Protein AF-A0AAE3UCT6-F1 (afdb_monomer_lite)

Structure (mmCIF, N/CA/C/O backbone):
data_AF-A0AAE3UCT6-F1
#
_entry.id   AF-A0AAE3UCT6-F1
#
loop_
_atom_site.group_PDB
_atom_site.id
_atom_site.type_symbol
_atom_site.label_atom_id
_atom_site.label_alt_id
_atom_site.label_comp_id
_atom_site.label_asym_id
_atom_site.label_entity_id
_atom_site.label_seq_id
_atom_site.pdbx_PDB_ins_code
_atom_site.Cartn_x
_atom_site.Cartn_y
_atom_site.Cartn_z
_atom_site.occupancy
_atom_site.B_iso_or_equiv
_atom_site.auth_seq_id
_atom_site.auth_comp_id
_atom_site.auth_asym_id
_atom_site.auth_atom_id
_atom_site.pdbx_PDB_model_num
ATOM 1 N N . MET A 1 1 ? 40.084 12.682 31.907 1.00 48.03 1 MET A N 1
ATOM 2 C CA . MET A 1 1 ? 38.888 12.973 31.079 1.00 48.03 1 MET A CA 1
ATOM 3 C C . MET A 1 1 ? 39.318 13.440 29.692 1.00 48.03 1 MET A C 1
ATOM 5 O O . MET A 1 1 ? 40.067 14.405 29.594 1.00 48.03 1 MET A O 1
ATOM 9 N N . ARG A 1 2 ? 38.919 12.737 28.620 1.00 48.16 2 ARG A N 1
ATOM 10 C CA . ARG A 1 2 ? 39.185 13.141 27.224 1.00 48.16 2 ARG A CA 1
ATOM 11 C C . ARG A 1 2 ? 38.190 14.242 26.843 1.00 48.16 2 ARG A C 1
ATOM 13 O O . ARG A 1 2 ? 36.994 14.000 26.879 1.00 48.16 2 ARG A O 1
ATOM 20 N N . ASN A 1 3 ? 38.687 15.431 26.501 1.00 57.75 3 ASN A N 1
ATOM 21 C CA . ASN A 1 3 ? 37.863 16.559 26.062 1.00 57.75 3 ASN A CA 1
ATOM 22 C C . ASN A 1 3 ? 37.097 16.186 24.765 1.00 57.75 3 ASN A C 1
ATOM 24 O O . ASN A 1 3 ? 37.756 15.969 23.742 1.00 57.75 3 ASN A O 1
ATOM 28 N N . PRO A 1 4 ? 35.751 16.119 24.782 1.00 53.59 4 PRO A N 1
ATOM 29 C CA . PRO A 1 4 ? 34.944 15.684 23.638 1.00 53.59 4 PRO A CA 1
ATOM 30 C C . PRO A 1 4 ? 34.944 16.682 22.464 1.00 53.59 4 PRO A C 1
ATOM 32 O O . PRO A 1 4 ? 34.523 16.335 21.367 1.00 53.59 4 PRO A O 1
ATOM 35 N N . ILE A 1 5 ? 35.480 17.894 22.652 1.00 60.06 5 ILE A N 1
ATOM 36 C CA . ILE A 1 5 ? 35.554 18.948 21.623 1.00 60.06 5 ILE A CA 1
ATOM 37 C C . ILE A 1 5 ? 36.820 18.806 20.753 1.00 60.06 5 ILE A C 1
ATOM 39 O O . ILE A 1 5 ? 36.937 19.398 19.677 1.00 60.06 5 ILE A O 1
ATOM 43 N N . ARG A 1 6 ? 37.805 17.996 21.170 1.00 56.00 6 ARG A N 1
ATOM 44 C CA . ARG A 1 6 ? 39.066 17.854 20.428 1.00 56.00 6 ARG A CA 1
ATOM 45 C C . ARG A 1 6 ? 38.886 16.926 19.222 1.00 56.00 6 ARG A C 1
ATOM 47 O O . ARG A 1 6 ? 39.076 15.715 19.315 1.00 56.00 6 ARG A O 1
ATOM 54 N N . ARG A 1 7 ? 38.570 17.515 18.064 1.00 56.50 7 ARG A N 1
ATOM 55 C CA . ARG A 1 7 ? 38.572 16.835 16.758 1.00 56.50 7 ARG A CA 1
ATOM 56 C C . ARG A 1 7 ? 39.921 16.127 16.567 1.00 56.50 7 ARG A C 1
ATOM 58 O O . ARG A 1 7 ? 40.977 16.747 16.704 1.00 56.50 7 ARG A O 1
ATOM 65 N N . ASN A 1 8 ? 39.898 14.821 16.303 1.00 65.81 8 ASN A N 1
ATOM 66 C CA . ASN A 1 8 ? 41.110 14.033 16.086 1.00 65.81 8 ASN A CA 1
ATOM 67 C C . ASN A 1 8 ? 41.921 14.666 14.938 1.00 65.81 8 ASN A C 1
ATOM 69 O O . ASN A 1 8 ? 41.419 14.782 13.822 1.00 65.81 8 ASN A O 1
ATOM 73 N N . LYS A 1 9 ? 43.165 15.089 15.217 1.00 63.88 9 LYS A N 1
ATOM 74 C CA . LYS A 1 9 ? 44.045 15.799 14.263 1.00 63.88 9 LYS A CA 1
ATOM 75 C C . LYS A 1 9 ? 44.365 14.986 13.005 1.00 63.88 9 LYS A C 1
ATOM 77 O O . LYS A 1 9 ? 44.863 15.543 12.035 1.00 63.88 9 LYS A O 1
ATOM 82 N N . ASN A 1 10 ? 44.079 13.686 13.021 1.00 62.22 10 ASN A N 1
ATOM 83 C CA . ASN A 1 10 ? 44.287 12.815 11.875 1.00 62.22 10 ASN A CA 1
ATOM 84 C C . ASN A 1 10 ? 43.079 12.774 10.917 1.00 62.22 10 ASN A C 1
ATOM 86 O O . ASN A 1 10 ? 43.222 12.219 9.828 1.00 62.22 10 ASN A O 1
ATOM 90 N N . ILE A 1 11 ? 41.933 13.383 11.267 1.00 57.41 11 ILE A N 1
ATOM 91 C CA . ILE A 1 11 ? 40.747 13.460 10.397 1.00 57.41 11 ILE A CA 1
ATOM 92 C C . ILE A 1 11 ? 41.070 14.258 9.134 1.00 57.41 11 ILE A C 1
ATOM 94 O O . ILE A 1 11 ? 41.405 15.436 9.208 1.00 57.41 11 ILE A O 1
ATOM 98 N N . GLY A 1 12 ? 40.985 13.598 7.973 1.00 59.34 12 GLY A N 1
ATOM 99 C CA . GLY A 1 12 ? 41.325 14.180 6.666 1.00 59.34 12 GLY A CA 1
ATOM 100 C C . GLY A 1 12 ? 42.805 14.082 6.271 1.00 59.34 12 GLY A C 1
ATOM 101 O O . GLY A 1 12 ? 43.207 14.659 5.264 1.00 59.34 12 GLY A O 1
ATOM 102 N N . THR A 1 13 ? 43.631 13.352 7.028 1.00 66.38 13 THR A N 1
ATOM 103 C CA . THR A 1 13 ? 45.053 13.139 6.697 1.00 66.38 13 THR A CA 1
ATOM 104 C C . THR A 1 13 ? 45.298 11.756 6.091 1.00 66.38 13 THR A C 1
ATOM 106 O O . THR A 1 13 ? 44.521 10.821 6.299 1.00 66.38 13 THR A O 1
ATOM 109 N N . ALA A 1 14 ? 46.420 11.594 5.383 1.00 61.09 14 ALA A N 1
ATOM 110 C CA . ALA A 1 14 ? 46.832 10.309 4.808 1.00 61.09 14 ALA A CA 1
ATOM 111 C C . ALA A 1 14 ? 46.926 9.181 5.856 1.00 61.09 14 ALA A C 1
ATOM 113 O O . ALA A 1 14 ? 46.662 8.025 5.538 1.00 61.09 14 ALA A O 1
ATOM 114 N N . LYS A 1 15 ? 47.208 9.522 7.124 1.00 62.34 15 LYS A N 1
ATOM 115 C CA . LYS A 1 15 ? 47.271 8.575 8.250 1.00 62.34 15 LYS A CA 1
ATOM 116 C C . LYS A 1 15 ? 45.924 7.931 8.603 1.00 62.34 15 LYS A C 1
ATOM 118 O O . LYS A 1 15 ? 45.919 6.925 9.300 1.00 62.34 15 LYS A O 1
ATOM 123 N N . GLN A 1 16 ? 44.803 8.487 8.140 1.00 59.03 16 GLN A N 1
ATOM 124 C CA . GLN A 1 16 ? 43.460 7.929 8.340 1.00 59.03 16 GLN A CA 1
ATOM 125 C C . GLN A 1 16 ? 42.844 7.376 7.040 1.00 59.03 16 GLN A C 1
ATOM 127 O O . GLN A 1 16 ? 41.637 7.166 6.970 1.00 59.03 16 GLN A O 1
ATOM 132 N N . GLY A 1 17 ? 43.656 7.175 5.994 1.00 52.72 17 GLY A N 1
ATOM 133 C CA . GLY A 1 17 ? 43.206 6.665 4.693 1.00 52.72 17 GLY A CA 1
ATOM 134 C C . GLY A 1 17 ? 42.715 7.738 3.714 1.00 52.72 17 GLY A C 1
ATOM 135 O O . GLY A 1 17 ? 42.323 7.410 2.592 1.00 52.72 17 GLY A O 1
ATOM 136 N N . PHE A 1 18 ? 42.778 9.027 4.074 1.00 49.12 18 PHE A N 1
ATOM 137 C CA . PHE A 1 18 ? 42.454 10.110 3.143 1.00 49.12 18 PHE A CA 1
ATOM 138 C C . PHE A 1 18 ? 43.466 10.093 1.985 1.00 49.12 18 PHE A C 1
ATOM 140 O O . PHE A 1 18 ? 44.648 10.348 2.205 1.00 49.12 18 PHE A O 1
ATOM 147 N N . LYS A 1 19 ? 42.980 9.804 0.767 1.00 48.84 19 LYS A N 1
ATOM 148 C CA . LYS A 1 19 ? 43.696 9.632 -0.522 1.00 48.84 19 LYS A CA 1
ATOM 149 C C . LYS A 1 19 ? 43.992 8.203 -0.992 1.00 48.84 19 LYS A C 1
ATOM 151 O O . LYS A 1 19 ? 44.354 8.075 -2.156 1.00 48.84 19 LYS A O 1
ATOM 156 N N . GLN A 1 20 ? 43.799 7.140 -0.205 1.00 52.56 20 GLN A N 1
ATOM 157 C CA . GLN A 1 20 ? 44.146 5.799 -0.716 1.00 52.56 20 GLN A CA 1
ATOM 158 C C . GLN A 1 20 ? 43.117 5.223 -1.705 1.00 52.56 20 GLN A C 1
ATOM 160 O O . GLN A 1 20 ? 43.508 4.453 -2.577 1.00 52.56 20 GLN A O 1
ATOM 165 N N . ASN A 1 21 ? 41.841 5.641 -1.665 1.00 51.91 21 ASN A N 1
ATOM 166 C CA . ASN A 1 21 ? 40.884 5.361 -2.750 1.00 51.91 21 ASN A CA 1
ATOM 167 C C . ASN A 1 21 ? 39.599 6.223 -2.673 1.00 51.91 21 ASN A C 1
ATOM 169 O O . ASN A 1 21 ? 38.486 5.713 -2.615 1.00 51.91 21 ASN A O 1
ATOM 173 N N . ASN A 1 22 ? 39.728 7.555 -2.670 1.00 53.03 22 ASN A N 1
ATOM 174 C CA . ASN A 1 22 ? 38.576 8.479 -2.586 1.00 53.03 22 ASN A CA 1
ATOM 175 C C . ASN A 1 22 ? 37.892 8.743 -3.944 1.00 53.03 22 ASN A C 1
ATOM 177 O O . ASN A 1 22 ? 37.280 9.794 -4.140 1.00 53.03 22 ASN A O 1
ATOM 181 N N . LYS A 1 23 ? 38.015 7.836 -4.919 1.00 61.00 23 LYS A N 1
ATOM 182 C CA . LYS A 1 23 ? 37.310 7.996 -6.194 1.00 61.00 23 LYS A CA 1
ATOM 183 C C . LYS A 1 23 ? 35.819 7.737 -5.951 1.00 61.00 23 LYS A C 1
ATOM 185 O O . LYS A 1 23 ? 35.441 6.650 -5.514 1.00 61.00 23 LYS A O 1
ATOM 190 N N . MET A 1 24 ? 34.975 8.734 -6.223 1.00 67.19 24 MET A N 1
ATOM 191 C CA . MET A 1 24 ? 33.516 8.579 -6.278 1.00 67.19 24 MET A CA 1
ATOM 192 C C . MET A 1 24 ? 33.152 7.787 -7.539 1.00 67.19 24 MET A C 1
ATOM 194 O O . MET A 1 24 ? 32.681 8.342 -8.522 1.00 67.19 24 MET A O 1
ATOM 198 N N . VAL A 1 25 ? 33.452 6.489 -7.518 1.00 71.81 25 VAL A N 1
ATOM 199 C CA . VAL A 1 25 ? 33.119 5.521 -8.565 1.00 71.81 25 VAL A CA 1
ATOM 200 C C . VAL A 1 25 ? 32.241 4.424 -7.973 1.00 71.81 25 VAL A C 1
ATOM 202 O O . VAL A 1 25 ? 32.352 4.094 -6.782 1.00 71.81 25 VAL A O 1
ATOM 205 N N . ILE A 1 26 ? 31.355 3.875 -8.800 1.00 69.00 26 ILE A N 1
ATOM 206 C CA . ILE A 1 26 ? 30.553 2.705 -8.443 1.00 69.00 26 ILE A CA 1
ATOM 207 C C . ILE A 1 26 ? 31.527 1.518 -8.325 1.00 69.00 26 ILE A C 1
ATOM 209 O O . ILE A 1 26 ? 32.311 1.288 -9.247 1.00 69.00 26 ILE A O 1
ATOM 213 N N . PRO A 1 27 ? 31.577 0.822 -7.175 1.00 58.59 27 PRO A N 1
ATOM 214 C CA . PRO A 1 27 ? 32.549 -0.240 -6.959 1.00 58.59 27 PRO A CA 1
ATOM 215 C C . PRO A 1 27 ? 32.268 -1.420 -7.893 1.00 58.59 27 PRO A C 1
ATOM 217 O O . PRO A 1 27 ? 31.177 -1.981 -7.876 1.00 58.59 27 PRO A O 1
ATOM 220 N N . PHE A 1 28 ? 33.276 -1.809 -8.671 1.00 56.84 28 PHE A N 1
ATOM 221 C CA . PHE A 1 28 ? 33.274 -3.056 -9.428 1.00 56.84 28 PHE A CA 1
ATOM 222 C C . PHE A 1 28 ? 33.812 -4.178 -8.530 1.00 56.84 28 PHE A C 1
ATOM 224 O O . PHE A 1 28 ? 34.882 -4.032 -7.926 1.00 56.84 28 PHE A O 1
ATOM 231 N N . LEU A 1 29 ? 33.075 -5.281 -8.399 1.00 58.94 29 LEU A N 1
ATOM 232 C CA . LEU A 1 29 ? 33.529 -6.443 -7.637 1.00 58.94 29 LEU A CA 1
ATOM 233 C C . LEU A 1 29 ? 34.664 -7.117 -8.417 1.00 58.94 29 LEU A C 1
ATOM 235 O O . LEU A 1 29 ? 34.440 -7.663 -9.487 1.00 58.94 29 LEU A O 1
ATOM 239 N N . ARG A 1 30 ? 35.893 -7.092 -7.882 1.00 43.28 30 ARG A N 1
ATOM 240 C CA . ARG A 1 30 ? 37.109 -7.584 -8.570 1.00 43.28 30 ARG A CA 1
ATOM 241 C C . ARG A 1 30 ? 37.071 -9.064 -8.992 1.00 43.28 30 ARG A C 1
ATOM 243 O O . ARG A 1 30 ? 37.936 -9.475 -9.755 1.00 43.28 30 ARG A O 1
ATOM 250 N N . HIS A 1 31 ? 36.105 -9.838 -8.500 1.00 51.00 31 HIS A N 1
ATOM 251 C CA . HIS A 1 31 ? 35.941 -11.270 -8.773 1.00 51.00 31 HIS A CA 1
ATOM 252 C C . HIS A 1 31 ? 34.589 -11.614 -9.409 1.00 51.00 31 HIS A C 1
ATOM 254 O O . HIS A 1 31 ? 34.229 -12.783 -9.462 1.00 51.00 31 HIS A O 1
ATOM 260 N N . SER A 1 32 ? 33.832 -10.610 -9.856 1.00 49.44 32 SER A N 1
ATOM 261 C CA . SER A 1 32 ? 32.539 -10.809 -10.502 1.00 49.44 32 SER A CA 1
ATOM 262 C C . SER A 1 32 ? 32.583 -10.251 -11.918 1.00 49.44 32 SER A C 1
ATOM 264 O O . SER A 1 32 ? 33.029 -9.124 -12.124 1.00 49.44 32 SER A O 1
ATOM 266 N N . THR A 1 33 ? 32.107 -11.029 -12.887 1.00 56.16 33 THR A N 1
ATOM 267 C CA . THR A 1 33 ? 31.784 -10.548 -14.240 1.00 56.16 33 THR A CA 1
ATOM 268 C C . THR A 1 33 ? 30.513 -9.705 -14.253 1.00 56.16 33 THR A C 1
ATOM 270 O O . THR A 1 33 ? 30.250 -9.025 -15.242 1.00 56.16 33 THR A O 1
ATOM 273 N N . LYS A 1 34 ? 29.762 -9.714 -13.144 1.00 58.06 34 LYS A N 1
ATOM 274 C CA . LYS A 1 34 ? 28.462 -9.070 -13.049 1.00 58.06 34 LYS A CA 1
ATOM 275 C C . LYS A 1 34 ? 28.549 -7.556 -13.108 1.00 58.06 34 LYS A C 1
ATOM 277 O O . LYS A 1 34 ? 29.307 -6.918 -12.363 1.00 58.06 34 LYS A O 1
ATOM 282 N N . PHE A 1 35 ? 27.701 -6.971 -13.939 1.00 67.06 35 PHE A N 1
ATOM 283 C CA . PHE A 1 35 ? 27.465 -5.541 -13.954 1.00 67.06 35 PHE A CA 1
ATOM 284 C C . PHE A 1 35 ? 26.828 -5.122 -12.619 1.00 67.06 35 PHE A C 1
ATOM 286 O O . PHE A 1 35 ? 26.065 -5.864 -12.008 1.00 67.06 35 PHE A O 1
ATOM 293 N N . PHE A 1 36 ? 27.144 -3.932 -12.098 1.00 71.81 36 PHE A N 1
ATOM 294 C CA . PHE A 1 36 ? 26.706 -3.545 -10.746 1.00 71.81 36 PHE A CA 1
ATOM 295 C C . PHE A 1 36 ? 25.183 -3.667 -10.474 1.00 71.81 36 PHE A C 1
ATOM 297 O O . PHE A 1 36 ? 24.852 -4.035 -9.339 1.00 71.81 36 PHE A O 1
ATOM 304 N N . PRO A 1 37 ? 24.269 -3.451 -11.453 1.00 67.06 37 PRO A N 1
ATOM 305 C CA . PRO A 1 37 ? 22.830 -3.642 -11.274 1.00 67.06 37 PRO A CA 1
ATOM 306 C C . PRO A 1 37 ? 22.392 -5.094 -11.055 1.00 67.06 37 PRO A C 1
ATOM 308 O O . PRO A 1 37 ? 21.276 -5.321 -10.602 1.00 67.06 37 PRO A O 1
ATOM 311 N N . GLU A 1 38 ? 23.252 -6.070 -11.340 1.00 77.75 38 GLU A N 1
ATOM 312 C CA . GLU A 1 38 ? 22.973 -7.505 -11.173 1.00 77.75 38 GLU A CA 1
ATOM 313 C C . GLU A 1 38 ? 23.168 -7.993 -9.732 1.00 77.75 38 GLU A C 1
ATOM 315 O O . GLU A 1 38 ? 22.830 -9.122 -9.386 1.00 77.75 38 GLU A O 1
ATOM 320 N N . ASN A 1 39 ? 23.712 -7.142 -8.859 1.00 81.88 39 ASN A N 1
ATOM 321 C CA . ASN A 1 39 ? 23.949 -7.480 -7.458 1.00 81.88 39 ASN A CA 1
ATOM 322 C C . ASN A 1 39 ? 22.739 -7.112 -6.592 1.00 81.88 39 ASN A C 1
ATOM 324 O O . ASN A 1 39 ? 22.830 -6.150 -5.814 1.00 81.88 39 ASN A O 1
ATOM 328 N N . LEU A 1 40 ? 21.651 -7.868 -6.765 1.00 88.69 40 LEU A N 1
ATOM 329 C CA . LEU A 1 40 ? 20.451 -7.816 -5.924 1.00 88.69 40 LEU A CA 1
ATOM 330 C C . LEU A 1 40 ? 20.738 -8.392 -4.529 1.00 88.69 40 LEU A C 1
ATOM 332 O O . LEU A 1 40 ? 21.570 -9.295 -4.396 1.00 88.69 40 LEU A O 1
ATOM 336 N N . THR A 1 41 ? 20.069 -7.877 -3.496 1.00 88.12 41 THR A N 1
ATOM 337 C CA . THR A 1 41 ? 20.182 -8.394 -2.121 1.00 88.12 41 THR A CA 1
ATOM 338 C C . THR A 1 41 ? 18.997 -9.275 -1.725 1.00 88.12 41 THR A C 1
ATOM 340 O O . THR A 1 41 ? 18.990 -10.464 -2.028 1.00 88.12 41 THR A O 1
ATOM 343 N N . GLU A 1 42 ? 18.009 -8.717 -1.030 1.00 94.31 42 GLU A N 1
ATOM 344 C CA . GLU A 1 42 ? 16.786 -9.409 -0.619 1.00 94.31 42 GLU A CA 1
ATOM 345 C C . GLU A 1 42 ? 15.747 -9.192 -1.717 1.00 94.31 42 GLU A C 1
ATOM 347 O O . GLU A 1 42 ? 15.416 -8.047 -2.013 1.00 94.31 42 GLU A O 1
ATOM 352 N N . TYR A 1 43 ? 15.261 -10.263 -2.347 1.00 96.75 43 TYR A N 1
ATOM 353 C CA . TYR A 1 43 ? 14.291 -10.158 -3.435 1.00 96.75 43 TYR A CA 1
ATOM 354 C C . TYR A 1 43 ? 13.285 -11.312 -3.448 1.00 96.75 43 TYR A C 1
ATOM 356 O O . TYR A 1 43 ? 13.571 -12.416 -2.980 1.00 96.75 43 TYR A O 1
ATOM 364 N N . THR A 1 44 ? 12.137 -11.059 -4.071 1.00 97.31 44 THR A N 1
ATOM 365 C CA . THR A 1 44 ? 11.083 -12.038 -4.355 1.00 97.31 44 THR A CA 1
ATOM 366 C C . THR A 1 44 ? 10.959 -12.244 -5.866 1.00 97.31 44 THR A C 1
ATOM 368 O O . THR A 1 44 ? 11.101 -11.303 -6.648 1.00 97.31 44 THR A O 1
ATOM 371 N N . LYS A 1 45 ? 10.709 -13.486 -6.297 1.00 97.88 45 LYS A N 1
ATOM 372 C CA . LYS A 1 45 ? 10.494 -13.846 -7.708 1.00 97.88 45 LYS A CA 1
ATOM 373 C C . LYS A 1 45 ? 9.028 -14.170 -7.940 1.00 97.88 45 LYS A C 1
ATOM 375 O O . LYS A 1 45 ? 8.479 -15.023 -7.250 1.00 97.88 45 LYS A O 1
ATOM 380 N N . VAL A 1 46 ? 8.439 -13.574 -8.966 1.00 98.31 46 VAL A N 1
ATOM 381 C CA . VAL A 1 46 ? 7.042 -13.785 -9.343 1.00 98.31 46 VAL A CA 1
ATOM 382 C C . VAL A 1 46 ? 6.974 -14.135 -10.821 1.00 98.31 46 VAL A C 1
ATOM 384 O O . VAL A 1 46 ? 7.618 -13.495 -11.650 1.00 98.31 46 VAL A O 1
ATOM 387 N N . ARG A 1 47 ? 6.205 -15.169 -11.169 1.00 98.00 47 ARG A N 1
ATOM 388 C CA . ARG A 1 47 ? 5.975 -15.552 -12.566 1.00 98.00 47 ARG A CA 1
ATOM 389 C C . ARG A 1 47 ? 4.556 -15.212 -12.985 1.00 98.00 47 ARG A C 1
ATOM 391 O O . ARG A 1 47 ? 3.616 -15.462 -12.231 1.00 98.00 47 ARG A O 1
ATOM 398 N N . ARG A 1 48 ? 4.406 -14.681 -14.197 1.00 97.62 48 ARG A N 1
ATOM 399 C CA . ARG A 1 48 ? 3.108 -14.355 -14.803 1.00 97.62 48 ARG A CA 1
ATOM 400 C C . ARG A 1 48 ? 3.082 -14.764 -16.261 1.00 97.62 48 ARG A C 1
ATOM 402 O O . ARG A 1 48 ? 4.080 -14.617 -16.957 1.00 97.62 48 ARG A O 1
ATOM 409 N N . CYS A 1 49 ? 1.936 -15.247 -16.723 1.00 96.94 49 CYS A N 1
ATOM 410 C CA . CYS A 1 49 ? 1.705 -15.498 -18.138 1.00 96.94 49 CYS A CA 1
ATOM 411 C C . CYS A 1 49 ? 0.972 -14.292 -18.737 1.00 96.94 49 CYS A C 1
ATOM 413 O O . CYS A 1 49 ? -0.174 -14.027 -18.379 1.00 96.94 49 CYS A O 1
ATOM 415 N N . ILE A 1 50 ? 1.632 -13.557 -19.630 1.00 96.75 50 ILE A N 1
ATOM 416 C CA . ILE A 1 50 ? 1.105 -12.350 -20.274 1.00 96.75 50 ILE A CA 1
ATOM 417 C C . ILE A 1 50 ? 1.153 -12.579 -21.781 1.00 96.75 50 ILE A C 1
ATOM 419 O O . ILE A 1 50 ? 2.223 -12.824 -22.330 1.00 96.75 50 ILE A O 1
ATOM 423 N N . ASN A 1 51 ? 0.003 -12.545 -22.460 1.00 93.19 51 ASN A N 1
ATOM 424 C CA . ASN A 1 51 ? -0.102 -12.857 -23.894 1.00 93.19 51 ASN A CA 1
ATOM 425 C C . ASN A 1 51 ? 0.535 -14.212 -24.284 1.00 93.19 51 ASN A C 1
ATOM 427 O O . ASN A 1 51 ? 1.113 -14.350 -25.359 1.00 93.19 51 ASN A O 1
ATOM 431 N N . GLY A 1 52 ? 0.456 -15.212 -23.398 1.00 93.56 52 GLY A N 1
ATOM 432 C CA . GLY A 1 52 ? 1.071 -16.531 -23.600 1.00 93.56 52 GLY A CA 1
ATOM 433 C C . GLY A 1 52 ? 2.578 -16.593 -23.314 1.00 93.56 52 GLY A C 1
ATOM 434 O O . GLY A 1 52 ? 3.166 -17.667 -23.412 1.00 93.56 52 GLY A O 1
ATOM 435 N N . VAL A 1 53 ? 3.205 -15.477 -22.932 1.00 95.81 53 VAL A N 1
ATOM 436 C CA . VAL A 1 53 ? 4.629 -15.384 -22.585 1.00 95.81 53 VAL A CA 1
ATOM 437 C C . VAL A 1 53 ? 4.799 -15.441 -21.070 1.00 95.81 53 VAL A C 1
ATOM 439 O O . VAL A 1 53 ? 4.117 -14.731 -20.334 1.00 95.81 53 VAL A O 1
ATOM 442 N N . ASN A 1 54 ? 5.721 -16.276 -20.588 1.00 97.00 54 ASN A N 1
ATOM 443 C CA . ASN A 1 54 ? 6.009 -16.402 -19.160 1.00 97.00 54 ASN A CA 1
ATOM 444 C C . ASN A 1 54 ? 7.053 -15.373 -18.725 1.00 97.00 54 ASN A C 1
ATOM 446 O O . ASN A 1 54 ? 8.248 -15.576 -18.924 1.00 97.00 54 ASN A O 1
ATOM 450 N N . PHE A 1 55 ? 6.597 -14.300 -18.090 1.00 98.31 55 PHE A N 1
ATOM 451 C CA . PHE A 1 55 ? 7.457 -13.291 -17.495 1.00 98.31 55 PHE A CA 1
ATOM 452 C C . PHE A 1 55 ? 7.968 -13.720 -16.122 1.00 98.31 55 PHE A C 1
ATOM 454 O O . PHE A 1 55 ? 7.232 -14.301 -15.319 1.00 98.31 55 PHE A O 1
ATOM 461 N N . LEU A 1 56 ? 9.229 -13.394 -15.849 1.00 98.38 56 LEU A N 1
ATOM 462 C CA . LEU A 1 56 ? 9.843 -13.405 -14.530 1.00 98.38 56 LEU A CA 1
ATOM 463 C C . LEU A 1 56 ? 9.975 -11.962 -14.035 1.00 98.38 56 LEU A C 1
ATOM 465 O O . LEU A 1 56 ? 10.760 -11.180 -14.569 1.00 98.38 56 LEU A O 1
ATOM 469 N N . PHE A 1 57 ? 9.241 -11.640 -12.979 1.00 98.62 57 PHE A N 1
ATOM 470 C CA . PHE A 1 57 ? 9.422 -10.420 -12.210 1.00 98.62 57 PHE A CA 1
ATOM 471 C C . PHE A 1 57 ? 10.323 -10.711 -11.015 1.00 98.62 57 PHE A C 1
ATOM 473 O O . PHE A 1 57 ? 10.100 -11.675 -10.280 1.00 98.62 57 PHE A O 1
ATOM 480 N N . VAL A 1 58 ? 11.340 -9.880 -10.822 1.00 98.31 58 VAL A N 1
ATOM 481 C CA . VAL A 1 58 ? 12.211 -9.919 -9.646 1.00 98.31 58 VAL A CA 1
ATOM 482 C C . VAL A 1 58 ? 12.041 -8.607 -8.898 1.00 98.31 58 VAL A C 1
ATOM 484 O O . VAL A 1 58 ? 12.351 -7.550 -9.441 1.00 98.31 58 VAL A O 1
ATOM 487 N N . VAL A 1 59 ? 11.529 -8.668 -7.673 1.00 98.25 59 VAL A N 1
ATOM 488 C CA . VAL A 1 59 ? 11.250 -7.491 -6.844 1.00 98.25 59 VAL A CA 1
ATOM 489 C C . VAL A 1 59 ? 12.233 -7.460 -5.692 1.00 98.25 59 VAL A C 1
ATOM 491 O O . VAL A 1 59 ? 12.176 -8.307 -4.806 1.00 98.25 59 VAL A O 1
ATOM 494 N N . GLU A 1 60 ? 13.165 -6.516 -5.726 1.00 97.62 60 GLU A N 1
ATOM 495 C CA . GLU A 1 60 ? 14.119 -6.283 -4.647 1.00 97.62 60 GLU A CA 1
ATOM 496 C C . GLU A 1 60 ? 13.471 -5.444 -3.546 1.00 97.62 60 GLU A C 1
ATOM 498 O O . GLU A 1 60 ? 12.858 -4.417 -3.826 1.00 97.62 60 GLU A O 1
ATOM 503 N N . LYS A 1 61 ? 13.647 -5.854 -2.294 1.00 95.25 61 LYS A N 1
ATOM 504 C CA . LYS A 1 61 ? 13.166 -5.122 -1.124 1.00 95.25 61 LYS A CA 1
ATOM 505 C C . LYS A 1 61 ? 13.738 -3.707 -1.091 1.00 95.25 61 LYS A C 1
ATOM 507 O O . LYS A 1 61 ? 14.945 -3.507 -1.288 1.00 95.25 61 LYS A O 1
ATOM 512 N N . THR A 1 62 ? 12.895 -2.720 -0.811 1.00 94.62 62 THR A N 1
ATOM 513 C CA . THR A 1 62 ? 13.325 -1.325 -0.781 1.00 94.62 62 THR A CA 1
ATOM 514 C C . THR A 1 62 ? 13.940 -0.944 0.564 1.00 94.62 62 THR A C 1
ATOM 516 O O . THR A 1 62 ? 13.846 -1.631 1.586 1.00 94.62 62 THR A O 1
ATOM 519 N N . ARG A 1 63 ? 14.666 0.175 0.561 1.00 91.12 63 ARG A N 1
ATOM 520 C CA . ARG A 1 63 ? 15.096 0.846 1.793 1.00 91.12 63 ARG A CA 1
ATOM 521 C C . ARG A 1 63 ? 13.941 1.693 2.341 1.00 91.12 63 ARG A C 1
ATOM 523 O O . ARG A 1 63 ? 13.077 2.081 1.561 1.00 91.12 63 ARG A O 1
ATOM 530 N N . PRO A 1 64 ? 13.968 2.072 3.634 1.00 86.62 64 PRO A N 1
ATOM 531 C CA . PRO A 1 64 ? 13.035 3.067 4.154 1.00 86.62 64 PRO A CA 1
ATOM 532 C C . PRO A 1 64 ? 12.999 4.315 3.261 1.00 86.62 64 PRO A C 1
ATOM 534 O O . PRO A 1 64 ? 14.052 4.760 2.785 1.00 86.62 64 PRO A O 1
ATOM 537 N N . ASP A 1 65 ? 11.796 4.842 3.033 1.00 87.12 65 ASP A N 1
ATOM 538 C CA . ASP A 1 65 ? 11.499 5.996 2.174 1.00 87.12 65 ASP A CA 1
ATOM 539 C C . ASP A 1 65 ? 11.744 5.783 0.666 1.00 87.12 65 ASP A C 1
ATOM 541 O O . ASP A 1 65 ? 11.820 6.767 -0.082 1.00 87.12 65 ASP A O 1
ATOM 545 N N . TYR A 1 66 ? 11.922 4.535 0.213 1.00 93.25 66 TYR A N 1
ATOM 546 C CA . TYR A 1 66 ? 12.007 4.163 -1.202 1.00 93.25 66 TYR A CA 1
ATOM 547 C C . TYR A 1 66 ? 10.879 3.221 -1.589 1.00 93.25 66 TYR A C 1
ATOM 549 O O . TYR A 1 66 ? 10.546 2.299 -0.850 1.00 93.25 66 TYR A O 1
ATOM 557 N N . TYR A 1 67 ? 10.374 3.410 -2.804 1.00 94.88 67 TYR A N 1
ATOM 558 C CA . TYR A 1 67 ? 9.249 2.652 -3.327 1.00 94.88 67 TYR A CA 1
ATOM 559 C C . TYR A 1 67 ? 9.456 2.341 -4.806 1.00 94.88 67 TYR A C 1
ATOM 561 O O . TYR A 1 67 ? 9.914 3.187 -5.586 1.00 94.88 67 TYR A O 1
ATOM 569 N N . HIS A 1 68 ? 9.088 1.134 -5.213 1.00 97.25 68 HIS A N 1
ATOM 570 C CA . HIS A 1 68 ? 8.833 0.812 -6.608 1.00 97.25 68 HIS A CA 1
ATOM 571 C C . HIS A 1 68 ? 7.564 1.535 -7.027 1.00 97.25 68 HIS A C 1
ATOM 573 O O . HIS A 1 68 ? 6.487 1.295 -6.487 1.00 97.25 68 HIS A O 1
ATOM 579 N N . ALA A 1 69 ? 7.675 2.442 -7.996 1.00 95.62 69 ALA A N 1
ATOM 580 C CA . ALA A 1 69 ? 6.525 3.249 -8.389 1.00 95.62 69 ALA A CA 1
ATOM 581 C C . ALA A 1 69 ? 5.441 2.434 -9.115 1.00 95.62 69 ALA A C 1
ATOM 583 O O . ALA A 1 69 ? 4.297 2.877 -9.181 1.00 95.62 69 ALA A O 1
ATOM 584 N N . CYS A 1 70 ? 5.807 1.268 -9.654 1.00 96.38 70 CYS A N 1
ATOM 585 C CA . CYS A 1 70 ? 4.934 0.373 -10.405 1.00 96.38 70 CYS A CA 1
ATOM 586 C C . CYS A 1 70 ? 4.783 -0.957 -9.661 1.00 96.38 70 CYS A C 1
ATOM 588 O O . CYS A 1 70 ? 5.786 -1.524 -9.220 1.00 96.38 70 CYS A O 1
ATOM 590 N N . THR A 1 71 ? 3.561 -1.481 -9.581 1.00 97.19 71 THR A N 1
ATOM 591 C CA . THR A 1 71 ? 3.307 -2.874 -9.173 1.00 97.19 71 THR A CA 1
ATOM 592 C C . THR A 1 71 ? 3.500 -3.840 -10.347 1.00 97.19 71 THR A C 1
ATOM 594 O O . THR A 1 71 ? 3.683 -3.420 -11.494 1.00 97.19 71 THR A O 1
ATOM 597 N N . ILE A 1 72 ? 3.467 -5.152 -10.089 1.00 98.25 72 ILE A N 1
ATOM 598 C CA . ILE A 1 72 ? 3.473 -6.150 -11.172 1.00 98.25 72 ILE A CA 1
ATOM 599 C C . ILE A 1 72 ? 2.204 -6.004 -12.013 1.00 98.25 72 ILE A C 1
ATOM 601 O O . ILE A 1 72 ? 2.270 -6.031 -13.238 1.00 98.25 72 ILE A O 1
ATOM 605 N N . GLU A 1 73 ? 1.068 -5.769 -11.368 1.00 97.62 73 GLU A N 1
ATOM 606 C CA . GLU A 1 73 ? -0.235 -5.594 -12.000 1.00 97.62 73 GLU A CA 1
ATOM 607 C C . GLU A 1 73 ? -0.244 -4.369 -12.929 1.00 97.62 73 GLU A C 1
ATOM 609 O O . GLU A 1 73 ? -0.755 -4.445 -14.046 1.00 97.62 73 GLU A O 1
ATOM 614 N N . ASP A 1 74 ? 0.403 -3.270 -12.527 1.00 98.06 74 ASP A N 1
ATOM 615 C CA . ASP A 1 74 ? 0.609 -2.107 -13.395 1.00 98.06 74 ASP A CA 1
ATOM 616 C C . ASP A 1 74 ? 1.405 -2.465 -14.663 1.00 98.06 74 ASP A C 1
ATOM 618 O O . ASP A 1 74 ? 1.064 -2.044 -15.773 1.00 98.06 74 ASP A O 1
ATOM 622 N N . LEU A 1 75 ? 2.478 -3.247 -14.507 1.00 98.38 75 LEU A N 1
ATOM 623 C CA . LEU A 1 75 ? 3.325 -3.680 -15.619 1.00 98.38 75 LEU A CA 1
ATOM 624 C C . LEU A 1 75 ? 2.574 -4.633 -16.550 1.00 98.38 75 LEU A C 1
ATOM 626 O O . LEU A 1 75 ? 2.709 -4.519 -17.769 1.00 98.38 75 LEU A O 1
ATOM 630 N N . GLU A 1 76 ? 1.750 -5.531 -16.006 1.00 98.00 76 GLU A N 1
ATOM 631 C CA . GLU A 1 76 ? 0.916 -6.432 -16.799 1.00 98.00 76 GLU A CA 1
ATOM 632 C C . GLU A 1 76 ? 0.001 -5.671 -17.759 1.00 98.00 76 GLU A C 1
ATOM 634 O O . GLU A 1 76 ? -0.101 -6.057 -18.924 1.00 98.00 76 GLU A O 1
ATOM 639 N N . VAL A 1 77 ? -0.628 -4.579 -17.310 1.00 97.75 77 VAL A N 1
ATOM 640 C CA . VAL A 1 77 ? -1.501 -3.755 -18.165 1.00 97.75 77 VAL A CA 1
ATOM 641 C C . VAL A 1 77 ? -0.742 -3.247 -19.389 1.00 97.75 77 VAL A C 1
ATOM 643 O O . VAL A 1 77 ? -1.231 -3.367 -20.514 1.00 97.75 77 VAL A O 1
ATOM 646 N N . ILE A 1 78 ? 0.475 -2.730 -19.204 1.00 98.12 78 ILE A N 1
ATOM 647 C CA . ILE A 1 78 ? 1.281 -2.232 -20.324 1.00 98.12 78 ILE A CA 1
ATOM 648 C C . ILE A 1 78 ? 1.740 -3.384 -21.221 1.00 98.12 78 ILE A C 1
ATOM 650 O O . ILE A 1 78 ? 1.569 -3.320 -22.438 1.00 98.12 78 ILE A O 1
ATOM 654 N N . LEU A 1 79 ? 2.272 -4.461 -20.641 1.00 98.00 79 LEU A N 1
ATOM 655 C CA . LEU A 1 79 ? 2.835 -5.590 -21.389 1.00 98.00 79 LEU A CA 1
ATOM 656 C C . LEU A 1 79 ? 1.784 -6.352 -22.204 1.00 98.00 79 LEU A C 1
ATOM 658 O O . LEU A 1 79 ? 2.095 -6.806 -23.304 1.00 98.00 79 LEU A O 1
ATOM 662 N N . ARG A 1 80 ? 0.530 -6.437 -21.733 1.00 97.50 80 ARG A N 1
ATOM 663 C CA . ARG A 1 80 ? -0.589 -7.024 -22.501 1.00 97.50 80 ARG A CA 1
ATOM 664 C C . ARG A 1 80 ? -0.845 -6.305 -23.823 1.00 97.50 80 ARG A C 1
ATOM 666 O O . ARG A 1 80 ? -1.376 -6.908 -24.751 1.00 97.50 80 ARG A O 1
ATOM 673 N N . ASN A 1 81 ? -0.449 -5.044 -23.924 1.00 97.19 81 ASN A N 1
ATOM 674 C CA . ASN A 1 81 ? -0.627 -4.238 -25.123 1.00 97.19 81 ASN A CA 1
ATOM 675 C C . ASN A 1 81 ? 0.625 -4.197 -26.020 1.00 97.19 81 ASN A C 1
ATOM 677 O O . ASN A 1 81 ? 0.583 -3.613 -27.103 1.00 97.19 81 ASN A O 1
ATOM 681 N N . VAL A 1 82 ? 1.736 -4.814 -25.604 1.00 96.38 82 VAL A N 1
ATOM 682 C CA . VAL A 1 82 ? 2.938 -4.955 -26.434 1.00 96.38 82 VAL A CA 1
ATOM 683 C C . VAL A 1 82 ? 2.813 -6.214 -27.290 1.00 96.38 82 VAL A C 1
ATOM 685 O O . VAL A 1 82 ? 2.386 -7.273 -26.823 1.00 96.38 82 VAL A O 1
ATOM 688 N N . LEU A 1 83 ? 3.186 -6.113 -28.568 1.00 95.69 83 LEU A N 1
ATOM 689 C CA . LEU A 1 83 ? 3.163 -7.263 -29.465 1.00 95.69 83 LEU A CA 1
ATOM 690 C C . LEU A 1 83 ? 4.175 -8.310 -28.990 1.00 95.69 83 LEU A C 1
ATOM 692 O O . LEU A 1 83 ? 5.335 -7.993 -28.748 1.00 95.69 83 LEU A O 1
ATOM 696 N N . VAL A 1 84 ? 3.767 -9.580 -28.943 1.00 94.94 84 VAL A N 1
ATOM 697 C CA . VAL A 1 84 ? 4.634 -10.694 -28.507 1.00 94.94 84 VAL A CA 1
ATOM 698 C C . VAL A 1 84 ? 5.952 -10.744 -29.293 1.00 94.94 84 VAL A C 1
ATOM 700 O O . VAL A 1 84 ? 7.009 -10.989 -28.720 1.00 94.94 84 VAL A O 1
ATOM 703 N N . LYS A 1 85 ? 5.915 -10.431 -30.595 1.00 95.62 85 LYS A N 1
ATOM 704 C CA . LYS A 1 85 ? 7.117 -10.367 -31.445 1.00 95.62 85 LYS A CA 1
ATOM 705 C C . LYS A 1 85 ? 8.125 -9.293 -31.007 1.00 95.62 85 LYS A C 1
ATOM 707 O O . LYS A 1 85 ? 9.314 -9.460 -31.242 1.00 95.62 85 LYS A O 1
ATOM 712 N N . ASP A 1 86 ? 7.644 -8.201 -30.411 1.00 96.62 86 ASP A N 1
ATOM 713 C CA . ASP A 1 86 ? 8.475 -7.083 -29.957 1.00 96.62 86 ASP A CA 1
ATOM 714 C C . ASP A 1 86 ? 9.112 -7.409 -28.592 1.00 96.62 86 ASP A C 1
ATOM 716 O O . ASP A 1 86 ? 10.145 -6.847 -28.238 1.00 96.62 86 ASP A O 1
ATOM 720 N N . LEU A 1 87 ? 8.527 -8.356 -27.848 1.00 95.06 87 LEU A N 1
ATOM 721 C CA . LEU A 1 87 ? 9.065 -8.868 -26.589 1.00 95.06 87 LEU A CA 1
ATOM 722 C C . LEU A 1 87 ? 10.129 -9.947 -26.805 1.00 95.06 87 LEU A C 1
ATOM 724 O O . LEU A 1 87 ? 11.088 -9.971 -26.053 1.00 95.06 87 LEU A O 1
ATOM 728 N N . GLY A 1 88 ? 10.016 -10.813 -27.818 1.00 92.81 88 GLY A N 1
ATOM 729 C CA . GLY A 1 88 ? 11.030 -11.845 -28.095 1.00 92.81 88 GLY A CA 1
ATOM 730 C C . GLY A 1 88 ? 11.436 -12.636 -26.839 1.00 92.81 88 GLY A C 1
ATOM 731 O O . GLY A 1 88 ? 10.572 -13.159 -26.136 1.00 92.81 88 GLY A O 1
ATOM 732 N N . ASP A 1 89 ? 12.737 -12.665 -26.532 1.00 94.81 89 ASP A N 1
ATOM 733 C CA . ASP A 1 89 ? 13.285 -13.305 -25.323 1.00 94.81 89 ASP A CA 1
ATOM 734 C C . ASP A 1 89 ? 13.302 -12.379 -24.089 1.00 94.81 89 ASP A C 1
ATOM 736 O O . ASP A 1 89 ? 13.671 -12.805 -22.989 1.00 94.81 89 ASP A O 1
ATOM 740 N N . LEU A 1 90 ? 12.891 -11.113 -24.235 1.00 96.88 90 LEU A N 1
ATOM 741 C CA . LEU A 1 90 ? 12.763 -10.151 -23.142 1.00 96.88 90 LEU A CA 1
ATOM 742 C C . LEU A 1 90 ? 11.570 -10.506 -22.254 1.00 96.88 90 LEU A C 1
ATOM 744 O O . LEU A 1 90 ? 10.468 -9.972 -22.363 1.00 96.88 90 LEU A O 1
ATOM 748 N N . THR A 1 91 ? 11.835 -11.425 -21.336 1.00 97.12 91 THR A N 1
ATOM 749 C CA . THR A 1 91 ? 10.850 -12.009 -20.421 1.00 97.12 91 THR A CA 1
ATOM 750 C C . THR A 1 91 ? 11.170 -11.720 -18.957 1.00 97.12 91 THR A C 1
ATOM 752 O O . THR A 1 91 ? 10.503 -12.234 -18.064 1.00 97.12 91 THR A O 1
ATOM 755 N N . THR A 1 92 ? 12.182 -10.892 -18.682 1.00 98.44 92 THR A N 1
ATOM 756 C CA . THR A 1 92 ? 12.613 -10.564 -17.316 1.00 98.44 92 THR A CA 1
ATOM 757 C C . THR A 1 92 ? 12.477 -9.080 -17.026 1.00 98.44 92 THR A C 1
ATOM 759 O O . THR A 1 92 ? 13.020 -8.243 -17.750 1.00 98.44 92 THR A O 1
ATOM 762 N N . ILE A 1 93 ? 11.782 -8.758 -15.936 1.00 98.56 93 ILE A N 1
ATOM 763 C CA . ILE A 1 93 ? 11.653 -7.393 -15.424 1.00 98.56 93 ILE A CA 1
ATOM 764 C C . ILE A 1 93 ? 12.084 -7.363 -13.964 1.00 98.56 93 ILE A C 1
ATOM 766 O O . ILE A 1 93 ? 11.711 -8.223 -13.169 1.00 98.56 93 ILE A O 1
ATOM 770 N N . ILE A 1 94 ? 12.878 -6.360 -13.612 1.00 98.31 94 ILE A N 1
ATOM 771 C CA . ILE A 1 94 ? 13.503 -6.241 -12.302 1.00 98.31 94 ILE A CA 1
ATOM 772 C C . ILE A 1 94 ? 13.098 -4.912 -11.688 1.00 98.31 94 ILE A C 1
ATOM 774 O O . ILE A 1 94 ? 13.470 -3.854 -12.188 1.00 98.31 94 ILE A O 1
ATOM 778 N N . LEU A 1 95 ? 12.358 -4.974 -10.590 1.00 98.50 95 LEU A N 1
ATOM 779 C CA . LEU A 1 95 ? 12.080 -3.837 -9.727 1.00 98.50 95 LEU A CA 1
ATOM 780 C C . LEU A 1 95 ? 13.214 -3.756 -8.706 1.00 98.50 95 LEU A C 1
ATOM 782 O O . LEU A 1 95 ? 13.309 -4.583 -7.801 1.00 98.50 95 LEU A O 1
ATOM 786 N N . ARG A 1 96 ? 14.135 -2.811 -8.901 1.00 97.12 96 ARG A N 1
ATOM 787 C CA . ARG A 1 96 ? 15.437 -2.784 -8.222 1.00 97.12 96 ARG A CA 1
ATOM 788 C C . ARG A 1 96 ? 15.555 -1.614 -7.257 1.00 97.12 96 ARG A C 1
ATOM 790 O O . ARG A 1 96 ? 15.237 -0.484 -7.613 1.00 97.12 96 ARG A O 1
ATOM 797 N N . GLN A 1 97 ? 16.135 -1.841 -6.085 1.00 95.88 97 GLN A N 1
ATOM 798 C CA . GLN A 1 97 ? 16.537 -0.780 -5.169 1.00 95.88 97 GLN A CA 1
ATOM 799 C C . GLN A 1 97 ? 17.940 -0.269 -5.557 1.00 95.88 97 GLN A C 1
ATOM 801 O O . GLN A 1 97 ? 18.942 -0.948 -5.310 1.00 95.88 97 GLN A O 1
ATOM 806 N N . PRO A 1 98 ? 18.087 0.948 -6.122 1.00 92.75 98 PRO A N 1
ATOM 807 C CA . PRO A 1 98 ? 19.411 1.463 -6.460 1.00 92.75 98 PRO A CA 1
ATOM 808 C C . PRO A 1 98 ? 20.255 1.663 -5.200 1.00 92.75 98 PRO A C 1
ATOM 810 O O . PRO A 1 98 ? 19.731 1.937 -4.115 1.00 92.75 98 PRO A O 1
ATOM 813 N N . LYS A 1 99 ? 21.582 1.540 -5.324 1.00 90.31 99 LYS A N 1
ATOM 814 C CA . LYS A 1 99 ? 22.511 1.827 -4.217 1.00 90.31 99 LYS A CA 1
ATOM 815 C C . LYS A 1 99 ? 22.821 3.319 -4.178 1.00 90.31 99 LYS A C 1
ATOM 817 O O . LYS A 1 99 ? 22.951 3.965 -5.211 1.00 90.31 99 LYS A O 1
ATOM 822 N N . ARG A 1 100 ? 23.111 3.861 -2.989 1.00 86.00 100 ARG A N 1
ATOM 823 C CA . ARG A 1 100 ? 23.374 5.306 -2.790 1.00 86.00 100 ARG A CA 1
ATOM 824 C C . ARG A 1 100 ? 24.400 5.923 -3.754 1.00 86.00 100 ARG A C 1
ATOM 826 O O . ARG A 1 100 ? 24.270 7.076 -4.143 1.00 86.00 100 ARG A O 1
ATOM 833 N N . LYS A 1 101 ? 25.464 5.195 -4.111 1.00 84.56 101 LYS A N 1
ATOM 834 C CA . LYS A 1 101 ? 26.467 5.697 -5.071 1.00 84.56 101 LYS A CA 1
ATOM 835 C C . LYS A 1 101 ? 25.944 5.720 -6.506 1.00 84.56 101 LYS A C 1
ATOM 837 O O . LYS A 1 101 ? 26.342 6.594 -7.264 1.00 84.56 101 LYS A O 1
ATOM 842 N N . GLU A 1 102 ? 25.098 4.766 -6.866 1.00 87.06 102 GLU A N 1
ATOM 843 C CA . GLU A 1 102 ? 24.493 4.667 -8.194 1.00 87.06 102 GLU A CA 1
ATOM 844 C C . GLU A 1 102 ? 23.472 5.788 -8.385 1.00 87.06 102 GLU A C 1
ATOM 846 O O . GLU A 1 102 ? 23.544 6.477 -9.391 1.00 87.06 102 GLU A O 1
ATOM 851 N N . GLU A 1 103 ? 22.653 6.081 -7.370 1.00 85.94 103 GLU A N 1
ATOM 852 C CA . GLU A 1 103 ? 21.737 7.237 -7.362 1.00 85.94 103 GLU A CA 1
ATOM 853 C C . GLU A 1 103 ? 22.463 8.562 -7.625 1.00 85.94 103 GLU A C 1
ATOM 855 O O . GLU A 1 103 ? 21.973 9.428 -8.339 1.00 85.94 103 GLU A O 1
ATOM 860 N N . ILE A 1 104 ? 23.652 8.735 -7.039 1.00 83.06 104 ILE A N 1
ATOM 861 C CA . ILE A 1 104 ? 24.429 9.972 -7.181 1.00 83.06 104 ILE A CA 1
ATOM 862 C C . ILE A 1 104 ? 25.108 10.055 -8.553 1.00 83.06 104 ILE A C 1
ATOM 864 O O . ILE A 1 104 ? 25.229 11.142 -9.115 1.00 83.06 104 ILE A O 1
ATOM 868 N N . LEU A 1 105 ? 25.633 8.935 -9.054 1.00 81.31 105 LEU A N 1
ATOM 869 C CA . LEU A 1 105 ? 26.533 8.925 -10.212 1.00 81.31 105 LEU A CA 1
ATOM 870 C C . LEU A 1 105 ? 25.839 8.568 -11.529 1.00 81.31 105 LEU A C 1
ATOM 872 O O . LEU A 1 105 ? 26.347 8.925 -12.587 1.00 81.31 105 LEU A O 1
ATOM 876 N N . SER A 1 106 ? 24.724 7.846 -11.473 1.00 80.69 106 SER A N 1
ATOM 877 C CA . SER A 1 106 ? 23.992 7.327 -12.628 1.00 80.69 106 SER A CA 1
ATOM 878 C C . SER A 1 106 ? 22.499 7.121 -12.301 1.00 80.69 106 SER A C 1
ATOM 880 O O . SER A 1 106 ? 22.009 5.995 -12.461 1.00 80.69 106 SER A O 1
ATOM 882 N N . PRO A 1 107 ? 21.774 8.167 -11.853 1.00 85.19 107 PRO A N 1
ATOM 883 C CA . PRO A 1 107 ? 20.338 8.065 -11.611 1.00 85.19 107 PRO A CA 1
ATOM 884 C C . PRO A 1 107 ? 19.602 7.795 -12.924 1.00 85.19 107 PRO A C 1
ATOM 886 O O . PRO A 1 107 ? 19.821 8.503 -13.909 1.00 85.19 107 PRO A O 1
ATOM 889 N N . VAL A 1 108 ? 18.731 6.789 -12.937 1.00 90.50 108 VAL A N 1
ATOM 890 C CA . VAL A 1 108 ? 17.850 6.488 -14.072 1.00 90.50 108 VAL A CA 1
ATOM 891 C C . VAL A 1 108 ? 16.481 6.053 -13.562 1.00 90.50 108 VAL A C 1
ATOM 893 O O . VAL A 1 108 ? 16.350 5.572 -12.441 1.00 90.50 108 VAL A O 1
ATOM 896 N N . TRP A 1 109 ? 15.460 6.180 -14.404 1.00 94.62 109 TRP A N 1
ATOM 897 C CA . TRP A 1 109 ? 14.142 5.606 -14.124 1.00 94.62 109 TRP A CA 1
ATOM 898 C C . TRP A 1 109 ? 14.114 4.097 -14.384 1.00 94.62 109 TRP A C 1
ATOM 900 O O . TRP A 1 109 ? 13.399 3.363 -13.704 1.00 94.62 109 TRP A O 1
ATOM 910 N N . GLY A 1 110 ? 14.908 3.650 -15.356 1.00 95.69 110 GLY A N 1
ATOM 911 C CA . GLY A 1 110 ? 15.067 2.263 -15.756 1.00 95.69 110 GLY A CA 1
ATOM 912 C C . GLY A 1 110 ? 16.175 2.102 -16.796 1.00 95.69 110 GLY A C 1
ATOM 913 O O . GLY A 1 110 ? 16.818 3.087 -17.165 1.00 95.69 110 GLY A O 1
ATOM 914 N N . ARG A 1 111 ? 16.456 0.857 -17.188 1.00 95.44 111 ARG A N 1
ATOM 915 C CA . ARG A 1 111 ? 17.474 0.500 -18.188 1.00 95.44 111 ARG A CA 1
ATOM 916 C C . ARG A 1 111 ? 17.268 -0.917 -18.726 1.00 95.44 111 ARG A C 1
ATOM 918 O O . ARG A 1 111 ? 16.937 -1.819 -17.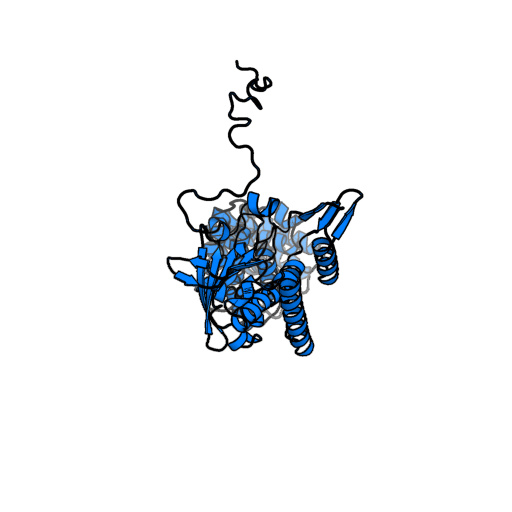957 1.00 95.44 111 ARG A O 1
ATOM 925 N N . LEU A 1 112 ? 17.565 -1.133 -20.001 1.00 96.62 112 LEU A N 1
ATOM 926 C CA . LEU A 1 112 ? 17.728 -2.452 -20.608 1.00 96.62 112 LEU A CA 1
ATOM 927 C C . LEU A 1 112 ? 19.150 -2.988 -20.388 1.00 96.62 112 LEU A C 1
ATOM 929 O O . LEU A 1 112 ? 20.145 -2.296 -20.620 1.00 96.62 112 LEU A O 1
ATOM 933 N N . VAL A 1 113 ? 19.251 -4.258 -20.003 1.00 94.81 113 VAL A N 1
ATOM 934 C CA . VAL A 1 113 ? 20.498 -5.030 -19.984 1.00 94.81 113 VAL A CA 1
ATOM 935 C C . VAL A 1 113 ? 20.320 -6.235 -20.905 1.00 94.81 113 VAL A C 1
ATOM 937 O O . VAL A 1 113 ? 19.522 -7.116 -20.614 1.00 94.81 113 VAL A O 1
ATOM 940 N N . TYR A 1 114 ? 21.050 -6.272 -22.025 1.00 93.19 114 TYR A N 1
ATOM 941 C CA . TYR A 1 114 ? 20.882 -7.299 -23.070 1.00 93.19 114 TYR A CA 1
ATOM 942 C C . TYR A 1 114 ? 21.281 -8.714 -22.624 1.00 93.19 114 TYR A C 1
ATOM 944 O O . TYR A 1 114 ? 20.722 -9.688 -23.113 1.00 93.19 114 TYR A O 1
ATOM 952 N N . GLY A 1 115 ? 22.233 -8.830 -21.697 1.00 92.50 115 GLY A N 1
ATOM 953 C CA . GLY A 1 115 ? 22.671 -10.100 -21.119 1.00 92.50 115 GLY A CA 1
ATOM 954 C C . GLY A 1 115 ? 22.784 -9.968 -19.610 1.00 92.50 115 GLY A C 1
ATOM 955 O O . GLY A 1 115 ? 23.885 -9.813 -19.097 1.00 92.50 115 GLY A O 1
ATOM 956 N N . TYR A 1 116 ? 21.641 -9.963 -18.927 1.00 92.88 116 TYR A N 1
ATOM 957 C CA . TYR A 1 116 ? 21.562 -9.863 -17.476 1.00 92.88 116 TYR A CA 1
ATOM 958 C C . TYR A 1 116 ? 21.812 -11.236 -16.846 1.00 92.88 116 TYR A C 1
ATOM 960 O O . TYR A 1 116 ? 21.065 -12.181 -17.107 1.00 92.88 116 TYR A O 1
ATOM 968 N N . GLU A 1 117 ? 22.855 -11.354 -16.023 1.00 93.56 117 GLU A N 1
ATOM 969 C CA . GLU A 1 117 ? 23.196 -12.609 -15.339 1.00 93.56 117 GLU A CA 1
ATOM 970 C C . GLU A 1 117 ? 22.435 -12.760 -14.005 1.00 93.56 117 GLU A C 1
ATOM 972 O O . GLU A 1 117 ? 22.824 -12.214 -12.965 1.00 93.56 117 GLU A O 1
ATOM 977 N N . PHE A 1 118 ? 21.377 -13.577 -14.002 1.00 92.12 118 PHE A N 1
ATOM 978 C CA . PHE A 1 118 ? 20.546 -13.871 -12.832 1.00 92.12 118 PHE A CA 1
ATOM 979 C C . PHE A 1 118 ? 20.503 -15.368 -12.531 1.00 92.12 118 PHE A C 1
ATOM 981 O O . PHE A 1 118 ? 20.117 -16.159 -13.382 1.00 92.12 118 PHE A O 1
ATOM 988 N N . GLU A 1 119 ? 20.892 -15.773 -11.317 1.00 90.62 119 GLU A N 1
ATOM 989 C CA . GLU A 1 119 ? 20.878 -17.186 -10.884 1.00 90.62 119 GLU A CA 1
ATOM 990 C C . GLU A 1 119 ? 21.524 -18.166 -11.896 1.00 90.62 119 GLU A C 1
ATOM 992 O O . GLU A 1 119 ? 21.044 -19.279 -12.100 1.00 90.62 119 GLU A O 1
ATOM 997 N N . ASN A 1 120 ? 22.647 -17.760 -12.505 1.00 88.88 120 ASN A N 1
ATOM 998 C CA . ASN A 1 120 ? 23.392 -18.493 -13.546 1.00 88.88 120 ASN A CA 1
ATOM 999 C C . ASN A 1 120 ? 22.679 -18.616 -14.906 1.00 88.88 120 ASN A C 1
ATOM 1001 O O . ASN A 1 120 ? 23.096 -19.408 -15.749 1.00 88.88 120 ASN A O 1
ATOM 1005 N N . VAL A 1 121 ? 21.633 -17.825 -15.138 1.00 92.00 121 VAL A N 1
ATOM 1006 C CA . VAL A 1 121 ? 20.974 -17.669 -16.436 1.00 92.00 121 VAL A CA 1
ATOM 1007 C C . VAL A 1 121 ? 21.299 -16.282 -16.978 1.00 92.00 121 VAL A C 1
ATOM 1009 O O . VAL A 1 121 ? 21.170 -15.291 -16.261 1.00 92.00 121 VAL A O 1
ATOM 1012 N N . ILE A 1 122 ? 21.731 -16.208 -18.237 1.00 94.19 122 ILE A N 1
ATOM 1013 C CA . ILE A 1 122 ? 21.974 -14.943 -18.938 1.00 94.19 122 ILE A CA 1
ATOM 1014 C C . ILE A 1 122 ? 20.827 -14.727 -19.915 1.00 94.19 122 ILE A C 1
ATOM 1016 O O . ILE A 1 122 ? 20.631 -15.534 -20.821 1.00 94.19 122 ILE A O 1
ATOM 1020 N N . GLN A 1 123 ? 20.080 -13.644 -19.730 1.00 94.75 123 GLN A N 1
ATOM 1021 C CA . GLN A 1 123 ? 18.955 -13.283 -20.594 1.00 94.75 123 GLN A CA 1
ATOM 1022 C C . GLN A 1 123 ? 18.727 -11.768 -20.579 1.00 94.75 123 GLN A C 1
ATOM 1024 O O . GLN A 1 123 ? 19.160 -11.102 -19.635 1.00 94.75 123 GLN A O 1
ATOM 1029 N N . PRO A 1 124 ? 18.075 -11.184 -21.595 1.00 96.62 124 PRO A N 1
ATOM 1030 C CA . PRO A 1 124 ? 17.758 -9.764 -21.571 1.00 96.62 124 PRO A CA 1
ATOM 1031 C C . PRO A 1 124 ? 16.786 -9.437 -20.428 1.00 96.62 124 PRO A C 1
ATOM 1033 O O . PRO A 1 124 ? 15.834 -10.177 -20.165 1.00 96.62 124 PRO A O 1
ATOM 1036 N N . ALA A 1 125 ? 17.015 -8.308 -19.757 1.00 97.94 125 ALA A N 1
ATOM 1037 C CA . ALA A 1 125 ? 16.157 -7.828 -18.681 1.00 97.94 125 ALA A CA 1
ATOM 1038 C C . ALA A 1 125 ? 15.979 -6.309 -18.718 1.00 97.94 125 ALA A C 1
ATOM 1040 O O . ALA A 1 125 ? 16.932 -5.565 -18.968 1.00 97.94 125 ALA A O 1
ATOM 1041 N N . ILE A 1 126 ? 14.770 -5.846 -18.400 1.00 98.50 126 ILE A N 1
ATOM 1042 C CA . ILE A 1 126 ? 14.516 -4.437 -18.079 1.00 98.50 126 ILE A CA 1
ATOM 1043 C C . ILE A 1 126 ? 14.582 -4.267 -16.569 1.00 98.50 126 ILE A C 1
ATOM 1045 O O . ILE A 1 126 ? 13.950 -5.003 -15.818 1.00 98.50 126 ILE A O 1
ATOM 1049 N N . ILE A 1 127 ? 15.317 -3.257 -16.125 1.00 98.19 127 ILE A N 1
ATOM 1050 C CA . ILE A 1 127 ? 15.395 -2.851 -14.727 1.00 98.19 127 ILE A CA 1
ATOM 1051 C C . ILE A 1 127 ? 14.627 -1.541 -14.576 1.00 98.19 127 ILE A C 1
ATOM 1053 O O . ILE A 1 127 ? 14.893 -0.603 -15.321 1.00 98.19 127 ILE A O 1
ATOM 1057 N N . LEU A 1 128 ? 13.729 -1.454 -13.601 1.00 98.38 128 LEU A N 1
ATOM 1058 C CA . LEU A 1 128 ? 13.081 -0.220 -13.157 1.00 98.38 128 LEU A CA 1
ATOM 1059 C C . LEU A 1 128 ? 13.545 0.079 -11.728 1.00 98.38 128 LEU A C 1
ATOM 1061 O O . LEU A 1 128 ? 13.546 -0.809 -10.877 1.00 98.38 128 LEU A O 1
ATOM 1065 N N . GLU A 1 129 ? 13.99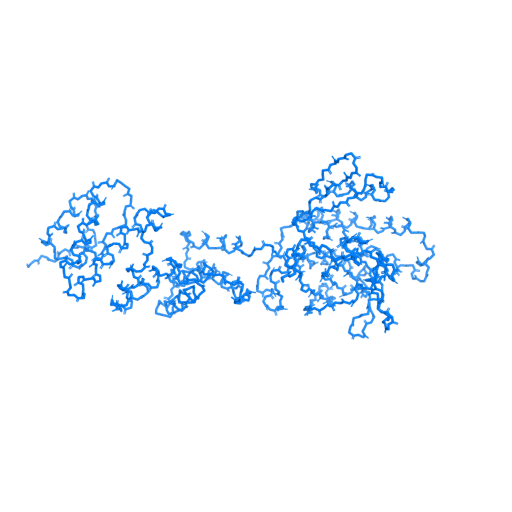4 1.308 -11.470 1.00 96.69 129 GLU A N 1
ATOM 1066 C CA . GLU A 1 129 ? 14.589 1.664 -10.175 1.00 96.69 129 GLU A CA 1
ATOM 1067 C C . GLU A 1 129 ? 13.556 2.239 -9.200 1.00 96.69 129 GLU A C 1
ATOM 1069 O O . GLU A 1 129 ? 12.818 3.166 -9.547 1.00 96.69 129 GLU A O 1
ATOM 1074 N N . ALA A 1 130 ? 13.562 1.746 -7.959 1.00 96.56 130 ALA A N 1
ATOM 1075 C CA . ALA A 1 130 ? 12.838 2.341 -6.843 1.00 96.56 130 ALA A CA 1
ATOM 1076 C C . ALA A 1 130 ? 13.271 3.797 -6.628 1.00 96.56 130 ALA A C 1
ATOM 1078 O O . ALA A 1 130 ? 14.447 4.141 -6.778 1.00 96.56 130 ALA A O 1
ATOM 1079 N N . GLN A 1 131 ? 12.329 4.646 -6.228 1.00 94.81 131 GLN A N 1
ATOM 1080 C CA . GLN A 1 131 ? 12.550 6.077 -6.030 1.00 94.81 131 GLN A CA 1
ATOM 1081 C C . GLN A 1 131 ? 12.191 6.495 -4.612 1.00 94.81 131 GLN A C 1
ATOM 1083 O O . GLN A 1 131 ? 11.319 5.902 -3.983 1.00 94.81 131 GLN A O 1
ATOM 1088 N N . SER A 1 132 ? 12.845 7.551 -4.131 1.00 92.38 132 SER A N 1
ATOM 1089 C CA . SER A 1 132 ? 12.463 8.207 -2.884 1.00 92.38 132 SER A CA 1
ATOM 1090 C C . SER A 1 132 ? 11.657 9.462 -3.174 1.00 92.38 132 SER A C 1
ATOM 1092 O O . SER A 1 132 ? 12.137 10.352 -3.875 1.00 92.38 132 SER A O 1
ATOM 1094 N N . TYR A 1 133 ? 10.458 9.550 -2.601 1.00 89.69 133 TYR A N 1
ATOM 1095 C CA . TYR A 1 133 ? 9.563 10.702 -2.771 1.00 89.69 133 TYR A CA 1
ATOM 1096 C C . TYR A 1 133 ? 9.868 11.842 -1.788 1.00 89.69 133 TYR A C 1
ATOM 1098 O O . TYR A 1 133 ? 9.472 12.983 -1.998 1.00 89.69 13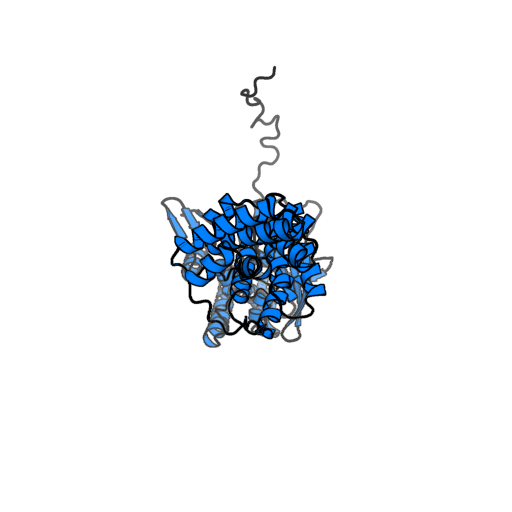3 TYR A O 1
ATOM 1106 N N . GLN A 1 134 ? 10.654 11.567 -0.744 1.00 87.75 134 GLN A N 1
ATOM 1107 C CA . GLN A 1 134 ? 11.088 12.577 0.226 1.00 87.75 134 GLN A CA 1
ATOM 1108 C C . GLN A 1 134 ? 12.289 13.405 -0.261 1.00 87.75 134 GLN A C 1
ATOM 1110 O O . GLN A 1 134 ? 12.655 14.411 0.352 1.00 87.75 134 GLN A O 1
ATOM 1115 N N . ARG A 1 135 ? 12.958 12.984 -1.344 1.00 88.38 135 ARG A N 1
ATOM 1116 C CA . ARG A 1 135 ? 14.184 13.620 -1.845 1.00 88.38 135 ARG A CA 1
ATOM 1117 C C . ARG A 1 135 ? 13.968 14.200 -3.230 1.00 88.38 135 ARG A C 1
ATOM 1119 O O . ARG A 1 135 ? 13.452 13.535 -4.115 1.00 88.38 135 ARG A O 1
ATOM 1126 N N . SER A 1 136 ? 14.458 15.420 -3.441 1.00 90.56 136 SER A N 1
ATOM 1127 C CA . SER A 1 136 ? 14.526 15.997 -4.786 1.00 90.56 136 SER A CA 1
ATOM 1128 C C . SER A 1 136 ? 15.728 15.457 -5.562 1.00 90.56 136 SER A C 1
ATOM 1130 O O . SER A 1 136 ? 16.821 15.290 -5.008 1.00 90.56 136 SER A O 1
ATOM 1132 N N . LEU A 1 137 ? 15.543 15.237 -6.864 1.00 90.38 137 LEU A N 1
ATOM 1133 C CA . LEU A 1 137 ? 16.644 15.026 -7.798 1.00 90.38 137 LEU A CA 1
ATOM 1134 C C . LEU A 1 137 ? 17.235 16.390 -8.159 1.00 90.38 137 LEU A C 1
ATOM 1136 O O . LEU A 1 137 ? 16.508 17.324 -8.501 1.00 90.38 137 LEU A O 1
ATOM 1140 N N . VAL A 1 138 ? 18.559 16.508 -8.073 1.00 90.31 138 VAL A N 1
ATOM 1141 C CA . VAL A 1 138 ? 19.265 17.774 -8.299 1.00 90.31 138 VAL A CA 1
ATOM 1142 C C . VAL A 1 138 ? 20.116 17.677 -9.550 1.00 90.31 138 VAL A C 1
ATOM 1144 O O . VAL A 1 138 ? 21.082 16.915 -9.606 1.00 90.31 138 VAL A O 1
ATOM 1147 N N . TRP A 1 139 ? 19.772 18.476 -10.551 1.00 92.12 139 TRP A N 1
ATOM 1148 C CA . TRP A 1 139 ? 20.467 18.538 -11.832 1.00 92.12 139 TRP A CA 1
ATOM 1149 C C . TRP A 1 139 ? 21.143 19.896 -11.995 1.00 92.12 139 TRP A C 1
ATOM 1151 O O . TRP A 1 139 ? 20.551 20.933 -11.715 1.00 92.12 139 TRP A O 1
ATOM 1161 N N . LYS A 1 140 ? 22.398 19.931 -12.455 1.00 92.00 140 LYS A N 1
ATOM 1162 C CA . LYS A 1 140 ? 23.100 21.206 -12.694 1.00 92.00 140 LYS A CA 1
ATOM 1163 C C . LYS A 1 140 ? 22.420 21.984 -13.819 1.00 92.00 140 LYS A C 1
ATOM 1165 O O . LYS A 1 140 ? 21.941 21.383 -14.768 1.00 92.00 140 LYS A O 1
ATOM 1170 N N . ARG A 1 141 ? 22.471 23.318 -13.773 1.00 91.31 141 ARG A N 1
ATOM 1171 C CA . ARG A 1 141 ? 21.882 24.169 -14.823 1.00 91.31 141 ARG A CA 1
ATOM 1172 C C . ARG A 1 141 ? 22.501 23.948 -16.210 1.00 91.31 141 ARG A C 1
ATOM 1174 O O . ARG A 1 141 ? 21.798 23.979 -17.214 1.00 91.31 141 ARG A O 1
ATOM 1181 N N . ASN A 1 142 ? 23.810 23.700 -16.266 1.00 92.06 142 ASN A N 1
ATOM 1182 C CA . ASN A 1 142 ? 24.527 23.436 -17.516 1.00 92.06 142 ASN A CA 1
ATOM 1183 C C . ASN A 1 142 ? 24.333 21.973 -17.940 1.00 92.06 142 ASN A C 1
ATOM 1185 O O . ASN A 1 142 ? 25.222 21.140 -17.754 1.00 92.06 142 ASN A O 1
ATOM 1189 N N . LEU A 1 143 ? 23.146 21.673 -18.463 1.00 90.75 143 LEU A N 1
ATOM 1190 C CA . LEU A 1 143 ? 22.787 20.367 -19.006 1.00 90.75 143 LEU A CA 1
ATOM 1191 C C . LEU A 1 143 ? 23.282 20.217 -20.446 1.00 90.75 143 LEU A C 1
ATOM 1193 O O . LEU A 1 143 ? 23.205 21.160 -21.234 1.00 90.75 143 LEU A O 1
ATOM 1197 N N . HIS A 1 144 ? 23.747 19.018 -20.797 1.00 90.06 144 HIS A N 1
ATOM 1198 C CA . HIS A 1 144 ? 23.971 18.644 -22.195 1.00 90.06 144 HIS A CA 1
ATOM 1199 C C . HIS A 1 144 ? 22.625 18.481 -22.925 1.00 90.06 144 HIS A C 1
ATOM 1201 O O . HIS A 1 144 ? 21.595 18.305 -22.278 1.00 90.06 144 HIS A O 1
ATOM 1207 N N . VAL A 1 145 ? 22.632 18.499 -24.261 1.00 90.00 145 VAL A N 1
ATOM 1208 C CA . VAL A 1 145 ? 21.420 18.481 -25.108 1.00 90.00 145 VAL A CA 1
ATOM 1209 C C . VAL A 1 145 ? 20.441 17.359 -24.735 1.00 90.00 145 VAL A C 1
ATOM 1211 O O . VAL A 1 145 ? 19.247 17.611 -24.605 1.00 90.00 145 VAL A O 1
ATOM 1214 N N . ASP A 1 146 ? 20.927 16.139 -24.498 1.00 86.06 146 ASP A N 1
ATOM 1215 C CA . ASP A 1 146 ? 20.063 15.005 -24.137 1.00 86.06 146 ASP A CA 1
ATOM 1216 C C . ASP A 1 146 ? 19.407 15.192 -22.764 1.00 86.06 146 ASP A C 1
ATOM 1218 O O . ASP A 1 146 ? 18.219 14.931 -22.600 1.00 86.06 146 ASP A O 1
ATOM 1222 N N . ALA A 1 147 ? 20.149 15.730 -21.793 1.00 88.94 147 ALA A N 1
ATOM 1223 C CA . ALA A 1 147 ? 19.613 16.022 -20.468 1.00 88.94 147 ALA A CA 1
ATOM 1224 C C . ALA A 1 147 ? 18.627 17.203 -20.485 1.00 88.94 147 ALA A C 1
ATOM 1226 O O . ALA A 1 147 ? 17.681 17.215 -19.705 1.00 88.94 147 ALA A O 1
ATOM 1227 N N . GLN A 1 148 ? 18.800 18.174 -21.391 1.00 92.88 148 GLN A N 1
ATOM 1228 C CA . GLN A 1 148 ? 17.804 19.230 -21.611 1.00 92.88 148 GLN A CA 1
ATOM 1229 C C . GLN A 1 148 ? 16.502 18.647 -22.164 1.00 92.88 148 GLN A C 1
ATOM 1231 O O . GLN A 1 148 ? 15.430 18.950 -21.654 1.00 92.88 148 GLN A O 1
ATOM 1236 N N . ARG A 1 149 ? 16.591 17.761 -23.164 1.00 92.06 149 ARG A N 1
ATOM 1237 C CA . ARG A 1 149 ? 15.417 17.070 -23.718 1.00 92.06 149 ARG A CA 1
ATOM 1238 C C . ARG A 1 149 ? 14.705 16.234 -22.664 1.00 92.06 149 ARG A C 1
ATOM 1240 O O . ARG A 1 149 ? 13.482 16.260 -22.603 1.00 92.06 149 ARG A O 1
ATOM 1247 N N . GLU A 1 150 ? 15.458 15.525 -21.829 1.00 92.31 150 GLU A N 1
ATOM 1248 C CA . GLU A 1 150 ? 14.870 14.749 -20.741 1.00 92.31 150 GLU A CA 1
ATOM 1249 C C . GLU A 1 150 ? 14.184 15.640 -19.701 1.00 92.31 150 GLU A C 1
ATOM 1251 O O . GLU A 1 150 ? 13.089 15.315 -19.256 1.00 92.31 150 GLU A O 1
ATOM 1256 N N . LEU A 1 151 ? 14.761 16.800 -19.371 1.00 94.44 151 LEU A N 1
ATOM 1257 C CA . LEU A 1 151 ? 14.116 17.766 -18.484 1.00 94.44 151 LEU A CA 1
ATOM 1258 C C . LEU A 1 151 ? 12.769 18.248 -19.050 1.00 94.44 151 LEU A C 1
ATOM 1260 O O . LEU A 1 151 ? 11.789 18.307 -18.311 1.00 94.44 151 LEU A O 1
ATOM 1264 N N . GLU A 1 152 ? 12.698 18.554 -20.350 1.00 95.19 152 GLU A N 1
ATOM 1265 C CA . GLU A 1 152 ? 11.432 18.945 -20.989 1.00 95.19 152 GLU A CA 1
ATOM 1266 C C . GLU A 1 152 ? 10.405 17.807 -20.998 1.00 95.19 152 GLU A C 1
ATOM 1268 O O . GLU A 1 152 ? 9.217 18.053 -20.790 1.00 95.19 152 GLU A O 1
ATOM 1273 N N . ARG A 1 153 ? 10.840 16.553 -21.172 1.00 93.81 153 ARG A N 1
ATOM 1274 C CA . ARG A 1 153 ? 9.939 15.397 -21.049 1.00 93.81 153 ARG A CA 1
ATOM 1275 C C . ARG A 1 153 ? 9.390 15.261 -19.643 1.00 93.81 153 ARG A C 1
ATOM 1277 O O . ARG A 1 153 ? 8.194 15.076 -19.497 1.00 93.81 153 ARG A O 1
ATOM 1284 N N . LEU A 1 154 ? 10.218 15.435 -18.615 1.00 95.00 154 LEU A N 1
ATOM 1285 C CA . LEU A 1 154 ? 9.745 15.405 -17.230 1.00 95.00 154 LEU A CA 1
ATOM 1286 C C . LEU A 1 154 ? 8.735 16.525 -16.943 1.00 95.00 154 LEU A C 1
ATOM 1288 O O . LEU A 1 154 ? 7.767 16.305 -16.218 1.00 95.00 154 LEU A O 1
ATOM 1292 N N . ARG A 1 155 ? 8.900 17.710 -17.547 1.00 95.25 155 ARG A N 1
ATOM 1293 C CA . ARG A 1 155 ? 7.866 18.759 -17.489 1.00 95.25 155 ARG A CA 1
ATOM 1294 C C . ARG A 1 155 ? 6.575 18.321 -18.170 1.00 95.25 155 ARG A C 1
ATOM 1296 O O . ARG A 1 155 ? 5.503 18.554 -17.624 1.00 95.25 155 ARG A O 1
ATOM 1303 N N . HIS A 1 156 ? 6.673 17.685 -19.335 1.00 92.62 156 HIS A N 1
ATOM 1304 C CA . HIS A 1 156 ? 5.513 17.176 -20.066 1.00 92.62 156 HIS A CA 1
ATOM 1305 C C . HIS A 1 156 ? 4.787 16.050 -19.313 1.00 92.62 156 HIS A C 1
ATOM 1307 O O . HIS A 1 156 ? 3.560 16.044 -19.258 1.00 92.62 156 HIS A O 1
ATOM 1313 N N . ASP A 1 157 ? 5.542 15.172 -18.652 1.00 92.31 157 ASP A N 1
ATOM 1314 C CA . ASP A 1 157 ? 5.041 14.125 -17.755 1.00 92.31 157 ASP A CA 1
ATOM 1315 C C . ASP A 1 157 ? 4.368 14.724 -16.494 1.00 92.31 157 ASP A C 1
ATOM 1317 O O . ASP A 1 157 ? 3.687 14.025 -15.741 1.00 92.31 157 ASP A O 1
ATOM 1321 N N . GLY A 1 158 ? 4.523 16.035 -16.265 1.00 94.62 158 GLY A N 1
ATOM 1322 C CA . GLY A 1 158 ? 3.868 16.782 -15.197 1.00 94.62 158 GLY A CA 1
ATOM 1323 C C . GLY A 1 158 ? 4.605 16.739 -13.862 1.00 94.62 158 GLY A C 1
ATOM 1324 O O . GLY A 1 158 ? 3.966 16.920 -12.827 1.00 94.62 158 GLY A O 1
ATOM 1325 N N . HIS A 1 159 ? 5.918 16.482 -13.857 1.00 96.25 159 HIS A N 1
ATOM 1326 C CA . HIS A 1 159 ? 6.723 16.572 -12.635 1.00 96.25 159 HIS A CA 1
ATOM 1327 C C . HIS A 1 159 ? 6.831 18.016 -12.153 1.00 96.25 159 HIS A C 1
ATOM 1329 O O . HIS A 1 159 ? 7.028 18.945 -12.943 1.00 96.25 159 HIS A O 1
ATOM 1335 N N . ARG A 1 160 ? 6.806 18.202 -10.832 1.00 96.56 160 ARG A N 1
ATOM 1336 C CA . ARG A 1 160 ? 7.146 19.482 -10.219 1.00 96.56 160 ARG A CA 1
ATOM 1337 C C . ARG A 1 160 ? 8.649 19.727 -10.334 1.00 96.56 160 ARG A C 1
ATOM 1339 O O . ARG A 1 160 ? 9.464 19.018 -9.740 1.00 96.56 160 ARG A O 1
ATOM 1346 N N . ILE A 1 161 ? 9.011 20.773 -11.074 1.00 97.12 161 ILE A N 1
ATOM 1347 C CA . ILE A 1 161 ? 10.402 21.185 -11.275 1.00 97.12 161 ILE A CA 1
ATOM 1348 C C . ILE A 1 161 ? 10.567 22.638 -10.851 1.00 97.12 161 ILE A C 1
ATOM 1350 O O . ILE A 1 161 ? 9.928 23.533 -11.398 1.00 97.12 161 ILE A O 1
ATOM 1354 N N . GLU A 1 162 ? 11.474 22.870 -9.911 1.00 96.50 162 GLU A N 1
ATOM 1355 C CA . GLU A 1 162 ? 11.891 24.205 -9.503 1.00 96.50 162 GLU A CA 1
ATOM 1356 C C . GLU A 1 162 ? 13.249 24.536 -10.109 1.00 96.50 162 GLU A C 1
ATOM 1358 O O . GLU A 1 162 ? 14.198 23.750 -10.068 1.00 96.50 162 GLU A O 1
ATOM 1363 N N . GLU A 1 163 ? 13.352 25.733 -10.671 1.00 95.56 163 GLU A N 1
ATOM 1364 C CA . GLU A 1 163 ? 14.578 26.233 -11.268 1.00 95.56 163 GLU A CA 1
ATOM 1365 C C . GLU A 1 163 ? 15.177 27.320 -10.380 1.00 95.56 163 GLU A C 1
ATOM 1367 O O . GLU A 1 163 ? 14.518 28.297 -10.026 1.00 95.56 163 GLU A O 1
ATOM 1372 N N . ASN A 1 164 ? 16.461 27.184 -10.057 1.00 91.69 164 ASN A N 1
ATOM 1373 C CA . ASN A 1 164 ? 17.224 28.260 -9.443 1.00 91.69 164 ASN A CA 1
ATOM 1374 C C . ASN A 1 164 ? 18.445 28.624 -10.309 1.00 91.69 164 ASN A C 1
ATOM 1376 O O . ASN A 1 164 ? 18.702 28.056 -11.374 1.00 91.69 164 ASN A O 1
ATOM 1380 N N . ARG A 1 165 ? 19.238 29.606 -9.858 1.00 91.00 165 ARG A N 1
ATOM 1381 C CA . ARG A 1 165 ? 20.393 30.110 -10.626 1.00 91.00 165 ARG A CA 1
ATOM 1382 C C . ARG A 1 165 ? 21.464 29.049 -10.927 1.00 91.00 165 ARG A C 1
ATOM 1384 O O . ARG A 1 165 ? 22.283 29.280 -11.811 1.00 91.00 165 ARG A O 1
ATOM 1391 N N . ARG A 1 166 ? 21.517 27.931 -10.195 1.00 91.69 166 ARG A N 1
ATOM 1392 C CA . ARG A 1 166 ? 22.603 26.934 -10.271 1.00 91.69 166 ARG A CA 1
ATOM 1393 C C . ARG A 1 166 ? 22.141 25.537 -10.688 1.00 91.69 166 ARG A C 1
ATOM 1395 O O . ARG A 1 166 ? 22.950 24.779 -11.227 1.00 91.69 166 ARG A O 1
ATOM 1402 N N . GLU A 1 167 ? 20.881 25.198 -10.465 1.00 96.50 167 GLU A N 1
ATOM 1403 C CA . GLU A 1 167 ? 20.366 23.835 -10.591 1.00 96.50 167 GLU A CA 1
ATOM 1404 C C . GLU A 1 167 ? 18.854 23.806 -10.855 1.00 96.50 167 GLU A C 1
ATOM 1406 O O . GLU A 1 167 ? 18.133 24.771 -10.589 1.00 96.50 167 GLU A O 1
ATOM 1411 N N . PHE A 1 168 ? 18.404 22.663 -11.360 1.00 95.50 168 PHE A N 1
ATOM 1412 C CA . PHE A 1 168 ? 17.016 22.233 -11.411 1.00 95.50 168 PHE A CA 1
ATOM 1413 C C . PHE A 1 168 ? 16.777 21.238 -10.275 1.00 95.50 168 PHE A C 1
ATOM 1415 O O . PHE A 1 168 ? 17.572 20.313 -10.077 1.00 95.50 168 PHE A O 1
ATOM 1422 N N . ARG A 1 169 ? 15.691 21.432 -9.529 1.00 95.44 169 ARG A N 1
ATOM 1423 C CA . ARG A 1 169 ? 15.220 20.525 -8.482 1.00 95.44 169 ARG A CA 1
ATOM 1424 C C . ARG A 1 169 ? 13.928 19.884 -8.942 1.00 95.44 169 ARG A C 1
ATOM 1426 O O . ARG A 1 169 ? 12.942 20.578 -9.156 1.00 95.44 169 ARG A O 1
ATOM 1433 N N . ILE A 1 170 ? 13.956 18.573 -9.106 1.00 94.94 170 ILE A N 1
ATOM 1434 C CA . ILE A 1 170 ? 12.816 17.775 -9.549 1.00 94.94 170 ILE A CA 1
ATOM 1435 C C . ILE A 1 170 ? 12.286 17.064 -8.312 1.00 94.94 170 ILE A C 1
ATOM 1437 O O . ILE A 1 170 ? 13.062 16.408 -7.615 1.00 94.94 170 ILE A O 1
ATOM 1441 N N . TYR A 1 171 ? 11.003 17.230 -8.015 1.00 94.25 171 TYR A N 1
ATOM 1442 C CA . TYR A 1 171 ? 10.352 16.648 -6.845 1.00 94.25 171 TYR A CA 1
ATOM 1443 C C . TYR A 1 171 ? 9.572 15.413 -7.299 1.00 94.25 171 TYR A C 1
ATOM 1445 O O . TYR A 1 171 ? 8.563 15.570 -7.986 1.00 94.25 171 TYR A O 1
ATOM 1453 N N . PRO A 1 172 ? 10.053 14.195 -6.992 1.00 91.94 172 PRO A N 1
ATOM 1454 C CA . PRO A 1 172 ? 9.402 12.976 -7.437 1.00 91.94 172 PRO A CA 1
ATOM 1455 C C . PRO A 1 172 ? 8.062 12.810 -6.720 1.00 91.94 172 PRO A C 1
ATOM 1457 O O . PRO A 1 172 ? 8.018 12.638 -5.506 1.00 91.94 172 PRO A O 1
ATOM 1460 N N . GLU A 1 173 ? 6.977 12.837 -7.484 1.00 92.31 173 GLU A N 1
ATOM 1461 C CA . GLU A 1 173 ? 5.633 12.526 -6.997 1.00 92.31 173 GLU A CA 1
ATOM 1462 C C . GLU A 1 173 ? 5.261 11.094 -7.415 1.00 92.31 173 GLU A C 1
ATOM 1464 O O . GLU A 1 173 ? 5.525 10.729 -8.569 1.00 92.31 173 GLU A O 1
ATOM 1469 N N . PRO A 1 174 ? 4.642 10.278 -6.536 1.00 90.81 174 PRO A N 1
ATOM 1470 C CA . PRO A 1 174 ? 4.407 8.856 -6.795 1.00 90.81 174 PRO A CA 1
ATOM 1471 C C . PRO A 1 174 ? 3.748 8.570 -8.149 1.00 90.81 174 PRO A C 1
ATOM 1473 O O . PRO A 1 174 ? 4.234 7.733 -8.912 1.00 90.81 174 PRO A O 1
ATOM 1476 N N . ASP A 1 175 ? 2.690 9.307 -8.489 1.00 91.94 175 ASP A N 1
ATOM 1477 C CA . ASP A 1 175 ? 1.945 9.106 -9.736 1.00 91.94 175 ASP A CA 1
ATOM 1478 C C . ASP A 1 175 ? 2.722 9.563 -10.973 1.00 91.94 175 ASP A C 1
ATOM 1480 O O . ASP A 1 175 ? 2.640 8.932 -12.029 1.00 91.94 175 ASP A O 1
ATOM 1484 N N . LYS A 1 176 ? 3.526 10.628 -10.854 1.00 95.56 176 LYS A N 1
ATOM 1485 C CA . LYS A 1 176 ? 4.337 11.160 -11.962 1.00 95.56 176 LYS A CA 1
ATOM 1486 C C . LYS A 1 176 ? 5.512 10.247 -12.276 1.00 95.56 176 LYS A C 1
ATOM 1488 O O . LYS A 1 176 ? 5.790 9.965 -13.443 1.00 95.56 176 LYS A O 1
ATOM 1493 N N . VAL A 1 177 ? 6.172 9.730 -11.239 1.00 95.75 177 VAL A N 1
ATOM 1494 C CA . VAL A 1 177 ? 7.232 8.724 -11.378 1.00 95.75 177 VAL A CA 1
ATOM 1495 C C . VAL A 1 177 ? 6.673 7.447 -11.997 1.00 95.75 177 VAL A C 1
ATOM 1497 O O . VAL A 1 177 ? 7.251 6.948 -12.962 1.00 95.75 177 VAL A O 1
ATOM 1500 N N . ARG A 1 178 ? 5.529 6.954 -11.503 1.00 96.62 178 ARG A N 1
ATOM 1501 C CA . ARG A 1 178 ? 4.855 5.771 -12.054 1.00 96.62 178 ARG A CA 1
ATOM 1502 C C . ARG A 1 178 ? 4.527 5.950 -13.534 1.00 96.62 178 ARG A C 1
ATOM 1504 O O . ARG A 1 178 ? 4.903 5.110 -14.346 1.00 96.62 178 ARG A O 1
ATOM 1511 N N . ALA A 1 179 ? 3.894 7.064 -13.905 1.00 96.81 179 ALA A N 1
ATOM 1512 C CA . ALA A 1 179 ? 3.584 7.372 -15.300 1.00 96.81 179 ALA A CA 1
ATOM 1513 C C . ALA A 1 179 ? 4.851 7.427 -16.172 1.00 96.81 179 ALA A C 1
ATOM 1515 O O . ALA A 1 179 ? 4.874 6.866 -17.264 1.00 96.81 179 ALA A O 1
ATOM 1516 N N . THR A 1 180 ? 5.931 8.029 -15.665 1.00 97.25 180 THR A N 1
ATOM 1517 C CA . THR A 1 180 ? 7.225 8.085 -16.366 1.00 97.25 180 THR A CA 1
ATOM 1518 C C . THR A 1 180 ? 7.809 6.691 -16.587 1.00 97.25 180 THR A C 1
ATOM 1520 O O . THR A 1 180 ? 8.289 6.379 -17.677 1.00 97.25 180 THR A O 1
ATOM 1523 N N . GLN A 1 181 ? 7.773 5.828 -15.569 1.00 97.94 181 GLN A N 1
ATOM 1524 C CA . GLN A 1 181 ? 8.279 4.463 -15.679 1.00 97.94 181 GLN A CA 1
ATOM 1525 C C . GLN A 1 181 ? 7.434 3.610 -16.631 1.00 97.94 181 GLN A C 1
ATOM 1527 O O . GLN A 1 181 ? 8.000 2.993 -17.530 1.00 97.94 181 GLN A O 1
ATOM 1532 N N . LEU A 1 182 ? 6.106 3.615 -16.494 1.00 97.69 182 LEU A N 1
ATOM 1533 C CA . LEU A 1 182 ? 5.205 2.776 -17.294 1.00 97.69 182 LEU A CA 1
ATOM 1534 C C . LEU A 1 182 ? 5.060 3.260 -18.736 1.00 97.69 182 LEU A C 1
ATOM 1536 O O . LEU A 1 182 ? 5.210 2.486 -19.679 1.00 97.69 182 LEU A O 1
ATOM 1540 N N . TYR A 1 183 ? 4.736 4.540 -18.912 1.00 96.75 183 TYR A N 1
ATOM 1541 C CA . TYR A 1 183 ? 4.263 5.068 -20.191 1.00 96.75 183 TYR A CA 1
ATOM 1542 C C . TYR A 1 183 ? 5.395 5.600 -21.061 1.00 96.75 183 TYR A C 1
ATOM 1544 O O . TYR A 1 183 ? 5.146 5.996 -22.196 1.00 96.75 183 TYR A O 1
ATOM 1552 N N . ARG A 1 184 ? 6.628 5.645 -20.549 1.00 96.06 184 ARG A N 1
ATOM 1553 C CA . ARG A 1 184 ? 7.777 6.152 -21.300 1.00 96.06 184 ARG A CA 1
ATOM 1554 C C . ARG A 1 184 ? 8.983 5.243 -21.170 1.00 96.06 184 ARG A C 1
ATOM 1556 O O . ARG A 1 184 ? 9.399 4.676 -22.172 1.00 96.06 184 ARG A O 1
ATOM 1563 N N . THR A 1 185 ? 9.517 5.069 -19.965 1.00 97.75 185 THR A N 1
ATOM 1564 C CA . THR A 1 185 ? 10.762 4.315 -19.749 1.00 97.75 185 THR A CA 1
ATOM 1565 C C . THR A 1 185 ? 10.626 2.855 -20.170 1.00 97.75 185 THR A C 1
ATOM 1567 O O . THR A 1 185 ? 11.399 2.403 -21.002 1.00 97.75 185 THR A O 1
ATOM 1570 N N . LEU A 1 186 ? 9.620 2.124 -19.681 1.00 98.56 186 LEU A N 1
ATOM 1571 C CA . LEU A 1 186 ? 9.422 0.712 -20.021 1.00 98.56 186 LEU A CA 1
ATOM 1572 C C . LEU A 1 186 ? 9.319 0.505 -21.539 1.00 98.56 186 LEU A C 1
ATOM 1574 O O . LEU A 1 186 ? 10.022 -0.328 -22.104 1.00 98.56 186 LEU A O 1
ATOM 1578 N N . LEU A 1 187 ? 8.482 1.301 -22.209 1.00 98.50 187 LEU A N 1
ATOM 1579 C CA . LEU A 1 187 ? 8.301 1.228 -23.660 1.00 98.50 187 LEU A CA 1
ATOM 1580 C C . LEU A 1 187 ? 9.569 1.638 -24.423 1.00 98.50 187 LEU A C 1
ATOM 1582 O O . LEU A 1 187 ? 9.868 1.053 -25.459 1.00 98.50 187 LEU A O 1
ATOM 1586 N N . HIS A 1 188 ? 10.329 2.605 -23.912 1.00 98.25 188 HIS A N 1
ATOM 1587 C CA . HIS A 1 188 ? 11.611 3.024 -24.477 1.00 98.25 188 HIS A CA 1
ATOM 1588 C C . HIS A 1 188 ? 12.655 1.904 -24.400 1.00 98.25 188 HIS A C 1
ATOM 1590 O O . HIS A 1 188 ? 13.277 1.583 -25.412 1.00 98.25 188 HIS A O 1
ATOM 1596 N N . GLU A 1 189 ? 12.781 1.243 -23.249 1.00 98.38 189 GLU A N 1
ATOM 1597 C CA . GLU A 1 189 ? 13.680 0.097 -23.094 1.00 98.38 189 GLU A CA 1
ATOM 1598 C C . GLU A 1 189 ? 13.262 -1.086 -23.984 1.00 98.38 189 GLU A C 1
ATOM 1600 O O . GLU A 1 189 ? 14.114 -1.725 -24.601 1.00 98.38 189 GLU A O 1
ATOM 1605 N N . ILE A 1 190 ? 11.955 -1.339 -24.142 1.00 98.56 190 ILE A N 1
ATOM 1606 C CA . ILE A 1 190 ? 11.457 -2.311 -25.131 1.00 98.56 190 ILE A CA 1
ATOM 1607 C C . ILE A 1 190 ? 11.869 -1.878 -26.543 1.00 98.56 190 ILE A C 1
ATOM 1609 O O . ILE A 1 190 ? 12.358 -2.698 -27.310 1.00 98.56 190 ILE A O 1
ATOM 1613 N N . GLY A 1 191 ? 11.753 -0.593 -26.885 1.00 98.38 191 GLY A N 1
ATOM 1614 C CA . GLY A 1 191 ? 12.178 -0.056 -28.180 1.00 98.38 191 GLY A CA 1
ATOM 1615 C C . GLY A 1 191 ? 13.658 -0.302 -28.488 1.00 98.38 191 GLY A C 1
ATOM 1616 O O . GLY A 1 191 ? 13.994 -0.667 -29.616 1.00 98.38 191 GLY A O 1
ATOM 1617 N N . HIS A 1 192 ? 14.541 -0.173 -27.494 1.00 97.62 192 HIS A N 1
ATOM 1618 C CA . HIS A 1 192 ? 15.946 -0.568 -27.634 1.00 97.62 192 HIS A CA 1
ATOM 1619 C C . HIS A 1 192 ? 16.103 -2.056 -27.966 1.00 97.62 192 HIS A C 1
ATOM 1621 O O . HIS A 1 192 ? 16.877 -2.411 -28.858 1.00 97.62 192 HIS A O 1
ATOM 1627 N N . TYR A 1 193 ? 15.349 -2.920 -27.286 1.00 97.81 193 TYR A N 1
ATOM 1628 C CA . TYR A 1 193 ? 15.377 -4.360 -27.527 1.00 97.81 193 TYR A CA 1
ATOM 1629 C C . TYR A 1 193 ? 14.814 -4.738 -28.907 1.00 97.81 193 TYR A C 1
ATOM 1631 O O . TYR A 1 193 ? 15.419 -5.540 -29.618 1.00 97.81 193 TYR A O 1
ATOM 1639 N N . VAL A 1 194 ? 13.720 -4.102 -29.342 1.00 98.06 194 VAL A N 1
ATOM 1640 C CA . VAL A 1 194 ? 13.156 -4.285 -30.689 1.00 98.06 194 VAL A CA 1
ATOM 1641 C C . VAL A 1 194 ? 14.194 -3.968 -31.759 1.00 98.06 194 VAL A C 1
ATOM 1643 O O . VAL A 1 194 ? 14.373 -4.754 -32.688 1.00 98.06 194 VAL A O 1
ATOM 1646 N N . GLN A 1 195 ? 14.891 -2.833 -31.638 1.00 97.50 195 GLN A N 1
ATOM 1647 C CA . GLN A 1 195 ? 15.920 -2.468 -32.609 1.00 97.50 195 GLN A CA 1
ATOM 1648 C C . GLN A 1 195 ? 17.053 -3.492 -32.619 1.00 97.50 195 GLN A C 1
ATOM 1650 O O . GLN A 1 195 ? 17.448 -3.939 -33.691 1.00 97.50 195 GLN A O 1
ATOM 1655 N N . TYR A 1 196 ? 17.532 -3.891 -31.437 1.00 95.81 196 TYR A N 1
ATOM 1656 C CA . TYR A 1 196 ? 18.568 -4.909 -31.298 1.00 95.81 196 TYR A CA 1
ATOM 1657 C C . TYR A 1 196 ? 18.190 -6.212 -32.013 1.00 95.81 196 TYR A C 1
ATOM 1659 O O . TYR A 1 196 ? 18.968 -6.695 -32.832 1.00 95.81 196 TYR A O 1
ATOM 1667 N N . ASN A 1 197 ? 16.972 -6.718 -31.807 1.00 94.50 197 ASN A N 1
ATOM 1668 C CA . ASN A 1 197 ? 16.488 -7.929 -32.474 1.00 94.50 197 ASN A CA 1
ATOM 1669 C C . ASN A 1 197 ? 16.343 -7.776 -33.995 1.00 94.50 197 ASN A C 1
ATOM 1671 O O . ASN A 1 197 ? 16.512 -8.748 -34.725 1.00 94.50 197 ASN A O 1
ATOM 1675 N N . GLN A 1 198 ? 16.024 -6.576 -34.487 1.00 94.38 198 GLN A N 1
ATOM 1676 C CA . GLN A 1 198 ? 15.907 -6.314 -35.926 1.00 94.38 198 GLN A CA 1
ATOM 1677 C C . GLN A 1 198 ? 17.265 -6.249 -36.627 1.00 94.38 198 GLN A C 1
ATOM 1679 O O . GLN A 1 198 ? 17.358 -6.599 -37.801 1.00 94.38 198 GLN A O 1
ATOM 1684 N N . THR A 1 199 ? 18.300 -5.776 -35.932 1.00 92.81 199 THR A N 1
ATOM 1685 C CA . THR A 1 199 ? 19.615 -5.502 -36.530 1.00 92.81 199 THR A CA 1
ATOM 1686 C C . THR A 1 199 ? 20.670 -6.553 -36.190 1.00 92.81 199 THR A C 1
ATOM 1688 O O . THR A 1 199 ? 21.697 -6.621 -36.858 1.00 92.81 199 THR A O 1
ATOM 1691 N N . GLY A 1 200 ? 20.444 -7.369 -35.156 1.00 89.50 200 GLY A N 1
ATOM 1692 C CA . GLY A 1 200 ? 21.383 -8.395 -34.706 1.00 89.50 200 GLY A CA 1
ATOM 1693 C C . GLY A 1 200 ? 22.763 -7.815 -34.388 1.00 89.50 200 GLY A C 1
ATOM 1694 O O . GLY A 1 200 ? 22.880 -6.783 -33.721 1.00 89.50 200 GLY A O 1
ATOM 1695 N N . ASP A 1 201 ? 23.808 -8.455 -34.911 1.00 85.62 201 ASP A N 1
ATOM 1696 C CA . ASP A 1 201 ? 25.206 -8.060 -34.698 1.00 85.62 201 ASP A CA 1
ATOM 1697 C C . ASP A 1 201 ? 25.521 -6.641 -35.194 1.00 85.62 201 ASP A C 1
ATOM 1699 O O . ASP A 1 201 ? 26.432 -5.993 -34.677 1.00 85.62 201 ASP A O 1
ATOM 1703 N N . GLU A 1 202 ? 24.747 -6.102 -36.144 1.00 91.62 202 GLU A N 1
ATOM 1704 C CA . GLU A 1 202 ? 24.963 -4.747 -36.656 1.00 91.62 202 GLU A CA 1
ATOM 1705 C C . GLU A 1 202 ? 24.603 -3.656 -35.635 1.00 91.62 202 GLU A C 1
ATOM 1707 O O . GLU A 1 202 ? 25.050 -2.512 -35.756 1.00 91.62 202 GLU A O 1
ATOM 1712 N N . TYR A 1 203 ? 23.852 -4.006 -34.584 1.00 90.88 203 TYR A N 1
ATOM 1713 C CA . TYR A 1 203 ? 23.367 -3.061 -33.579 1.00 90.88 203 TYR A CA 1
ATOM 1714 C C . TYR A 1 203 ? 24.485 -2.243 -32.921 1.00 90.88 203 TYR A C 1
ATOM 1716 O O . TYR A 1 203 ? 24.311 -1.059 -32.617 1.00 90.88 203 TYR A O 1
ATOM 1724 N N . VAL A 1 204 ? 25.651 -2.861 -32.697 1.00 89.44 204 VAL A N 1
ATOM 1725 C CA . VAL A 1 204 ? 26.790 -2.209 -32.029 1.00 89.44 204 VAL A CA 1
ATOM 1726 C C . VAL A 1 204 ? 27.413 -1.096 -32.872 1.00 89.44 204 VAL A C 1
ATOM 1728 O O . VAL A 1 204 ? 28.056 -0.206 -32.313 1.00 89.44 204 VAL A O 1
ATOM 1731 N N . TYR A 1 205 ? 27.199 -1.117 -34.190 1.00 94.81 205 TYR A N 1
ATOM 1732 C CA . TYR A 1 205 ? 27.710 -0.112 -35.121 1.00 94.81 205 TYR A CA 1
ATOM 1733 C C . TYR A 1 205 ? 26.747 1.064 -35.313 1.00 94.81 205 TYR A C 1
ATOM 1735 O O . TYR A 1 205 ? 27.149 2.094 -35.855 1.00 94.81 205 TYR A O 1
ATOM 1743 N N . ILE A 1 206 ? 25.502 0.957 -34.833 1.00 94.50 206 ILE A N 1
ATOM 1744 C CA . ILE A 1 206 ? 24.517 2.034 -34.937 1.00 94.50 206 ILE A CA 1
ATOM 1745 C C . ILE A 1 206 ? 24.898 3.175 -33.978 1.00 94.50 206 ILE A C 1
ATOM 1747 O O . ILE A 1 206 ? 25.047 2.954 -32.762 1.00 94.50 206 ILE A O 1
ATOM 1751 N N . PRO A 1 207 ? 25.017 4.420 -34.479 1.00 95.88 207 PRO A N 1
ATOM 1752 C CA . PRO A 1 207 ? 25.309 5.580 -33.650 1.00 95.88 207 PRO A CA 1
ATOM 1753 C C . PRO A 1 207 ? 24.347 5.703 -32.463 1.00 95.88 207 PRO A C 1
ATOM 1755 O O . PRO A 1 207 ? 23.141 5.487 -32.582 1.00 95.88 207 PRO A O 1
ATOM 1758 N N . LYS A 1 208 ? 24.871 6.059 -31.281 1.00 91.62 208 LYS A N 1
ATOM 1759 C CA . LYS A 1 208 ? 24.065 6.139 -30.048 1.00 91.62 208 LYS A CA 1
ATOM 1760 C C . LYS A 1 208 ? 22.836 7.038 -30.225 1.00 91.62 208 LYS A C 1
ATOM 1762 O O . LYS A 1 208 ? 21.742 6.647 -29.851 1.00 91.62 208 LYS A O 1
ATOM 1767 N N . ASN A 1 209 ? 23.008 8.215 -30.818 1.00 92.50 209 ASN A N 1
ATOM 1768 C CA . ASN A 1 209 ? 21.920 9.154 -31.102 1.00 92.50 209 ASN A CA 1
ATOM 1769 C C . ASN A 1 209 ? 20.805 8.536 -31.962 1.00 92.50 209 ASN A C 1
ATOM 1771 O O . ASN A 1 209 ? 19.637 8.844 -31.743 1.00 92.50 209 ASN A O 1
ATOM 1775 N N . GLU A 1 210 ? 21.145 7.667 -32.915 1.00 95.44 210 GLU A N 1
ATOM 1776 C CA . GLU A 1 210 ? 20.159 6.963 -33.738 1.00 95.44 210 GLU A CA 1
ATOM 1777 C C . GLU A 1 210 ? 19.423 5.880 -32.946 1.00 95.44 210 GLU A C 1
ATOM 1779 O O . GLU A 1 210 ? 18.203 5.763 -33.082 1.00 95.44 210 GLU A O 1
ATOM 1784 N N . ARG A 1 211 ? 20.131 5.151 -32.071 1.00 94.94 211 ARG A N 1
ATOM 1785 C CA . ARG A 1 211 ? 19.527 4.160 -31.163 1.00 94.94 211 ARG A CA 1
ATOM 1786 C C . ARG A 1 211 ? 18.544 4.796 -30.181 1.00 94.94 211 ARG A C 1
ATOM 1788 O O . ARG A 1 211 ? 17.401 4.363 -30.080 1.00 94.94 211 ARG A O 1
ATOM 1795 N N . GLU A 1 212 ? 18.955 5.876 -29.523 1.00 94.31 212 GLU A N 1
ATOM 1796 C CA . GLU A 1 212 ? 18.100 6.662 -28.619 1.00 94.31 212 GLU A CA 1
ATOM 1797 C C . GLU A 1 212 ? 16.869 7.209 -29.359 1.00 94.31 212 GLU A C 1
ATOM 1799 O O . GLU A 1 212 ? 15.737 7.121 -28.881 1.00 94.31 212 GLU A O 1
ATOM 1804 N N . ALA A 1 213 ? 17.060 7.743 -30.572 1.00 95.56 213 ALA A N 1
ATOM 1805 C CA . ALA A 1 213 ? 15.961 8.263 -31.378 1.00 95.56 213 ALA A CA 1
ATOM 1806 C C . ALA A 1 213 ? 14.976 7.165 -31.806 1.00 95.56 213 ALA A C 1
ATOM 1808 O O . ALA A 1 213 ? 13.773 7.423 -31.852 1.00 95.56 213 ALA A O 1
ATOM 1809 N N . PHE A 1 214 ? 15.453 5.956 -32.120 1.00 97.75 214 PHE A N 1
ATOM 1810 C CA . PHE A 1 214 ? 14.581 4.816 -32.402 1.00 97.75 214 PHE A CA 1
ATOM 1811 C C . PHE A 1 214 ? 13.740 4.451 -31.178 1.00 97.75 214 PHE A C 1
ATOM 1813 O O . PHE A 1 214 ? 12.514 4.398 -31.283 1.00 97.75 214 PHE A O 1
ATOM 1820 N N . ALA A 1 215 ? 14.382 4.266 -30.024 1.00 97.31 215 ALA A N 1
ATOM 1821 C CA . ALA A 1 215 ? 13.713 3.875 -28.790 1.00 97.31 215 ALA A CA 1
ATOM 1822 C C . ALA A 1 215 ? 12.660 4.906 -28.351 1.00 97.31 215 ALA A C 1
ATOM 1824 O O . ALA A 1 215 ? 11.547 4.539 -27.981 1.00 97.31 215 ALA A O 1
ATOM 1825 N N . HIS A 1 216 ? 12.951 6.205 -28.478 1.00 96.12 216 HIS A N 1
ATOM 1826 C CA . HIS A 1 216 ? 11.954 7.254 -28.242 1.00 96.12 216 HIS A CA 1
ATOM 1827 C C . HIS A 1 216 ? 10.780 7.198 -29.219 1.00 96.12 216 HIS A C 1
ATOM 1829 O O . HIS A 1 216 ? 9.640 7.207 -28.774 1.00 96.12 216 HIS A O 1
ATOM 1835 N N . ARG A 1 217 ? 11.027 7.070 -30.532 1.00 97.88 217 ARG A N 1
ATOM 1836 C CA . ARG A 1 217 ? 9.932 6.958 -31.513 1.00 97.88 217 ARG A CA 1
ATOM 1837 C C . ARG A 1 217 ? 9.047 5.742 -31.254 1.00 97.88 217 ARG A C 1
ATOM 1839 O O . ARG A 1 217 ? 7.837 5.825 -31.450 1.00 97.88 217 ARG A O 1
ATOM 1846 N N . TYR A 1 218 ? 9.644 4.618 -30.857 1.00 98.38 218 TYR A N 1
ATOM 1847 C CA . TYR A 1 218 ? 8.900 3.420 -30.488 1.00 98.38 218 TYR A CA 1
ATOM 1848 C C . TYR A 1 218 ? 8.018 3.681 -29.262 1.00 98.38 218 TYR A C 1
ATOM 1850 O O . TYR A 1 218 ? 6.816 3.426 -29.323 1.00 98.38 218 TYR A O 1
ATOM 1858 N N . ALA A 1 219 ? 8.592 4.252 -28.197 1.00 97.75 219 ALA A N 1
ATOM 1859 C CA . ALA A 1 219 ? 7.856 4.601 -26.986 1.00 97.75 219 ALA A CA 1
ATOM 1860 C C . ALA A 1 219 ? 6.697 5.558 -27.288 1.00 97.75 219 ALA A C 1
ATOM 1862 O O . ALA A 1 219 ? 5.555 5.217 -27.013 1.00 97.75 219 ALA A O 1
ATOM 1863 N N . ASP A 1 220 ? 6.961 6.683 -27.958 1.00 96.94 220 ASP A N 1
ATOM 1864 C CA . ASP A 1 220 ? 5.951 7.693 -28.296 1.00 96.94 220 ASP A CA 1
ATOM 1865 C C . ASP A 1 220 ? 4.800 7.095 -29.121 1.00 96.94 220 ASP A C 1
ATOM 1867 O O . ASP A 1 220 ? 3.625 7.384 -28.880 1.00 96.94 220 ASP A O 1
ATOM 1871 N N . LYS A 1 221 ? 5.122 6.220 -30.085 1.00 98.00 221 LYS A N 1
ATOM 1872 C CA . LYS A 1 221 ? 4.121 5.514 -30.893 1.00 98.00 221 LYS A CA 1
ATOM 1873 C C . LYS A 1 221 ? 3.254 4.598 -30.030 1.00 98.00 221 LYS A C 1
ATOM 1875 O O . LYS A 1 221 ? 2.033 4.628 -30.170 1.00 98.00 221 LYS A O 1
ATOM 1880 N N . MET A 1 222 ? 3.865 3.783 -29.172 1.00 98.19 222 MET A N 1
ATOM 1881 C CA . MET A 1 222 ? 3.134 2.862 -28.300 1.00 98.19 222 MET A CA 1
ATOM 1882 C C . MET A 1 222 ? 2.273 3.618 -27.288 1.00 98.19 222 MET A C 1
ATOM 1884 O O . MET A 1 222 ? 1.094 3.306 -27.145 1.00 98.19 222 MET A O 1
ATOM 1888 N N . SER A 1 223 ? 2.805 4.663 -26.658 1.00 96.56 223 SER A N 1
ATOM 1889 C CA . SER A 1 223 ? 2.059 5.500 -25.715 1.00 96.56 223 SER A CA 1
ATOM 1890 C C . SER A 1 223 ? 0.867 6.170 -26.383 1.00 96.56 223 SER A C 1
ATOM 1892 O O . SER A 1 223 ? -0.221 6.172 -25.814 1.00 96.56 223 SER A O 1
ATOM 1894 N N . LYS A 1 224 ? 1.020 6.657 -27.620 1.00 97.50 224 LYS A N 1
ATOM 1895 C CA . LYS A 1 224 ? -0.096 7.207 -28.397 1.00 97.50 224 LYS A CA 1
ATOM 1896 C C . LYS A 1 224 ? -1.189 6.164 -28.658 1.00 97.50 224 LYS A C 1
ATOM 1898 O O . LYS A 1 224 ? -2.360 6.456 -28.443 1.00 97.50 224 LYS A O 1
ATOM 1903 N N . ILE A 1 225 ? -0.819 4.943 -29.056 1.00 97.69 225 ILE A N 1
ATOM 1904 C CA . ILE A 1 225 ? -1.777 3.838 -29.258 1.00 97.69 225 ILE A CA 1
ATOM 1905 C C . ILE A 1 225 ? -2.525 3.523 -27.953 1.00 97.69 225 ILE A C 1
ATOM 1907 O O . ILE A 1 225 ? -3.747 3.365 -27.954 1.00 97.69 225 ILE A O 1
ATOM 1911 N N . LEU A 1 226 ? -1.810 3.461 -26.827 1.00 97.50 226 LEU A N 1
ATOM 1912 C CA . LEU A 1 226 ? -2.397 3.208 -25.509 1.00 97.50 226 LEU A CA 1
ATOM 1913 C C . LEU A 1 226 ? -3.338 4.338 -25.062 1.00 97.50 226 LEU A C 1
ATOM 1915 O O . LEU A 1 226 ? -4.377 4.068 -24.465 1.00 97.50 226 LEU A O 1
ATOM 1919 N N . GLN A 1 227 ? -3.012 5.594 -25.369 1.00 97.12 227 GLN A N 1
ATOM 1920 C CA . GLN A 1 227 ? -3.876 6.746 -25.086 1.00 97.12 227 GLN A CA 1
ATOM 1921 C C . GLN A 1 227 ? -5.150 6.720 -25.937 1.00 97.12 227 GLN A C 1
ATOM 1923 O O . GLN A 1 227 ? -6.252 6.869 -25.411 1.00 97.12 227 GLN A O 1
ATOM 1928 N N . GLU A 1 228 ? -5.022 6.486 -27.245 1.00 97.81 228 GLU A N 1
ATOM 1929 C CA . GLU A 1 228 ? -6.158 6.425 -28.177 1.00 97.81 228 GLU A CA 1
ATOM 1930 C C . GLU A 1 228 ? -7.121 5.278 -27.832 1.00 97.81 228 GLU A C 1
ATOM 1932 O O . GLU A 1 228 ? -8.338 5.428 -27.940 1.00 97.81 228 GLU A O 1
ATOM 1937 N N . SER A 1 229 ? -6.585 4.159 -27.338 1.00 96.81 229 SER A N 1
ATOM 1938 C CA . SER A 1 229 ? -7.357 3.009 -26.844 1.00 96.81 229 SER A CA 1
ATOM 1939 C C . SER A 1 229 ? -7.797 3.125 -25.376 1.00 96.81 229 SER A C 1
ATOM 1941 O O . SER A 1 229 ? -8.402 2.190 -24.848 1.00 96.81 229 SER A O 1
ATOM 1943 N N . ARG A 1 230 ? -7.529 4.267 -24.721 1.00 96.62 230 ARG A N 1
ATOM 1944 C CA . ARG A 1 230 ? -7.857 4.556 -23.310 1.00 96.62 230 ARG A CA 1
ATOM 1945 C C . ARG A 1 230 ? -7.315 3.521 -22.319 1.00 96.62 230 ARG A C 1
ATOM 1947 O O . ARG A 1 230 ? -7.911 3.292 -21.272 1.00 96.62 230 ARG A O 1
ATOM 1954 N N . GLN A 1 231 ? -6.192 2.898 -22.654 1.00 96.19 231 GLN A N 1
ATOM 1955 C CA . GLN A 1 231 ? -5.455 2.013 -21.755 1.00 96.19 231 GLN A CA 1
ATOM 1956 C C . GLN A 1 231 ? -4.561 2.809 -20.798 1.00 96.19 231 GLN A C 1
ATOM 1958 O O . GLN A 1 231 ? -4.255 2.324 -19.717 1.00 96.19 231 GLN A O 1
ATOM 1963 N N . ILE A 1 232 ? -4.151 4.029 -21.178 1.00 96.62 232 ILE A N 1
ATOM 1964 C CA . ILE A 1 232 ? -3.440 4.971 -20.303 1.00 96.62 232 ILE A CA 1
ATOM 1965 C C . ILE A 1 232 ? -4.047 6.387 -20.413 1.00 96.62 232 ILE A C 1
ATOM 1967 O O . ILE A 1 232 ? -4.493 6.769 -21.498 1.00 96.62 232 ILE A O 1
ATOM 1971 N N . PRO A 1 233 ? -4.023 7.195 -19.335 1.00 95.81 233 PRO A N 1
ATOM 1972 C CA . PRO A 1 233 ? -3.584 6.823 -17.990 1.00 95.81 233 PRO A CA 1
ATOM 1973 C C . PRO A 1 233 ? -4.617 5.940 -17.273 1.00 95.81 233 PRO A C 1
ATOM 1975 O O . PRO A 1 233 ? -5.810 6.023 -17.547 1.00 95.81 233 PRO A O 1
ATOM 1978 N N . PHE A 1 234 ? -4.146 5.129 -16.329 1.00 95.38 234 PHE A N 1
ATOM 1979 C CA . PHE A 1 234 ? -4.986 4.390 -15.387 1.00 95.38 234 PHE A CA 1
ATOM 1980 C C . PHE A 1 234 ? -4.454 4.539 -13.959 1.00 95.38 234 PHE A C 1
ATOM 1982 O O . PHE A 1 234 ? -3.253 4.784 -13.755 1.00 95.38 234 PHE A O 1
ATOM 1989 N N . ASP A 1 235 ? -5.355 4.387 -12.989 1.00 91.38 235 ASP A N 1
ATOM 1990 C CA . ASP A 1 235 ? -5.034 4.440 -11.563 1.00 91.38 235 ASP A CA 1
ATOM 1991 C C . ASP A 1 235 ? -4.064 3.322 -11.175 1.00 91.38 235 ASP A C 1
ATOM 1993 O O . ASP A 1 235 ? -4.002 2.271 -11.814 1.00 91.38 235 ASP A O 1
ATOM 1997 N N . ARG A 1 236 ? -3.277 3.550 -10.121 1.00 91.31 236 ARG A N 1
ATOM 1998 C CA . ARG A 1 236 ? -2.362 2.533 -9.594 1.00 91.31 236 ARG A CA 1
ATOM 1999 C C . ARG A 1 236 ? -3.136 1.295 -9.150 1.00 91.31 236 ARG A C 1
ATOM 2001 O O . ARG A 1 236 ? -4.083 1.404 -8.373 1.00 91.31 236 ARG A O 1
ATOM 2008 N N . ILE A 1 237 ? -2.679 0.124 -9.584 1.00 92.75 237 ILE A N 1
ATOM 2009 C CA . ILE A 1 237 ? -3.279 -1.151 -9.203 1.00 92.75 237 ILE A CA 1
ATOM 2010 C C . ILE A 1 237 ? -2.496 -1.721 -8.022 1.00 92.75 237 ILE A C 1
ATOM 2012 O O . ILE A 1 237 ? -1.372 -2.192 -8.181 1.00 92.75 237 ILE A O 1
ATOM 2016 N N . VAL A 1 238 ? -3.098 -1.674 -6.833 1.00 88.19 238 VAL A N 1
ATOM 2017 C CA . VAL A 1 238 ? -2.584 -2.330 -5.622 1.00 88.19 238 VAL A CA 1
ATOM 2018 C C . VAL A 1 238 ? -3.550 -3.448 -5.248 1.00 88.19 238 VAL A C 1
ATOM 2020 O O . VAL A 1 238 ? -4.588 -3.207 -4.631 1.00 88.19 238 VAL A O 1
ATOM 2023 N N . ASP A 1 239 ? -3.219 -4.667 -5.666 1.00 89.12 239 ASP A N 1
ATOM 2024 C CA . ASP A 1 239 ? -3.976 -5.872 -5.335 1.00 89.12 239 ASP A CA 1
ATOM 2025 C C . ASP A 1 239 ? -3.311 -6.578 -4.146 1.00 89.12 239 ASP A C 1
ATOM 2027 O O . ASP A 1 239 ? -2.292 -7.254 -4.282 1.00 89.12 239 ASP A O 1
ATOM 2031 N N . PHE A 1 240 ? -3.880 -6.399 -2.954 1.00 83.31 240 PHE A N 1
ATOM 2032 C CA . PHE A 1 240 ? -3.324 -6.961 -1.723 1.00 83.31 240 PHE A CA 1
ATOM 2033 C C . P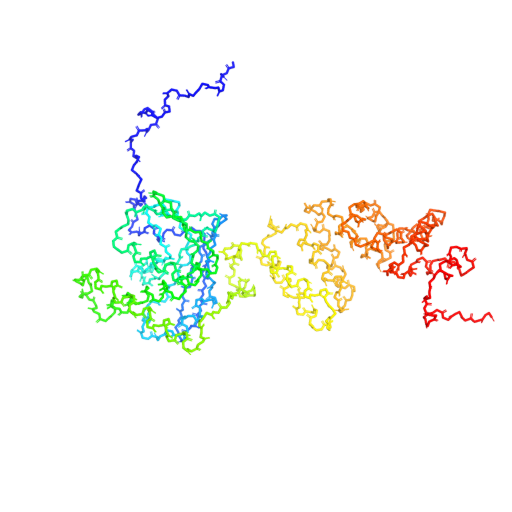HE A 1 240 ? -3.376 -8.494 -1.686 1.00 83.31 240 PHE A C 1
ATOM 2035 O O . PHE A 1 240 ? -2.503 -9.119 -1.076 1.00 83.31 240 PHE A O 1
ATOM 2042 N N . GLU A 1 241 ? -4.360 -9.115 -2.344 1.00 83.81 241 GLU A N 1
ATOM 2043 C CA . GLU A 1 241 ? -4.427 -10.573 -2.449 1.00 83.81 241 GLU A CA 1
ATOM 2044 C C . GLU A 1 241 ? -3.303 -11.083 -3.350 1.00 83.81 241 GLU A C 1
ATOM 2046 O O . GLU A 1 241 ? -2.621 -12.048 -2.997 1.00 83.81 241 GLU A O 1
ATOM 2051 N N . ALA A 1 242 ? -3.058 -10.404 -4.476 1.00 89.69 242 ALA A N 1
ATOM 2052 C CA . ALA A 1 242 ? -1.936 -10.713 -5.354 1.00 89.69 242 ALA A CA 1
ATOM 2053 C C . ALA A 1 242 ? -0.588 -10.525 -4.647 1.00 89.69 242 ALA A C 1
ATOM 2055 O O . ALA A 1 242 ? 0.243 -11.432 -4.702 1.00 89.69 242 ALA A O 1
ATOM 2056 N N . LEU A 1 243 ? -0.395 -9.415 -3.924 1.00 90.06 243 LEU A N 1
ATOM 2057 C CA . LEU A 1 243 ? 0.820 -9.164 -3.141 1.00 90.06 243 LEU A CA 1
ATOM 2058 C C . LEU A 1 243 ? 1.056 -10.265 -2.099 1.00 90.06 243 LEU A C 1
ATOM 2060 O O . LEU A 1 243 ? 2.161 -10.797 -2.003 1.00 90.06 243 LEU A O 1
ATOM 2064 N N . THR A 1 244 ? 0.009 -10.658 -1.367 1.00 84.94 244 THR A N 1
ATOM 2065 C CA . THR A 1 244 ? 0.089 -11.725 -0.357 1.00 84.94 244 THR A CA 1
ATOM 2066 C C . THR A 1 244 ? 0.414 -13.073 -0.997 1.00 84.94 244 THR A C 1
ATOM 2068 O O . THR A 1 244 ? 1.334 -13.761 -0.554 1.00 84.94 244 THR A O 1
ATOM 2071 N N . ARG A 1 245 ? -0.303 -13.446 -2.067 1.00 91.31 245 ARG A N 1
ATOM 2072 C CA . ARG A 1 245 ? -0.073 -14.686 -2.829 1.00 91.31 245 ARG A CA 1
ATOM 2073 C C . ARG A 1 245 ? 1.363 -14.777 -3.331 1.00 91.31 245 ARG A C 1
ATOM 2075 O O . ARG A 1 245 ? 1.958 -15.852 -3.314 1.00 91.31 245 ARG A O 1
ATOM 2082 N N . ASP A 1 246 ? 1.899 -13.656 -3.787 1.00 92.81 246 ASP A N 1
ATOM 2083 C CA . ASP A 1 246 ? 3.229 -13.575 -4.368 1.00 92.81 246 ASP A CA 1
ATOM 2084 C C . ASP A 1 246 ? 4.337 -13.358 -3.334 1.00 92.81 246 ASP A C 1
ATOM 2086 O O . ASP A 1 246 ? 5.507 -13.299 -3.709 1.00 92.81 246 ASP A O 1
ATOM 2090 N N . ASN A 1 247 ? 3.992 -13.256 -2.046 1.00 91.00 247 ASN A N 1
ATOM 2091 C CA . ASN A 1 247 ? 4.924 -12.964 -0.960 1.00 91.00 247 ASN A CA 1
ATOM 2092 C C . ASN A 1 247 ? 5.716 -11.657 -1.196 1.00 91.00 247 ASN A C 1
ATOM 2094 O O . ASN A 1 247 ? 6.938 -11.593 -1.014 1.00 91.00 247 ASN A O 1
ATOM 2098 N N . LEU A 1 248 ? 5.011 -10.619 -1.648 1.00 92.00 248 LEU A N 1
ATOM 2099 C CA . LEU A 1 248 ? 5.525 -9.267 -1.852 1.00 92.00 248 LEU A CA 1
ATOM 2100 C C . LEU A 1 248 ? 5.149 -8.362 -0.676 1.00 92.00 248 LEU A C 1
ATOM 2102 O O . LEU A 1 248 ? 4.039 -8.443 -0.152 1.00 92.00 248 LEU A O 1
ATOM 2106 N N . GLN A 1 249 ? 6.061 -7.472 -0.276 1.00 88.62 249 GLN A N 1
ATOM 2107 C CA . GLN A 1 249 ? 5.794 -6.515 0.796 1.00 88.62 249 GLN A CA 1
ATOM 2108 C C . GLN A 1 249 ? 5.176 -5.250 0.217 1.00 88.62 249 GLN A C 1
ATOM 2110 O O . GLN A 1 249 ? 5.740 -4.612 -0.666 1.00 88.62 249 GLN A O 1
ATOM 2115 N N . ILE A 1 250 ? 4.026 -4.841 0.741 1.00 87.44 250 ILE A N 1
ATOM 2116 C CA . ILE A 1 250 ? 3.357 -3.633 0.253 1.00 87.44 250 ILE A CA 1
ATOM 2117 C C . ILE A 1 250 ? 4.153 -2.349 0.511 1.00 87.44 250 ILE A C 1
ATOM 2119 O O . ILE A 1 250 ? 4.100 -1.416 -0.293 1.00 87.44 250 ILE A O 1
ATOM 2123 N N . SER A 1 251 ? 4.940 -2.326 1.588 1.00 86.88 251 SER A N 1
ATOM 2124 C CA . SER A 1 251 ? 5.852 -1.227 1.904 1.00 86.88 251 SER A CA 1
ATOM 2125 C C . SER A 1 251 ? 6.898 -0.989 0.815 1.00 86.88 251 SER A C 1
ATOM 2127 O O . SER A 1 251 ? 7.468 0.093 0.764 1.00 86.88 251 SER A O 1
ATOM 2129 N N . ASP A 1 252 ? 7.142 -1.963 -0.070 1.00 92.31 252 ASP A N 1
ATOM 2130 C CA . ASP A 1 252 ? 8.033 -1.779 -1.214 1.00 92.31 252 ASP A CA 1
ATOM 2131 C C . ASP A 1 252 ? 7.380 -0.957 -2.343 1.00 92.31 252 ASP A C 1
ATOM 2133 O O . ASP A 1 252 ? 8.087 -0.503 -3.237 1.00 92.31 252 ASP A O 1
ATOM 2137 N N . PHE A 1 253 ? 6.057 -0.746 -2.335 1.00 92.31 253 PHE A N 1
ATOM 2138 C CA . PHE A 1 253 ? 5.314 -0.112 -3.438 1.00 92.31 253 PHE A CA 1
ATOM 2139 C C . PHE A 1 253 ? 4.625 1.198 -3.056 1.00 92.31 253 PHE A C 1
ATOM 2141 O O . PHE A 1 253 ? 4.506 2.098 -3.893 1.00 92.31 253 PHE A O 1
ATOM 2148 N N . ILE A 1 254 ? 4.136 1.322 -1.822 1.00 87.06 254 ILE A N 1
ATOM 2149 C CA . ILE A 1 254 ? 3.405 2.508 -1.360 1.00 87.06 254 ILE A CA 1
ATOM 2150 C C . ILE A 1 254 ? 3.958 3.034 -0.038 1.00 87.06 254 ILE A C 1
ATOM 2152 O O . ILE A 1 254 ? 4.324 2.268 0.853 1.00 87.06 254 ILE A O 1
ATOM 2156 N N . ASP A 1 255 ? 3.974 4.361 0.072 1.00 76.50 255 ASP A N 1
ATOM 2157 C CA . ASP A 1 255 ? 4.297 5.076 1.302 1.00 76.50 255 ASP A CA 1
ATOM 2158 C C . ASP A 1 255 ? 3.049 5.112 2.186 1.00 76.50 255 ASP A C 1
ATOM 2160 O O . ASP A 1 255 ? 2.127 5.879 1.926 1.00 76.50 255 ASP A O 1
ATOM 2164 N N . GLY A 1 256 ? 2.989 4.223 3.178 1.00 73.44 256 GLY A N 1
ATOM 2165 C CA . GLY A 1 256 ? 1.857 4.115 4.099 1.00 73.44 256 GLY A CA 1
ATOM 2166 C C . GLY A 1 256 ? 0.656 3.354 3.522 1.00 73.44 256 GLY A C 1
ATOM 2167 O O . GLY A 1 256 ? -0.053 3.812 2.633 1.00 73.44 256 GLY A O 1
ATOM 2168 N N . TYR A 1 257 ? 0.358 2.186 4.092 1.00 82.88 257 TYR A N 1
ATOM 2169 C CA . TYR A 1 257 ? -0.889 1.456 3.812 1.00 82.88 257 TYR A CA 1
ATOM 2170 C C . TYR A 1 257 ? -2.105 2.070 4.525 1.00 82.88 257 TYR A C 1
ATOM 2172 O O . TYR A 1 257 ? -3.242 1.726 4.201 1.00 82.88 257 TYR A O 1
ATOM 2180 N N . LYS A 1 258 ? -1.868 2.977 5.482 1.00 87.38 258 LYS A N 1
ATOM 2181 C CA . LYS A 1 258 ? -2.886 3.603 6.331 1.00 87.38 258 LYS A CA 1
ATOM 2182 C C . LYS A 1 258 ? -3.954 4.337 5.521 1.00 87.38 258 LYS A C 1
ATOM 2184 O O . LYS A 1 258 ? -5.128 4.131 5.778 1.00 87.38 258 LYS A O 1
ATOM 2189 N N . ASP A 1 259 ? -3.590 5.074 4.473 1.00 83.94 259 ASP A N 1
ATOM 2190 C CA . ASP A 1 259 ? -4.579 5.766 3.630 1.00 83.94 259 ASP A CA 1
ATOM 2191 C C . ASP A 1 259 ? -5.558 4.787 2.960 1.00 83.94 259 ASP A C 1
ATOM 2193 O O . ASP A 1 259 ? -6.767 5.029 2.896 1.00 83.94 259 ASP A O 1
ATOM 2197 N N . PHE A 1 260 ? -5.053 3.642 2.489 1.00 83.00 260 PHE A N 1
ATOM 2198 C CA . PHE A 1 260 ? -5.894 2.586 1.923 1.00 83.00 260 PHE A CA 1
ATOM 2199 C C . PHE A 1 260 ? -6.743 1.912 2.998 1.00 83.00 260 PHE A C 1
ATOM 2201 O O . PHE A 1 260 ? -7.926 1.655 2.764 1.00 83.00 260 PHE A O 1
ATOM 2208 N N . LEU A 1 261 ? -6.149 1.651 4.163 1.00 90.00 261 LEU A N 1
ATOM 2209 C CA . LEU A 1 261 ? -6.827 1.081 5.317 1.00 90.00 261 LEU A CA 1
ATOM 2210 C C . LEU A 1 261 ? -7.993 1.972 5.763 1.00 90.00 261 LEU A C 1
ATOM 2212 O O . LEU A 1 261 ? -9.124 1.493 5.801 1.00 90.00 261 LEU A O 1
ATOM 2216 N N . TYR A 1 262 ? -7.750 3.262 6.003 1.00 91.75 262 TYR A N 1
ATOM 2217 C CA . TYR A 1 262 ? -8.772 4.224 6.413 1.00 91.75 262 TYR A CA 1
ATOM 2218 C C . TYR A 1 262 ? -9.854 4.380 5.353 1.00 91.75 262 TYR A C 1
ATOM 2220 O O . TYR A 1 262 ? -11.030 4.301 5.677 1.00 91.75 262 TYR A O 1
ATOM 2228 N N . LYS A 1 263 ? -9.504 4.468 4.063 1.00 89.50 263 LYS A N 1
ATOM 2229 C CA . LYS A 1 263 ? -10.517 4.546 2.998 1.00 89.50 263 LYS A CA 1
ATOM 2230 C C . LYS A 1 263 ? -11.460 3.336 2.990 1.00 89.50 263 LYS A C 1
ATOM 2232 O O . LYS A 1 263 ? -12.640 3.481 2.671 1.00 89.50 263 LYS A O 1
ATOM 2237 N N . LYS A 1 264 ? -10.950 2.135 3.285 1.00 90.69 264 LYS A N 1
ATOM 2238 C CA . LYS A 1 264 ? -11.767 0.915 3.389 1.00 90.69 264 LYS A CA 1
ATOM 2239 C C . LYS A 1 264 ? -12.554 0.865 4.696 1.00 90.69 264 LYS A C 1
ATOM 2241 O O . LYS A 1 264 ? -13.713 0.464 4.672 1.00 90.69 264 LYS A O 1
ATOM 2246 N N . PHE A 1 265 ? -11.954 1.309 5.792 1.00 93.50 265 PHE A N 1
ATOM 2247 C CA . PHE A 1 265 ? -12.602 1.406 7.093 1.00 93.50 265 PHE A CA 1
ATOM 2248 C C . PHE A 1 265 ? -13.762 2.417 7.088 1.00 93.50 265 PHE A C 1
ATOM 2250 O O . PHE A 1 265 ? -14.878 2.067 7.451 1.00 93.50 265 PHE A O 1
ATOM 2257 N N . ASP A 1 266 ? -13.555 3.618 6.551 1.00 92.81 266 ASP A N 1
ATOM 2258 C CA . ASP A 1 266 ? -14.587 4.653 6.396 1.00 92.81 266 ASP A CA 1
ATOM 2259 C C . ASP A 1 266 ? -15.739 4.202 5.491 1.00 92.81 266 ASP A C 1
ATOM 2261 O O . ASP A 1 266 ? -16.867 4.683 5.605 1.00 92.81 266 ASP A O 1
ATOM 2265 N N . ALA A 1 267 ? -15.464 3.311 4.533 1.00 91.62 267 ALA A N 1
ATOM 2266 C CA . ALA A 1 267 ? -16.506 2.695 3.721 1.00 91.62 267 ALA A CA 1
ATOM 2267 C C . ALA A 1 267 ? -17.310 1.660 4.522 1.00 91.62 267 ALA A C 1
ATOM 2269 O O . ALA A 1 267 ? -18.512 1.551 4.308 1.00 91.62 267 ALA A O 1
ATOM 2270 N N . PHE A 1 268 ? -16.667 0.936 5.444 1.00 92.38 268 PHE A N 1
ATOM 2271 C CA . PHE A 1 268 ? -17.321 -0.052 6.305 1.00 92.38 268 PHE A CA 1
ATOM 2272 C C . PHE A 1 268 ? -18.240 0.600 7.343 1.00 92.38 268 PHE A C 1
ATOM 2274 O O . PHE A 1 268 ? -19.307 0.064 7.623 1.00 92.38 268 PHE A O 1
ATOM 2281 N N . ASP A 1 269 ? -17.847 1.752 7.893 1.00 87.12 269 ASP A N 1
ATOM 2282 C CA . ASP A 1 269 ? -18.628 2.470 8.916 1.00 87.12 269 ASP A CA 1
ATOM 2283 C C . ASP A 1 269 ? -19.913 3.116 8.355 1.00 87.12 269 ASP A C 1
ATOM 2285 O O . ASP A 1 269 ? -20.814 3.526 9.089 1.00 87.12 269 ASP A O 1
ATOM 2289 N N . LYS A 1 270 ? -20.039 3.194 7.026 1.00 90.06 270 LYS A N 1
ATOM 2290 C CA . LYS A 1 270 ? -21.250 3.692 6.368 1.00 90.06 270 LYS A CA 1
ATOM 2291 C C . LYS A 1 270 ? -22.369 2.648 6.406 1.00 90.06 270 LYS A C 1
ATOM 2293 O O . LYS A 1 270 ? -22.103 1.450 6.433 1.00 90.06 270 LYS A O 1
ATOM 2298 N N . PRO A 1 271 ? -23.640 3.083 6.349 1.00 74.25 271 PRO A N 1
ATOM 2299 C CA . PRO A 1 271 ? -24.772 2.172 6.247 1.00 74.25 271 PRO A CA 1
ATOM 2300 C C . PRO A 1 271 ? -24.740 1.446 4.895 1.00 74.25 271 PRO A C 1
ATOM 2302 O O . PRO A 1 271 ? -25.211 1.963 3.883 1.00 74.25 271 PRO A O 1
ATOM 2305 N N . VAL A 1 272 ? -24.166 0.249 4.907 1.00 79.38 272 VAL A N 1
ATOM 2306 C CA . VAL A 1 272 ? -24.125 -0.715 3.804 1.00 79.38 272 VAL A CA 1
ATOM 2307 C C . VAL A 1 272 ? -24.749 -2.031 4.268 1.00 79.38 272 VAL A C 1
ATOM 2309 O O . VAL A 1 272 ? -24.902 -2.256 5.473 1.00 79.38 272 VAL A O 1
ATOM 2312 N N . ASP A 1 273 ? -25.153 -2.888 3.332 1.00 89.69 273 ASP A N 1
ATOM 2313 C CA . ASP A 1 273 ? -25.696 -4.200 3.689 1.00 89.69 273 ASP A CA 1
ATOM 2314 C C . ASP A 1 273 ? -24.611 -5.160 4.218 1.00 89.69 273 ASP A C 1
ATOM 2316 O O . ASP A 1 273 ? -23.406 -4.944 4.055 1.00 89.69 273 ASP A O 1
ATOM 2320 N N . ASP A 1 274 ? -25.046 -6.244 4.863 1.00 86.50 274 ASP A N 1
ATOM 2321 C CA . ASP A 1 274 ? -24.164 -7.228 5.502 1.00 86.50 274 ASP A CA 1
ATOM 2322 C C . ASP A 1 274 ? -23.167 -7.869 4.520 1.00 86.50 274 ASP A C 1
ATOM 2324 O O . ASP A 1 274 ? -22.050 -8.235 4.901 1.00 86.50 274 ASP A O 1
ATOM 2328 N N . SER A 1 275 ? -23.550 -8.010 3.247 1.00 88.44 275 SER A N 1
ATOM 2329 C CA . SER A 1 275 ? -22.689 -8.602 2.223 1.00 88.44 275 SER A CA 1
ATOM 2330 C C . SER A 1 275 ? -21.547 -7.658 1.847 1.00 88.44 275 SER A C 1
ATOM 2332 O O . SER A 1 275 ? -20.397 -8.090 1.730 1.00 88.44 275 SER A O 1
ATOM 2334 N N . GLU A 1 276 ? -21.829 -6.359 1.756 1.00 88.62 276 GLU A N 1
ATOM 2335 C CA . GLU A 1 276 ? -20.825 -5.329 1.516 1.00 88.62 276 GLU A CA 1
ATOM 2336 C C . GLU A 1 276 ? -19.899 -5.155 2.729 1.00 88.62 276 GLU A C 1
ATOM 2338 O O . GLU A 1 276 ? -18.677 -5.097 2.558 1.00 88.62 276 GLU A O 1
ATOM 2343 N N . LYS A 1 277 ? -20.432 -5.198 3.961 1.00 89.81 277 LYS A N 1
ATOM 2344 C CA . LYS A 1 277 ? -19.603 -5.222 5.181 1.00 89.81 277 LYS A CA 1
ATOM 2345 C C . LYS A 1 277 ? -18.632 -6.395 5.200 1.00 89.81 277 LYS A C 1
ATOM 2347 O O . LYS A 1 277 ? -17.464 -6.215 5.547 1.00 89.81 277 LYS A O 1
ATOM 2352 N N . LEU A 1 278 ? -19.085 -7.590 4.818 1.00 90.50 278 LEU A N 1
ATOM 2353 C CA . LEU A 1 278 ? -18.231 -8.775 4.734 1.00 90.50 278 LEU A CA 1
ATOM 2354 C C . LEU A 1 278 ? -17.088 -8.570 3.729 1.00 90.50 278 LEU A C 1
ATOM 2356 O O . LEU A 1 278 ? -15.937 -8.885 4.037 1.00 90.50 278 LEU A O 1
ATOM 2360 N N . ILE A 1 279 ? -17.388 -8.012 2.553 1.00 89.06 279 ILE A N 1
ATOM 2361 C CA . ILE A 1 279 ? -16.383 -7.697 1.527 1.00 89.06 279 ILE A CA 1
ATOM 2362 C C . ILE A 1 279 ? -15.367 -6.681 2.063 1.00 89.06 279 ILE A C 1
ATOM 2364 O O . ILE A 1 279 ? -14.161 -6.883 1.917 1.00 89.06 279 ILE A O 1
ATOM 2368 N N . LEU A 1 280 ? -15.830 -5.610 2.709 1.00 90.50 280 LEU A N 1
ATOM 2369 C CA . LEU A 1 280 ? -14.968 -4.558 3.250 1.00 90.50 280 LEU A CA 1
ATOM 2370 C C . LEU A 1 280 ? -14.106 -5.052 4.416 1.00 90.50 280 LEU A C 1
ATOM 2372 O O . LEU A 1 280 ? -12.908 -4.762 4.438 1.00 90.50 280 LEU A O 1
ATOM 2376 N N . ARG A 1 281 ? -14.665 -5.860 5.328 1.00 93.19 281 ARG A N 1
ATOM 2377 C CA . ARG A 1 281 ? -13.894 -6.523 6.389 1.00 93.19 281 ARG A CA 1
ATOM 2378 C C . ARG A 1 281 ? -12.791 -7.385 5.794 1.00 93.19 281 ARG A C 1
ATOM 2380 O O . ARG A 1 281 ? -11.643 -7.255 6.204 1.00 93.19 281 ARG A O 1
ATOM 2387 N N . ASN A 1 282 ? -13.131 -8.249 4.836 1.00 90.06 282 ASN A N 1
ATOM 2388 C CA . ASN A 1 282 ? -12.154 -9.132 4.207 1.00 90.06 282 ASN A CA 1
ATOM 2389 C C . ASN A 1 282 ? -11.063 -8.316 3.504 1.00 90.06 282 ASN A C 1
ATOM 2391 O O . ASN A 1 282 ? -9.888 -8.638 3.641 1.00 90.06 282 ASN A O 1
ATOM 2395 N N . ALA A 1 283 ? -11.426 -7.225 2.823 1.00 87.31 283 ALA A N 1
ATOM 2396 C CA . ALA A 1 283 ? -10.455 -6.335 2.200 1.00 87.31 283 ALA A CA 1
ATOM 2397 C C . ALA A 1 283 ? -9.477 -5.761 3.234 1.00 87.31 283 ALA A C 1
ATOM 2399 O O . ALA A 1 283 ? -8.271 -5.885 3.048 1.00 87.31 283 ALA A O 1
ATOM 2400 N N . VAL A 1 284 ? -9.967 -5.191 4.339 1.00 90.75 284 VAL A N 1
ATOM 2401 C CA . VAL A 1 284 ? -9.098 -4.673 5.410 1.00 90.75 284 VAL A CA 1
ATOM 2402 C C . VAL A 1 284 ? -8.244 -5.779 6.030 1.00 90.75 284 VAL A C 1
ATOM 2404 O O . VAL A 1 284 ? -7.054 -5.585 6.261 1.00 90.75 284 VAL A O 1
ATOM 2407 N N . GLU A 1 285 ? -8.810 -6.957 6.264 1.00 90.75 285 GLU A N 1
ATOM 2408 C CA . GLU A 1 285 ? -8.066 -8.088 6.808 1.00 90.75 285 GLU A CA 1
ATOM 2409 C C . GLU A 1 285 ? -6.919 -8.521 5.888 1.00 90.75 285 GLU A C 1
ATOM 2411 O O . GLU A 1 285 ? -5.827 -8.813 6.375 1.00 90.75 285 GLU A O 1
ATOM 2416 N N . VAL A 1 286 ? -7.132 -8.527 4.570 1.00 86.69 286 VAL A N 1
ATOM 2417 C CA . VAL A 1 286 ? -6.070 -8.801 3.594 1.00 86.69 286 VAL A CA 1
ATOM 2418 C C . VAL A 1 286 ? -4.982 -7.724 3.674 1.00 86.69 286 VAL A C 1
ATOM 2420 O O . VAL A 1 286 ? -3.803 -8.076 3.696 1.00 86.69 286 VAL A O 1
ATOM 2423 N N . ILE A 1 287 ? -5.350 -6.439 3.792 1.00 87.56 287 ILE A N 1
ATOM 2424 C CA . ILE A 1 287 ? -4.386 -5.341 3.991 1.00 87.56 287 ILE A CA 1
ATOM 2425 C C . ILE A 1 287 ? -3.530 -5.612 5.230 1.00 87.56 287 ILE A C 1
ATOM 2427 O O . ILE A 1 287 ? -2.309 -5.671 5.132 1.00 87.56 287 ILE A O 1
ATOM 2431 N N . LEU A 1 288 ? -4.168 -5.814 6.384 1.00 90.50 288 LEU A N 1
ATOM 2432 C CA . LEU A 1 288 ? -3.483 -5.945 7.669 1.00 90.50 288 LEU A CA 1
ATOM 2433 C C . LEU A 1 288 ? -2.639 -7.221 7.764 1.00 90.50 288 LEU A C 1
ATOM 2435 O O . LEU A 1 288 ? -1.555 -7.192 8.339 1.00 90.50 288 LEU A O 1
ATOM 2439 N N . LYS A 1 289 ? -3.081 -8.332 7.161 1.00 88.25 289 LYS A N 1
ATOM 2440 C CA . LYS A 1 289 ? -2.290 -9.574 7.083 1.00 88.25 289 LYS A CA 1
ATOM 2441 C C . LYS A 1 289 ? -1.068 -9.456 6.175 1.00 88.25 289 LYS A C 1
ATOM 2443 O O . LYS A 1 289 ? -0.103 -10.187 6.387 1.00 88.25 289 LYS A O 1
ATOM 2448 N N . ALA A 1 290 ? -1.101 -8.568 5.181 1.00 82.19 290 ALA A N 1
ATOM 2449 C CA . ALA A 1 290 ? 0.042 -8.310 4.310 1.00 82.19 290 ALA A CA 1
ATOM 2450 C C . ALA A 1 290 ? 1.142 -7.481 5.003 1.00 82.19 290 ALA A C 1
ATOM 2452 O O . ALA A 1 290 ? 2.267 -7.419 4.503 1.00 82.19 290 ALA A O 1
ATOM 2453 N N . ILE A 1 291 ? 0.844 -6.862 6.153 1.00 82.50 291 ILE A N 1
ATOM 2454 C CA . ILE A 1 291 ? 1.811 -6.093 6.940 1.00 82.50 291 ILE A CA 1
ATOM 2455 C C . ILE A 1 291 ? 2.481 -6.997 7.987 1.00 82.50 291 ILE A C 1
ATOM 2457 O O . ILE A 1 291 ? 1.798 -7.622 8.803 1.00 82.50 291 ILE A O 1
ATOM 2461 N N . PRO A 1 292 ? 3.824 -7.067 8.031 1.00 77.88 292 PRO A N 1
ATOM 2462 C CA . PRO A 1 292 ? 4.531 -7.780 9.090 1.00 77.88 292 PRO A CA 1
ATOM 2463 C C . PRO A 1 292 ? 4.201 -7.218 10.481 1.00 77.88 292 PRO A C 1
ATOM 2465 O O . PRO A 1 292 ? 4.242 -6.008 10.681 1.00 77.88 292 PRO A O 1
ATOM 2468 N N . SER A 1 293 ? 3.982 -8.082 11.480 1.00 78.56 293 SER A N 1
ATOM 2469 C CA . SER A 1 293 ? 3.579 -7.669 12.839 1.00 78.56 293 SER A CA 1
ATOM 2470 C C . SER A 1 293 ? 4.431 -6.573 13.503 1.00 78.56 293 SER A C 1
ATOM 2472 O O . SER A 1 293 ? 3.839 -5.755 14.196 1.00 78.56 293 SER A O 1
ATOM 2474 N N . PRO A 1 294 ? 5.767 -6.480 13.315 1.00 82.69 294 PRO A N 1
ATOM 2475 C CA . PRO A 1 294 ? 6.549 -5.370 13.873 1.00 82.69 294 PRO A CA 1
ATOM 2476 C C . PRO A 1 294 ? 6.226 -3.989 13.275 1.00 82.69 294 PRO A C 1
ATOM 2478 O O . PRO A 1 294 ? 6.733 -2.992 13.778 1.00 82.69 294 PRO A O 1
ATOM 2481 N N . GLN A 1 295 ? 5.470 -3.933 12.174 1.00 82.81 295 GLN A N 1
ATOM 2482 C CA . GLN A 1 295 ? 5.071 -2.704 11.479 1.00 82.81 295 GLN A CA 1
ATOM 2483 C C . GLN A 1 295 ? 3.603 -2.317 11.723 1.00 82.81 295 GLN A C 1
ATOM 2485 O O . GLN A 1 295 ? 3.211 -1.218 11.340 1.00 82.81 295 GLN A O 1
ATOM 2490 N N . LEU A 1 296 ? 2.804 -3.204 12.325 1.00 91.56 296 LEU A N 1
ATOM 2491 C CA . LEU A 1 296 ? 1.448 -2.886 12.768 1.00 91.56 296 LEU A CA 1
ATOM 2492 C C . LEU A 1 296 ? 1.526 -2.124 14.094 1.00 91.56 296 LEU A C 1
ATOM 2494 O O . LEU A 1 296 ? 2.180 -2.583 15.035 1.00 91.56 296 LEU A O 1
ATOM 2498 N N . ASP A 1 297 ? 0.860 -0.980 14.169 1.00 94.88 297 ASP A N 1
ATOM 2499 C CA . ASP A 1 297 ? 0.693 -0.220 15.399 1.00 94.88 297 ASP A CA 1
ATOM 2500 C C . ASP A 1 297 ? -0.603 -0.614 16.135 1.00 94.88 297 ASP A C 1
ATOM 2502 O O . ASP A 1 297 ? -1.354 -1.505 15.726 1.00 94.88 297 ASP A O 1
ATOM 2506 N N . ALA A 1 298 ? -0.849 0.010 17.287 1.00 97.06 298 ALA A N 1
ATOM 2507 C CA . ALA A 1 298 ? -2.016 -0.299 18.103 1.00 97.06 298 ALA A CA 1
ATOM 2508 C C . ALA A 1 298 ? -3.339 0.049 17.406 1.00 97.06 298 ALA A C 1
ATOM 2510 O O . ALA A 1 298 ? -4.329 -0.662 17.594 1.00 97.06 298 ALA A O 1
ATOM 2511 N N . GLU A 1 299 ? -3.363 1.095 16.582 1.00 97.06 299 GLU A N 1
ATOM 2512 C CA . GLU A 1 299 ? -4.553 1.478 15.831 1.00 97.06 299 GLU A CA 1
ATOM 2513 C C . GLU A 1 299 ? -4.885 0.438 14.757 1.00 97.06 299 GLU A C 1
ATOM 2515 O O . GLU A 1 299 ? -6.053 0.127 14.552 1.00 97.06 299 GLU A O 1
ATOM 2520 N N . ASP A 1 300 ? -3.894 -0.178 14.116 1.00 96.50 300 ASP A N 1
ATOM 2521 C CA . ASP A 1 300 ? -4.166 -1.226 13.125 1.00 96.50 300 ASP A CA 1
ATOM 2522 C C . ASP A 1 300 ? -4.913 -2.415 13.728 1.00 96.50 300 ASP A C 1
ATOM 2524 O O . ASP A 1 300 ? -5.906 -2.897 13.177 1.00 96.50 300 ASP A O 1
ATOM 2528 N N . TYR A 1 301 ? -4.463 -2.870 14.898 1.00 97.88 301 TYR A N 1
ATOM 2529 C CA . TYR A 1 301 ? -5.138 -3.932 15.638 1.00 97.88 301 TYR A CA 1
ATOM 2530 C C . TYR A 1 301 ? -6.512 -3.489 16.158 1.00 97.88 301 TYR A C 1
ATOM 2532 O O . TYR A 1 301 ? -7.448 -4.289 16.144 1.00 97.88 301 TYR A O 1
ATOM 2540 N N . TYR A 1 302 ? -6.658 -2.224 16.564 1.00 98.06 302 TYR A N 1
ATOM 2541 C CA . TYR A 1 302 ? -7.953 -1.645 16.924 1.00 98.06 302 TYR A CA 1
ATOM 2542 C C . TYR A 1 302 ? -8.941 -1.710 15.758 1.00 98.06 302 TYR A C 1
ATOM 2544 O O . TYR A 1 302 ? -10.024 -2.269 15.913 1.00 98.06 302 TYR A O 1
ATOM 2552 N N . LEU A 1 303 ? -8.565 -1.188 14.586 1.00 97.25 303 LEU A N 1
ATOM 2553 C CA . LEU A 1 303 ? -9.414 -1.192 13.395 1.00 97.25 303 LEU A CA 1
ATOM 2554 C C . LEU A 1 303 ? -9.768 -2.626 12.998 1.00 97.25 303 LEU A C 1
ATOM 2556 O O . LEU A 1 303 ? -10.918 -2.909 12.668 1.00 97.25 303 LEU A O 1
ATOM 2560 N N . TRP A 1 304 ? -8.817 -3.558 13.110 1.00 97.31 304 TRP A N 1
ATOM 2561 C CA . TRP A 1 304 ? -9.083 -4.975 12.879 1.00 97.31 304 TRP A CA 1
ATOM 2562 C C . TRP A 1 304 ? -10.162 -5.517 13.822 1.00 97.31 304 TRP A C 1
ATOM 2564 O O . TRP A 1 304 ? -11.138 -6.113 13.365 1.00 97.31 304 TRP A O 1
ATOM 2574 N N . GLY A 1 305 ? -10.011 -5.298 15.130 1.00 97.56 305 GLY A N 1
ATOM 2575 C CA . GLY A 1 305 ? -10.983 -5.750 16.123 1.00 97.56 305 GLY A CA 1
ATOM 2576 C C . GLY A 1 305 ? -12.352 -5.105 15.928 1.00 97.56 305 GLY A C 1
ATOM 2577 O O . GLY A 1 305 ? -13.371 -5.794 15.965 1.00 97.56 305 GLY A O 1
ATOM 2578 N N . TYR A 1 306 ? -12.375 -3.806 15.626 1.00 97.06 306 TYR A N 1
ATOM 2579 C CA . TYR A 1 306 ? -13.585 -3.026 15.381 1.00 97.06 306 TYR A CA 1
ATOM 2580 C C . TYR A 1 306 ? -14.435 -3.630 14.261 1.00 97.06 306 TYR A C 1
ATOM 2582 O O . TYR A 1 306 ? -15.634 -3.851 14.434 1.00 97.06 306 TYR A O 1
ATOM 2590 N N . LEU A 1 307 ? -13.810 -3.970 13.131 1.00 95.81 307 LEU A N 1
ATOM 2591 C CA . LEU A 1 307 ? -14.509 -4.568 11.993 1.00 95.81 307 LEU A CA 1
ATOM 2592 C C . LEU A 1 307 ? -15.173 -5.894 12.357 1.00 95.81 307 LEU A C 1
ATOM 2594 O O . LEU A 1 307 ? -16.287 -6.167 11.916 1.00 95.81 307 LEU A O 1
ATOM 2598 N N . TYR A 1 308 ? -14.506 -6.718 13.164 1.00 95.75 308 TYR A N 1
ATOM 2599 C CA . TYR A 1 308 ? -15.064 -7.983 13.636 1.00 95.75 308 TYR A CA 1
ATOM 2600 C C . TYR A 1 308 ? -16.202 -7.770 14.637 1.00 95.75 308 TYR A C 1
ATOM 2602 O O . TYR A 1 308 ? -17.218 -8.454 14.544 1.00 95.75 308 TYR A O 1
ATOM 2610 N N . TYR A 1 309 ? -16.070 -6.797 15.539 1.00 95.88 309 TYR A N 1
ATOM 2611 C CA . TYR A 1 309 ? -17.093 -6.476 16.533 1.00 95.88 309 TYR A CA 1
ATOM 2612 C C . TYR A 1 309 ? -18.407 -5.989 15.896 1.00 95.88 309 TYR A C 1
ATOM 2614 O O . TYR A 1 309 ? -19.484 -6.407 16.316 1.00 95.88 309 TYR A O 1
ATOM 2622 N N . PHE A 1 310 ? -18.327 -5.159 14.849 1.00 93.62 310 PHE A N 1
ATOM 2623 C CA . PHE A 1 310 ? -19.492 -4.600 14.142 1.00 93.62 310 PHE A CA 1
ATOM 2624 C C . PHE A 1 310 ? -19.933 -5.388 12.900 1.00 93.62 310 PHE A C 1
ATOM 2626 O O . PHE A 1 310 ? -20.813 -4.942 12.157 1.00 93.62 310 PHE A O 1
ATOM 2633 N N . SER A 1 311 ? -19.327 -6.550 12.655 1.00 91.12 311 SER A N 1
ATOM 2634 C CA . SER A 1 311 ? -19.731 -7.429 11.564 1.00 91.12 311 SER A CA 1
ATOM 2635 C C . SER A 1 311 ? -20.951 -8.265 11.915 1.00 91.12 311 SER A C 1
ATOM 2637 O O . SER A 1 311 ? -21.057 -8.840 12.999 1.00 91.12 311 SER A O 1
ATOM 2639 N N . ASP A 1 312 ? -21.810 -8.438 10.921 1.00 84.06 312 ASP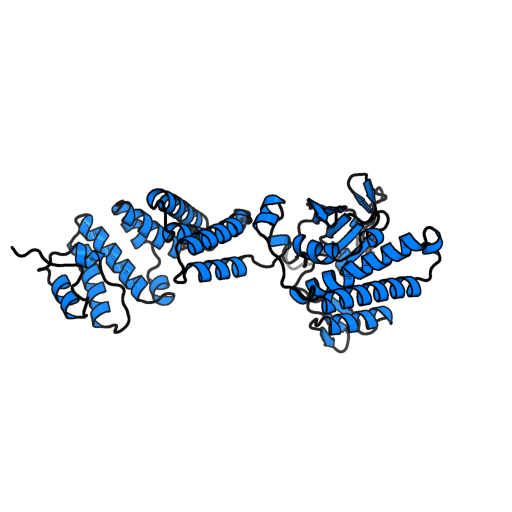 A N 1
ATOM 2640 C CA . ASP A 1 312 ? -22.924 -9.369 10.968 1.00 84.06 312 ASP A CA 1
ATOM 2641 C C . ASP A 1 312 ? -22.427 -10.812 10.701 1.00 84.06 312 ASP A C 1
ATOM 2643 O O . ASP A 1 312 ? -21.479 -11.042 9.940 1.00 84.06 312 ASP A O 1
ATOM 2647 N N . GLY A 1 313 ? -22.996 -11.805 11.398 1.00 84.12 313 GLY A N 1
ATOM 2648 C CA . GLY A 1 313 ? -22.569 -13.212 11.326 1.00 84.12 313 GLY A CA 1
ATOM 2649 C C . GLY A 1 313 ? -22.639 -13.960 12.663 1.00 84.12 313 GLY A C 1
ATOM 2650 O O . GLY A 1 313 ? -23.431 -13.615 13.541 1.00 84.12 313 GLY A O 1
ATOM 2651 N N . ASP A 1 314 ? -21.807 -14.999 12.819 1.00 88.25 314 ASP A N 1
ATOM 2652 C CA . ASP A 1 314 ? -21.662 -15.756 14.073 1.00 88.25 314 ASP A CA 1
ATOM 2653 C C . ASP A 1 314 ? -21.015 -14.882 15.160 1.00 88.25 314 ASP A C 1
ATOM 2655 O O . ASP A 1 314 ? -19.794 -14.865 15.338 1.00 88.25 314 ASP A O 1
ATOM 2659 N N . ARG A 1 315 ? -21.855 -14.102 15.854 1.00 88.19 315 ARG A N 1
ATOM 2660 C CA . ARG A 1 315 ? -21.437 -13.094 16.838 1.00 88.19 315 ARG A CA 1
ATOM 2661 C C . ARG A 1 315 ? -20.468 -13.641 17.893 1.00 88.19 315 ARG A C 1
ATOM 2663 O O . ARG A 1 315 ? -19.467 -12.969 18.116 1.00 88.19 315 ARG A O 1
ATOM 2670 N N . PRO A 1 316 ? -20.689 -14.814 18.522 1.00 91.50 316 PRO A N 1
ATOM 2671 C CA . PRO A 1 316 ? -19.708 -15.408 19.433 1.00 91.50 316 PRO A CA 1
ATOM 2672 C C . PRO A 1 316 ? -18.302 -15.548 18.838 1.00 91.50 316 PRO A C 1
ATOM 2674 O O . PRO A 1 316 ? -17.320 -15.138 19.455 1.00 91.50 316 PRO A O 1
ATOM 2677 N N . THR A 1 317 ? -18.194 -16.083 17.621 1.00 93.31 317 THR A N 1
ATOM 2678 C CA . THR A 1 317 ? -16.896 -16.310 16.974 1.00 93.31 317 THR A CA 1
ATOM 2679 C C . THR A 1 317 ? -16.250 -14.990 16.562 1.00 93.31 317 THR A C 1
ATOM 2681 O O . THR A 1 317 ? -15.060 -14.784 16.797 1.00 93.31 317 THR A O 1
ATOM 2684 N N . LEU A 1 318 ? -17.027 -14.067 15.988 1.00 93.94 318 LEU A N 1
ATOM 2685 C CA . LEU A 1 318 ? -16.531 -12.751 15.577 1.00 93.94 318 LEU A CA 1
ATOM 2686 C C . LEU A 1 318 ? -16.077 -11.907 16.776 1.00 93.94 318 LEU A C 1
ATOM 2688 O O . LEU A 1 318 ? -15.013 -11.296 16.713 1.00 93.94 318 LEU A O 1
ATOM 2692 N N . ARG A 1 319 ? -16.819 -11.925 17.890 1.00 94.19 319 ARG A N 1
ATOM 2693 C CA . ARG A 1 319 ? -16.436 -11.231 19.131 1.00 94.19 319 ARG A CA 1
ATOM 2694 C C . ARG A 1 319 ? -15.157 -11.782 19.732 1.00 94.19 319 ARG A C 1
ATOM 2696 O O . ARG A 1 319 ? -14.324 -10.996 20.168 1.00 94.19 319 ARG A O 1
ATOM 2703 N N . LYS A 1 320 ? -14.955 -13.101 19.694 1.00 96.12 320 LYS A N 1
ATOM 2704 C CA . LYS A 1 320 ? -13.692 -13.698 20.135 1.00 96.12 320 LYS A CA 1
ATOM 2705 C C . LYS A 1 320 ? -12.509 -13.156 19.330 1.00 96.12 320 LYS A C 1
ATOM 2707 O O . LYS A 1 320 ? -11.516 -12.741 19.916 1.00 96.12 320 LYS A O 1
ATOM 2712 N N . VAL A 1 321 ? -12.634 -13.103 18.001 1.00 96.50 321 VAL A N 1
ATOM 2713 C CA . VAL A 1 321 ? -11.592 -12.511 17.145 1.00 96.50 321 VAL A CA 1
ATOM 2714 C C . VAL A 1 321 ? -11.404 -11.027 17.471 1.00 96.50 321 VAL A C 1
ATOM 2716 O O . VAL A 1 321 ? -10.270 -10.578 17.600 1.00 96.50 321 VAL A O 1
ATOM 2719 N N . ALA A 1 322 ? -12.488 -10.269 17.661 1.00 97.75 322 ALA A N 1
ATOM 2720 C CA . ALA A 1 322 ? -12.407 -8.860 18.037 1.00 97.75 322 ALA A CA 1
ATOM 2721 C C . ALA A 1 322 ? -11.639 -8.654 19.355 1.00 97.75 322 ALA A C 1
ATOM 2723 O O . ALA A 1 322 ? -10.700 -7.860 19.393 1.00 97.75 322 ALA A O 1
ATOM 2724 N N . LYS A 1 323 ? -11.978 -9.428 20.396 1.00 97.94 323 LYS A N 1
ATOM 2725 C CA . LYS A 1 323 ? -11.311 -9.445 21.708 1.00 97.94 323 LYS A CA 1
ATOM 2726 C C . LYS A 1 323 ? -9.809 -9.696 21.561 1.00 97.94 323 LYS A C 1
ATOM 2728 O O . LYS A 1 323 ? -9.016 -8.873 22.010 1.00 97.94 323 LYS A O 1
ATOM 2733 N N . GLU A 1 324 ? -9.421 -10.745 20.831 1.00 98.00 324 GLU A N 1
ATOM 2734 C CA . GLU A 1 324 ? -8.011 -11.067 20.556 1.00 98.00 324 GLU A CA 1
ATOM 2735 C C . GLU A 1 324 ? -7.270 -9.902 19.869 1.00 98.00 324 GLU A C 1
ATOM 2737 O O . GLU A 1 324 ? -6.104 -9.632 20.168 1.00 98.00 324 GLU A O 1
ATOM 2742 N N . LYS A 1 325 ? -7.926 -9.179 18.951 1.00 98.19 325 LYS A N 1
ATOM 2743 C CA . LYS A 1 325 ? -7.326 -8.019 18.272 1.00 98.19 325 LYS A CA 1
ATOM 2744 C C . LYS A 1 325 ? -7.201 -6.796 19.171 1.00 98.19 325 LYS A C 1
ATOM 2746 O O . LYS A 1 325 ? -6.151 -6.156 19.157 1.00 98.19 325 LYS A O 1
ATOM 2751 N N . PHE A 1 326 ? -8.195 -6.498 20.002 1.00 98.56 326 PHE A N 1
ATOM 2752 C CA . PHE A 1 326 ? -8.069 -5.422 20.986 1.00 98.56 326 PHE A CA 1
ATOM 2753 C C . PHE A 1 326 ? -6.973 -5.717 22.017 1.00 98.56 326 PHE A C 1
ATOM 2755 O O . PHE A 1 326 ? -6.214 -4.819 22.378 1.00 98.56 326 PHE A O 1
ATOM 2762 N N . GLU A 1 327 ? -6.807 -6.973 22.430 1.00 98.25 327 GLU A N 1
ATOM 2763 C CA . GLU A 1 327 ? -5.691 -7.386 23.287 1.00 98.25 327 GLU A CA 1
ATOM 2764 C C . GLU A 1 327 ? -4.336 -7.191 22.590 1.00 98.25 327 GLU A C 1
ATOM 2766 O O . GLU A 1 327 ? -3.422 -6.623 23.185 1.00 98.25 327 GLU A O 1
ATOM 2771 N N . GLN A 1 328 ? -4.205 -7.581 21.315 1.00 97.88 328 GLN A N 1
ATOM 2772 C CA . GLN A 1 328 ? -2.992 -7.330 20.520 1.00 97.88 328 GLN A CA 1
ATOM 2773 C C . GLN A 1 328 ? -2.665 -5.834 20.421 1.00 97.88 328 GLN A C 1
ATOM 2775 O O . GLN A 1 328 ? -1.509 -5.450 20.595 1.00 97.88 328 GLN A O 1
ATOM 2780 N N . SER A 1 329 ? -3.676 -4.986 20.217 1.00 98.38 329 SER A N 1
ATOM 2781 C CA . SER A 1 329 ? -3.524 -3.527 20.235 1.00 98.38 329 SER A CA 1
ATOM 2782 C C . SER A 1 329 ? -2.934 -3.035 21.561 1.00 98.38 329 SER A C 1
ATOM 2784 O O . SER A 1 329 ? -1.948 -2.300 21.562 1.00 98.38 329 SER A O 1
ATOM 2786 N N . LEU A 1 330 ? -3.461 -3.516 22.692 1.00 97.94 330 LEU A N 1
ATOM 2787 C CA . LEU A 1 330 ? -2.999 -3.133 24.031 1.00 97.94 330 LEU A CA 1
ATOM 2788 C C . LEU A 1 330 ? -1.634 -3.724 24.415 1.00 97.94 330 LEU A C 1
ATOM 2790 O O . LEU A 1 330 ? -0.979 -3.202 25.317 1.00 97.94 330 LEU A O 1
ATOM 2794 N N . VAL A 1 331 ? -1.187 -4.795 23.752 1.00 97.31 331 VAL A N 1
ATOM 2795 C CA . VAL A 1 331 ? 0.198 -5.287 23.859 1.00 97.31 331 VAL A CA 1
ATOM 2796 C C . VAL A 1 331 ? 1.167 -4.326 23.168 1.00 97.31 331 VAL A C 1
ATOM 2798 O O . VAL A 1 331 ? 2.259 -4.099 23.688 1.00 97.31 331 VAL A O 1
ATOM 2801 N N . VAL A 1 332 ? 0.780 -3.767 22.016 1.00 97.00 332 VAL A N 1
ATOM 2802 C CA . VAL A 1 332 ? 1.597 -2.793 21.273 1.00 97.00 332 VAL A CA 1
ATOM 2803 C C . VAL A 1 332 ? 1.622 -1.439 21.981 1.00 97.00 332 VAL A C 1
ATOM 2805 O O . VAL A 1 332 ? 2.699 -0.884 22.190 1.00 97.00 332 VAL A O 1
ATOM 2808 N N . ASP A 1 333 ? 0.457 -0.934 22.388 1.00 97.62 333 ASP A N 1
ATOM 2809 C CA . ASP A 1 333 ? 0.319 0.294 23.170 1.00 97.62 333 ASP A CA 1
ATOM 2810 C C . ASP A 1 333 ? -0.723 0.122 24.291 1.00 97.62 333 ASP A C 1
ATOM 2812 O O . ASP A 1 333 ? -1.931 0.240 24.060 1.00 97.62 333 ASP A O 1
ATOM 2816 N N . PRO A 1 334 ? -0.280 -0.095 25.543 1.00 97.31 334 PRO A N 1
ATOM 2817 C CA . PRO A 1 334 ? -1.178 -0.167 26.690 1.00 97.31 334 PRO A CA 1
ATOM 2818 C C . PRO A 1 334 ? -1.983 1.120 26.936 1.00 97.31 334 PRO A C 1
ATOM 2820 O O . PRO A 1 334 ? -2.970 1.078 27.670 1.00 97.31 334 PRO A O 1
ATOM 2823 N N . GLY A 1 335 ? -1.574 2.263 26.382 1.00 96.44 335 GLY A N 1
ATOM 2824 C CA . GLY A 1 335 ? -2.288 3.535 26.481 1.00 96.44 335 GLY A CA 1
ATOM 2825 C C . GLY A 1 335 ? -3.425 3.699 25.470 1.00 96.44 335 GLY A C 1
ATOM 2826 O O . GLY A 1 335 ? -4.198 4.646 25.602 1.00 96.44 335 GLY A O 1
ATOM 2827 N N . TYR A 1 336 ? -3.572 2.791 24.496 1.00 97.75 336 TYR A N 1
ATOM 2828 C CA . TYR A 1 336 ? -4.531 2.947 23.402 1.00 97.75 336 TYR A CA 1
ATOM 2829 C C . TYR A 1 336 ? -5.984 2.738 23.867 1.00 97.75 336 TYR A C 1
ATOM 2831 O O . TYR A 1 336 ? -6.552 1.641 23.835 1.00 97.75 336 TYR A O 1
ATOM 2839 N N . TYR A 1 337 ? -6.595 3.822 24.346 1.00 96.62 337 TYR A N 1
ATOM 2840 C CA . TYR A 1 337 ? -7.853 3.802 25.091 1.00 96.62 337 TYR A CA 1
ATOM 2841 C C . TYR A 1 337 ? -9.067 3.351 24.264 1.00 96.62 337 TYR A C 1
ATOM 2843 O O . TYR A 1 337 ? -10.025 2.829 24.834 1.00 96.62 337 TYR A O 1
ATOM 2851 N N . MET A 1 338 ? -9.019 3.477 22.934 1.00 97.88 338 MET A N 1
ATOM 2852 C CA . MET A 1 338 ? -10.083 2.991 22.050 1.00 97.88 338 MET A CA 1
ATOM 2853 C C . MET A 1 338 ? -10.165 1.462 22.034 1.00 97.88 338 MET A C 1
ATOM 2855 O O . MET A 1 338 ? -11.249 0.912 22.219 1.00 97.88 338 MET A O 1
ATOM 2859 N N . SER A 1 339 ? -9.039 0.752 21.926 1.00 98.25 339 SER A N 1
ATOM 2860 C CA . SER A 1 339 ? -9.034 -0.715 22.065 1.00 98.25 339 SER A CA 1
ATOM 2861 C C . SER A 1 339 ? -9.488 -1.155 23.441 1.00 98.25 339 SER A C 1
ATOM 2863 O O . SER A 1 339 ? -10.199 -2.146 23.567 1.00 98.25 339 SER A O 1
ATOM 2865 N N . ARG A 1 340 ? -9.127 -0.395 24.477 1.00 98.31 340 ARG A N 1
ATOM 2866 C CA . ARG A 1 340 ? -9.567 -0.677 25.841 1.00 98.31 340 ARG A CA 1
ATOM 2867 C C . ARG A 1 340 ? -11.082 -0.562 25.999 1.00 98.31 340 ARG A C 1
ATOM 2869 O O . ARG A 1 340 ? -11.705 -1.452 26.570 1.00 98.31 340 ARG A O 1
ATOM 2876 N N . LEU A 1 341 ? -11.671 0.497 25.445 1.00 98.31 341 LEU A N 1
ATOM 2877 C CA . LEU A 1 341 ? -13.115 0.710 25.445 1.00 98.31 341 LEU A CA 1
ATOM 2878 C C . LEU A 1 341 ? -13.851 -0.457 24.770 1.00 98.31 341 LEU A C 1
ATOM 2880 O O . LEU A 1 341 ? -14.799 -0.995 25.336 1.00 98.31 341 LEU A O 1
ATOM 2884 N N . TYR A 1 342 ? -13.396 -0.881 23.590 1.00 98.19 342 TYR A N 1
ATOM 2885 C CA . TYR A 1 342 ? -14.057 -1.962 22.854 1.00 98.19 342 TYR A CA 1
ATOM 2886 C C . TYR A 1 342 ? -13.751 -3.365 23.394 1.00 98.19 342 TYR A C 1
ATOM 2888 O O . TYR A 1 342 ? -14.595 -4.257 23.287 1.00 98.19 342 TYR A O 1
ATOM 2896 N N . LEU A 1 343 ? -12.606 -3.567 24.049 1.00 98.50 343 LEU A N 1
ATOM 2897 C CA . LEU A 1 343 ? -12.361 -4.766 24.848 1.00 98.50 343 LEU A CA 1
ATOM 2898 C C . LEU A 1 343 ? -13.380 -4.863 25.993 1.00 98.50 343 LEU A C 1
ATOM 2900 O O . LEU A 1 343 ? -13.996 -5.911 26.178 1.00 98.50 343 LEU A O 1
ATOM 2904 N N . ALA A 1 344 ? -13.624 -3.757 26.702 1.00 98.31 344 ALA A N 1
ATOM 2905 C CA . ALA A 1 344 ? -14.645 -3.694 27.744 1.00 98.31 344 ALA A CA 1
ATOM 2906 C C . ALA A 1 344 ? -16.061 -3.944 27.194 1.00 98.31 344 ALA A C 1
ATOM 2908 O O . ALA A 1 344 ? -16.864 -4.595 27.860 1.00 98.31 344 ALA A O 1
ATOM 2909 N N . HIS A 1 345 ? -16.364 -3.501 25.965 1.00 97.44 345 HIS A N 1
ATOM 2910 C CA . HIS A 1 345 ? -17.623 -3.838 25.279 1.00 97.44 345 HIS A CA 1
ATOM 2911 C C . HIS A 1 345 ? -17.753 -5.343 25.037 1.00 97.44 345 HIS A C 1
ATOM 2913 O O . HIS A 1 345 ? -18.785 -5.917 25.374 1.00 97.44 345 HIS A O 1
ATOM 2919 N N . CYS A 1 346 ? -16.703 -5.998 24.530 1.00 97.25 346 CYS A N 1
ATOM 2920 C CA . CYS A 1 346 ? -16.701 -7.450 24.325 1.00 97.25 346 CYS A CA 1
ATOM 2921 C C . CYS A 1 346 ? -16.951 -8.209 25.640 1.00 97.25 346 CYS A C 1
ATOM 2923 O O . CYS A 1 346 ? -17.812 -9.083 25.688 1.00 97.25 346 CYS A O 1
ATOM 2925 N N . LEU A 1 347 ? -16.250 -7.831 26.714 1.00 97.75 347 LEU A N 1
ATOM 2926 C CA . LEU A 1 347 ? -16.404 -8.427 28.048 1.00 97.75 347 LEU A CA 1
ATOM 2927 C C . LEU A 1 347 ? -17.814 -8.209 28.618 1.00 97.75 347 LEU A C 1
ATOM 2929 O O . LEU A 1 347 ? -18.428 -9.126 29.165 1.00 97.75 347 LEU A O 1
ATOM 2933 N N . HIS A 1 348 ? -18.353 -6.998 28.458 1.00 96.56 348 HIS A N 1
ATOM 2934 C CA . HIS A 1 348 ? -19.707 -6.654 28.889 1.00 96.56 348 HIS A CA 1
ATOM 2935 C C . HIS A 1 348 ? -20.745 -7.520 28.156 1.00 96.56 348 HIS A C 1
ATOM 2937 O O . HIS A 1 348 ? -21.594 -8.149 28.793 1.00 96.56 348 HIS A O 1
ATOM 2943 N N . ASP A 1 349 ? -20.629 -7.630 26.835 1.00 94.19 349 ASP A N 1
ATOM 2944 C CA . ASP A 1 349 ? -21.490 -8.468 26.000 1.00 94.19 349 ASP A CA 1
ATOM 2945 C C . ASP A 1 349 ? -21.418 -9.963 26.368 1.00 94.19 349 ASP A C 1
ATOM 2947 O O . ASP A 1 349 ? -22.411 -10.683 26.226 1.00 94.19 349 ASP A O 1
ATOM 2951 N N . GLU A 1 350 ? -20.263 -10.428 26.856 1.00 95.12 350 GLU A N 1
ATOM 2952 C CA . GLU A 1 350 ? -20.014 -11.790 27.357 1.00 95.12 350 GLU A CA 1
ATOM 2953 C C . GLU A 1 350 ? -20.462 -12.001 28.817 1.00 95.12 350 GLU A C 1
ATOM 2955 O O . GLU A 1 350 ? -20.381 -13.116 29.330 1.00 95.12 350 GLU A O 1
ATOM 2960 N N . ARG A 1 351 ? -21.004 -10.966 29.478 1.00 95.69 351 ARG A N 1
ATOM 2961 C CA . ARG A 1 351 ? -21.392 -10.954 30.905 1.00 95.69 351 ARG A CA 1
ATOM 2962 C C . ARG A 1 351 ? -20.220 -11.106 31.885 1.00 95.69 351 ARG A C 1
ATOM 2964 O O . ARG A 1 351 ? -20.444 -11.368 33.067 1.00 95.69 351 ARG A O 1
ATOM 2971 N N . GLU A 1 352 ? -18.993 -10.840 31.447 1.00 97.69 352 GLU A N 1
ATOM 2972 C CA . GLU A 1 352 ? -17.789 -10.758 32.286 1.00 97.69 352 GLU A CA 1
ATOM 2973 C C . GLU A 1 352 ? -17.701 -9.363 32.943 1.00 97.69 352 GLU A C 1
ATOM 2975 O O . GLU A 1 352 ? -16.798 -8.572 32.682 1.00 97.69 352 GLU A O 1
ATOM 2980 N N . LEU A 1 353 ? -18.701 -9.016 33.767 1.00 98.00 353 LEU A N 1
ATOM 2981 C CA . LEU A 1 353 ? -18.934 -7.633 34.221 1.00 98.00 353 LEU A CA 1
ATOM 2982 C C . LEU A 1 353 ? -17.824 -7.055 35.113 1.00 98.00 353 LEU A C 1
ATOM 2984 O O . LEU A 1 353 ? -17.588 -5.849 35.064 1.00 98.00 353 LEU A O 1
ATOM 2988 N N . ASP A 1 354 ? -17.152 -7.884 35.918 1.00 98.31 354 ASP A N 1
ATOM 2989 C CA . ASP A 1 354 ? -16.034 -7.437 36.765 1.00 98.31 354 ASP A CA 1
ATOM 2990 C C . ASP A 1 354 ? -14.828 -7.018 35.910 1.00 98.31 354 ASP A C 1
ATOM 2992 O O . ASP A 1 354 ? -14.265 -5.942 36.110 1.00 98.31 354 ASP A O 1
ATOM 2996 N N . ASP A 1 355 ? -14.483 -7.816 34.896 1.00 98.19 355 ASP A N 1
ATOM 2997 C CA . ASP A 1 355 ? -13.388 -7.505 33.975 1.00 98.19 355 ASP A CA 1
ATOM 2998 C C . ASP A 1 355 ? -13.752 -6.345 33.038 1.00 98.19 355 ASP A C 1
ATOM 3000 O O . ASP A 1 355 ? -12.937 -5.446 32.828 1.00 98.19 355 ASP A O 1
ATOM 3004 N N . ALA A 1 356 ? -14.999 -6.290 32.554 1.00 98.50 356 ALA A N 1
ATOM 3005 C CA . ALA A 1 356 ? -15.496 -5.152 31.783 1.00 98.50 356 ALA A CA 1
ATOM 3006 C C . ALA A 1 356 ? -15.369 -3.840 32.572 1.00 98.50 356 ALA A C 1
ATOM 3008 O O . ALA A 1 356 ? -14.869 -2.848 32.044 1.00 98.50 356 ALA A O 1
ATOM 3009 N N . LEU A 1 357 ? -15.777 -3.836 33.848 1.00 98.50 357 LEU A N 1
ATOM 3010 C CA . LEU A 1 357 ? -15.667 -2.668 34.722 1.00 98.50 357 LEU A CA 1
ATOM 3011 C C . LEU A 1 357 ? -14.213 -2.212 34.878 1.00 98.50 357 LEU A C 1
ATOM 3013 O O . LEU A 1 357 ? -13.929 -1.029 34.691 1.00 98.50 357 LEU A O 1
ATOM 3017 N N . ARG A 1 358 ? -13.289 -3.140 35.159 1.00 98.25 358 ARG A N 1
ATOM 3018 C CA . ARG A 1 358 ? -11.855 -2.826 35.284 1.00 98.25 358 ARG A CA 1
ATOM 3019 C C . ARG A 1 358 ? -11.301 -2.171 34.024 1.00 98.25 358 ARG A C 1
ATOM 3021 O O . ARG A 1 358 ? -10.494 -1.248 34.118 1.00 98.25 358 ARG A O 1
ATOM 3028 N N . GLU A 1 359 ? -11.714 -2.642 32.853 1.00 98.38 359 GLU A N 1
ATOM 3029 C CA . GLU A 1 359 ? -11.253 -2.088 31.584 1.00 98.38 359 GLU A CA 1
ATOM 3030 C C . GLU A 1 359 ? -11.896 -0.730 31.276 1.00 98.38 359 GLU A C 1
ATOM 3032 O O . GLU A 1 359 ? -11.172 0.194 30.902 1.00 98.38 359 GLU A O 1
ATOM 3037 N N . TYR A 1 360 ? -13.197 -0.546 31.536 1.00 98.50 360 TYR A N 1
ATOM 3038 C CA . TYR A 1 360 ? -13.859 0.758 31.408 1.00 98.50 360 TYR A CA 1
ATOM 3039 C C . TYR A 1 360 ? -13.224 1.837 32.292 1.00 98.50 360 TYR A C 1
ATOM 3041 O O . TYR A 1 360 ? -13.006 2.958 31.834 1.00 98.50 360 TYR A O 1
ATOM 3049 N N . GLU A 1 361 ? -12.893 1.518 33.546 1.00 97.75 361 GLU A N 1
ATOM 3050 C CA . GLU A 1 361 ? -12.277 2.473 34.479 1.00 97.75 361 GLU A CA 1
ATOM 3051 C C . GLU A 1 361 ? -10.872 2.914 34.053 1.00 97.75 361 GLU A C 1
ATOM 3053 O O . GLU A 1 361 ? -10.404 3.981 34.452 1.00 97.75 361 GLU A O 1
ATOM 3058 N N . ARG A 1 362 ? -10.206 2.108 33.225 1.00 97.75 362 ARG A N 1
ATOM 3059 C CA . ARG A 1 362 ? -8.870 2.374 32.685 1.00 97.75 362 ARG A CA 1
ATOM 3060 C C . ARG A 1 362 ? -8.895 3.111 31.343 1.00 97.75 362 ARG A C 1
ATOM 3062 O O . ARG A 1 362 ? -7.823 3.440 30.834 1.00 97.75 362 ARG A O 1
ATOM 3069 N N . VAL A 1 363 ? -10.065 3.332 30.740 1.00 98.00 363 VAL A N 1
ATOM 3070 C CA . VAL A 1 363 ? -10.198 4.156 29.528 1.00 98.00 363 VAL A CA 1
ATOM 3071 C C . VAL A 1 363 ? -9.804 5.596 29.863 1.00 98.00 363 VAL A C 1
ATOM 3073 O O . VAL A 1 363 ? -10.210 6.127 30.897 1.00 98.00 363 VAL A O 1
ATOM 3076 N N . ASP A 1 364 ? -9.037 6.245 28.984 1.00 97.50 364 ASP A N 1
ATOM 3077 C CA . ASP A 1 364 ? -8.749 7.676 29.098 1.00 97.50 364 ASP A CA 1
ATOM 3078 C C . ASP A 1 364 ? -10.021 8.487 28.812 1.00 97.50 364 ASP A C 1
ATOM 3080 O O . ASP A 1 364 ? -10.405 8.753 27.673 1.00 97.50 364 ASP A O 1
ATOM 3084 N N . GLN A 1 365 ? -10.720 8.820 29.890 1.00 96.38 365 GLN A N 1
ATOM 3085 C CA . GLN A 1 365 ? -12.008 9.496 29.857 1.00 96.38 365 GLN A CA 1
ATOM 3086 C C . GLN A 1 365 ? -11.919 10.943 29.371 1.00 96.38 365 GLN A C 1
ATOM 3088 O O . GLN A 1 365 ? -12.889 11.445 28.803 1.00 96.38 365 GLN A O 1
ATOM 3093 N N . GLU A 1 366 ? -10.786 11.610 29.597 1.00 96.12 366 GLU A N 1
ATOM 3094 C CA . GLU A 1 366 ? -10.607 12.997 29.177 1.00 96.12 366 GLU A CA 1
ATOM 3095 C C . GLU A 1 366 ? -10.329 13.058 27.675 1.00 96.12 366 GLU A C 1
ATOM 3097 O O . GLU A 1 366 ? -11.007 13.805 26.970 1.00 96.12 366 GLU A O 1
ATOM 3102 N N . ALA A 1 367 ? -9.434 12.200 27.169 1.00 95.69 367 ALA A N 1
ATOM 3103 C CA . ALA A 1 367 ? -9.206 12.065 25.731 1.00 95.69 367 ALA A CA 1
ATOM 3104 C C . ALA A 1 367 ? -10.504 11.692 24.996 1.00 95.69 367 ALA A C 1
ATOM 3106 O O . ALA A 1 367 ? -10.888 12.356 24.034 1.00 95.69 367 ALA A O 1
ATOM 3107 N N . LEU A 1 368 ? -11.262 10.714 25.513 1.00 94.75 368 LEU A N 1
ATOM 3108 C CA . LEU A 1 368 ? -12.540 10.303 24.923 1.00 94.75 368 LEU A CA 1
ATOM 3109 C C . LEU A 1 368 ? -13.554 11.456 24.838 1.00 94.75 368 LEU A C 1
ATOM 3111 O O . LEU A 1 368 ? -14.302 11.543 23.866 1.00 94.75 368 LEU A O 1
ATOM 3115 N N . ARG A 1 369 ? -13.595 12.332 25.849 1.00 93.06 369 ARG A N 1
ATOM 3116 C CA . ARG A 1 369 ? -14.495 13.492 25.883 1.00 93.06 369 ARG A CA 1
ATOM 3117 C C . ARG A 1 369 ? -14.053 14.602 24.921 1.00 93.06 369 ARG A C 1
ATOM 3119 O O . ARG A 1 369 ? -14.913 15.297 24.389 1.00 93.06 369 ARG A O 1
ATOM 3126 N N . GLN A 1 370 ? -12.747 14.791 24.728 1.00 94.38 370 GLN A N 1
ATOM 3127 C CA . GLN A 1 370 ? -12.196 15.857 23.883 1.00 94.38 370 GLN A CA 1
ATOM 3128 C C . GLN A 1 370 ? -12.146 15.485 22.395 1.00 94.38 370 GLN A C 1
ATOM 3130 O O . GLN A 1 370 ? -12.355 16.348 21.543 1.00 94.38 370 GLN A O 1
ATOM 3135 N N . GLU A 1 371 ? -11.863 14.221 22.078 1.00 94.12 371 GLU A N 1
ATOM 3136 C CA . GLU A 1 371 ? -11.575 13.767 20.710 1.00 94.12 371 GLU A CA 1
ATOM 3137 C C . GLU A 1 371 ? -12.805 13.208 19.981 1.00 94.12 371 GLU A C 1
ATOM 3139 O O . GLU A 1 371 ? -12.824 13.154 18.751 1.00 94.12 371 GLU A O 1
ATOM 3144 N N . PHE A 1 372 ? -13.853 12.815 20.712 1.00 91.62 372 PHE A N 1
ATOM 3145 C CA . PHE A 1 372 ? -15.046 12.187 20.143 1.00 91.62 372 PHE A CA 1
ATOM 3146 C C . PHE A 1 372 ? -16.343 12.904 20.528 1.00 91.62 372 PHE A C 1
ATOM 3148 O O . PHE A 1 372 ? -16.390 13.637 21.516 1.00 91.62 372 PHE A O 1
ATOM 3155 N N . PRO A 1 373 ? -17.438 12.672 19.776 1.00 91.50 373 PRO A N 1
ATOM 3156 C CA . PRO A 1 373 ? -18.746 13.186 20.150 1.00 91.50 373 PRO A CA 1
ATOM 3157 C C . PRO A 1 373 ? -19.128 12.793 21.581 1.00 91.50 373 PRO A C 1
ATOM 3159 O O . PRO A 1 373 ? -18.993 11.634 21.985 1.00 91.50 373 PRO A O 1
ATOM 3162 N N . ILE A 1 374 ? -19.676 13.759 22.321 1.00 92.12 374 ILE A N 1
ATOM 3163 C CA . ILE A 1 374 ? -19.973 13.643 23.755 1.00 92.12 374 ILE A CA 1
ATOM 3164 C C . ILE A 1 374 ? -20.828 12.420 24.114 1.00 92.12 374 ILE A C 1
ATOM 3166 O O . ILE A 1 374 ? -20.653 11.843 25.186 1.00 92.12 374 ILE A O 1
ATOM 3170 N N . TRP A 1 375 ? -21.701 11.962 23.208 1.00 92.00 375 TRP A N 1
ATOM 3171 C CA . TRP A 1 375 ? -22.534 10.779 23.434 1.00 92.00 375 TRP A CA 1
ATOM 3172 C C . TRP A 1 375 ? -21.708 9.532 23.767 1.00 92.00 375 TRP A C 1
ATOM 3174 O O . TRP A 1 375 ? -22.164 8.698 24.544 1.00 92.00 375 TRP A O 1
ATOM 3184 N N . ARG A 1 376 ? -20.486 9.402 23.233 1.00 93.75 376 ARG A N 1
ATOM 3185 C CA . ARG A 1 376 ? -19.617 8.247 23.492 1.00 93.75 376 ARG A CA 1
ATOM 3186 C C . ARG A 1 376 ? -19.086 8.255 24.920 1.00 93.75 376 ARG A C 1
ATOM 3188 O O . ARG A 1 376 ? -19.055 7.212 25.567 1.00 93.75 376 ARG A O 1
ATOM 3195 N N . TYR A 1 377 ? -18.727 9.434 25.423 1.00 95.31 377 TYR A N 1
ATOM 3196 C CA . TYR A 1 377 ? -18.361 9.618 26.823 1.00 95.31 377 TYR A CA 1
ATOM 3197 C C . TYR A 1 377 ? -19.545 9.302 27.746 1.00 95.31 377 TYR A C 1
ATOM 3199 O O . TYR A 1 377 ? -19.410 8.503 28.669 1.00 95.31 377 TYR A O 1
ATOM 3207 N N . VAL A 1 378 ? -20.726 9.858 27.457 1.00 94.62 378 VAL A N 1
ATOM 3208 C CA . VAL A 1 378 ? -21.948 9.587 28.235 1.00 94.62 378 VAL A CA 1
ATOM 3209 C C . VAL A 1 378 ? -22.265 8.088 28.239 1.00 94.62 378 VAL A C 1
ATOM 3211 O O . VAL A 1 378 ? -22.586 7.532 29.288 1.00 94.62 378 VAL A O 1
ATOM 3214 N N . LYS A 1 379 ? -22.084 7.412 27.097 1.00 95.44 379 LYS A N 1
ATOM 3215 C CA . LYS A 1 379 ? -22.273 5.964 26.979 1.00 95.44 379 LYS A CA 1
ATOM 3216 C C . LYS A 1 379 ? -21.306 5.166 27.854 1.00 95.44 379 LYS A C 1
ATOM 3218 O O . LYS A 1 379 ? -21.726 4.223 28.514 1.00 95.44 379 LYS A O 1
ATOM 3223 N N . LEU A 1 380 ? -20.035 5.561 27.916 1.00 97.25 380 LEU A N 1
ATOM 3224 C CA . LEU A 1 380 ? -19.063 4.948 28.825 1.00 97.25 380 LEU A CA 1
ATOM 3225 C C . LEU A 1 380 ? -19.499 5.093 30.292 1.00 97.25 380 LEU A C 1
ATOM 3227 O O . LEU A 1 380 ? -19.468 4.117 31.041 1.00 97.25 380 LEU A O 1
ATOM 3231 N N . ARG A 1 381 ? -19.935 6.291 30.708 1.00 97.69 381 ARG A N 1
ATOM 3232 C CA . ARG A 1 381 ? -20.405 6.526 32.087 1.00 97.69 381 ARG A CA 1
ATOM 3233 C C . ARG A 1 381 ? -21.616 5.659 32.417 1.00 97.69 381 ARG A C 1
ATOM 3235 O O . ARG A 1 381 ? -21.656 5.048 33.482 1.00 97.69 381 ARG A O 1
ATOM 3242 N N . GLU A 1 382 ? -22.550 5.542 31.479 1.00 97.12 382 GLU A N 1
ATOM 3243 C CA . GLU A 1 382 ? -23.696 4.644 31.587 1.00 97.12 382 GLU A CA 1
ATOM 3244 C C . GLU A 1 382 ? -23.266 3.180 31.782 1.00 97.12 382 GLU A C 1
ATOM 3246 O O . GLU A 1 382 ? -23.752 2.508 32.691 1.00 97.12 382 GLU A O 1
ATOM 3251 N N . GLN A 1 383 ? -22.327 2.688 30.970 1.00 97.88 383 GLN A N 1
ATOM 3252 C CA . GLN A 1 383 ? -21.848 1.305 31.035 1.00 97.88 383 GLN A CA 1
ATOM 3253 C C . GLN A 1 383 ? -21.108 1.003 32.346 1.00 97.88 383 GLN A C 1
ATOM 3255 O O . GLN A 1 383 ? -21.318 -0.058 32.934 1.00 97.88 383 GLN A O 1
ATOM 3260 N N . ILE A 1 384 ? -20.311 1.946 32.858 1.00 98.38 384 ILE A N 1
ATOM 3261 C CA . ILE A 1 384 ? -19.683 1.820 34.182 1.00 98.38 384 ILE A CA 1
ATOM 3262 C C . ILE A 1 384 ? -20.753 1.747 35.279 1.00 98.38 384 ILE A C 1
ATOM 3264 O O . ILE A 1 384 ? -20.689 0.874 36.150 1.00 98.38 384 ILE A O 1
ATOM 3268 N N . GLY A 1 385 ? -21.760 2.627 35.218 1.00 98.00 385 GLY A N 1
ATOM 3269 C CA . GLY A 1 385 ? -22.882 2.624 36.153 1.00 98.00 385 GLY A CA 1
ATOM 3270 C C . GLY A 1 385 ? -23.629 1.291 36.155 1.00 98.00 385 GLY A C 1
ATOM 3271 O O . GLY A 1 385 ? -23.889 0.723 37.218 1.00 98.00 385 GLY A O 1
ATOM 3272 N N . TYR A 1 386 ? -23.883 0.743 34.963 1.00 98.00 386 TYR A N 1
ATOM 3273 C CA . TYR A 1 386 ? -24.499 -0.567 34.782 1.00 98.00 386 TYR A CA 1
ATOM 3274 C C . TYR A 1 386 ? -23.683 -1.685 35.428 1.00 98.00 386 TYR A C 1
ATOM 3276 O O . TYR A 1 386 ? -24.234 -2.451 36.220 1.00 98.00 386 TYR A O 1
ATOM 3284 N N . CYS A 1 387 ? -22.376 -1.761 35.156 1.00 98.31 387 CYS A N 1
ATOM 3285 C CA . CYS A 1 387 ? -21.520 -2.786 35.750 1.00 98.31 387 CYS A CA 1
ATOM 3286 C C . CYS A 1 387 ? -21.523 -2.705 37.282 1.00 98.31 387 CYS A C 1
ATOM 3288 O O . CYS A 1 387 ? -21.747 -3.718 37.942 1.00 98.31 387 CYS A O 1
ATOM 3290 N N . TYR A 1 388 ? -21.360 -1.511 37.863 1.00 98.44 388 TYR A N 1
ATOM 3291 C CA . TYR A 1 388 ? -21.431 -1.337 39.317 1.00 98.44 388 TYR A CA 1
ATOM 3292 C C . TYR A 1 388 ? -22.769 -1.793 39.899 1.00 98.44 388 TYR A C 1
ATOM 3294 O O . TYR A 1 388 ? -22.794 -2.493 40.913 1.00 98.44 388 TYR A O 1
ATOM 3302 N N . TYR A 1 389 ? -23.873 -1.413 39.256 1.00 97.19 389 TYR A N 1
ATOM 3303 C CA . TYR A 1 389 ? -25.211 -1.773 39.707 1.00 97.19 389 TYR A CA 1
ATOM 3304 C C . TYR A 1 389 ? -25.413 -3.295 39.701 1.00 97.19 389 TYR A C 1
ATOM 3306 O O . TYR A 1 389 ? -25.819 -3.871 40.709 1.00 97.19 389 TYR A O 1
ATOM 3314 N N . GLN A 1 390 ? -25.055 -3.960 38.598 1.00 97.38 390 GLN A N 1
ATOM 3315 C CA . GLN A 1 390 ? -25.189 -5.414 38.441 1.00 97.38 390 GLN A CA 1
ATOM 3316 C C . GLN A 1 390 ? -24.245 -6.216 39.349 1.00 97.38 390 GLN A C 1
ATOM 3318 O O . GLN A 1 390 ? -24.592 -7.314 39.776 1.00 97.38 390 GLN A O 1
ATOM 3323 N N . LEU A 1 391 ? -23.076 -5.668 39.693 1.00 97.69 391 LEU A N 1
ATOM 3324 C CA . LEU A 1 391 ? -22.124 -6.281 40.629 1.00 97.69 391 LEU A CA 1
ATOM 3325 C C . LEU A 1 391 ? -22.503 -6.074 42.109 1.00 97.69 391 LEU A C 1
ATOM 3327 O O . LEU A 1 391 ? -21.750 -6.471 42.997 1.00 97.69 391 LEU A O 1
ATOM 3331 N N . GLY A 1 392 ? -23.662 -5.471 42.398 1.00 97.38 392 GLY A N 1
ATOM 3332 C CA . GLY A 1 392 ? -24.161 -5.293 43.764 1.00 97.38 392 GLY A CA 1
ATOM 3333 C C . GLY A 1 392 ? -23.668 -4.023 44.461 1.00 97.38 392 GLY A C 1
ATOM 3334 O O . GLY A 1 392 ? -23.725 -3.937 45.688 1.00 97.38 392 GLY A O 1
ATOM 3335 N N . PHE A 1 393 ? -23.224 -3.015 43.703 1.00 97.75 393 PHE A N 1
ATOM 3336 C CA . PHE A 1 393 ? -22.821 -1.699 44.212 1.00 97.75 393 PHE A CA 1
ATOM 3337 C C . PHE A 1 393 ? -23.771 -0.587 43.722 1.00 97.75 393 PHE A C 1
ATOM 3339 O O . PHE A 1 393 ? -23.332 0.338 43.029 1.00 97.75 393 PHE A O 1
ATOM 3346 N N . PRO A 1 394 ? -25.069 -0.629 44.082 1.00 96.31 394 PRO A N 1
ATOM 3347 C CA . PRO A 1 394 ? -26.094 0.242 43.505 1.00 96.31 394 PRO A CA 1
ATOM 3348 C C . PRO A 1 394 ? -25.814 1.728 43.735 1.00 96.31 394 PRO A C 1
ATOM 3350 O O . PRO A 1 394 ? -25.899 2.497 42.792 1.00 96.31 394 PRO A O 1
ATOM 3353 N N . THR A 1 395 ? -25.356 2.128 44.926 1.00 97.25 395 THR A N 1
ATOM 3354 C CA . THR A 1 395 ? -25.026 3.536 45.221 1.00 97.25 395 THR A CA 1
ATOM 3355 C C . THR A 1 395 ? -23.925 4.087 44.314 1.00 97.25 395 THR A C 1
ATOM 3357 O O . THR A 1 395 ? -23.962 5.252 43.930 1.00 97.25 395 THR A O 1
ATOM 3360 N N . LYS A 1 396 ? -22.937 3.257 43.948 1.00 97.62 396 LYS A N 1
ATOM 3361 C CA . LYS A 1 396 ? -21.916 3.664 42.976 1.00 97.62 396 LYS A CA 1
ATOM 3362 C C . LYS A 1 396 ? -22.524 3.763 41.583 1.00 97.62 396 LYS A C 1
ATOM 3364 O O . LYS A 1 396 ? -22.307 4.767 40.923 1.00 97.62 396 LYS A O 1
ATOM 3369 N N . GLY A 1 397 ? -23.292 2.757 41.161 1.00 97.44 397 GLY A N 1
ATOM 3370 C CA . GLY A 1 397 ? -23.948 2.754 39.851 1.00 97.44 397 GLY A CA 1
ATOM 3371 C C . GLY A 1 397 ? -24.875 3.955 39.649 1.00 97.44 397 GLY A C 1
ATOM 3372 O O . GLY A 1 397 ? -24.803 4.634 38.629 1.00 97.44 397 GLY A O 1
ATOM 3373 N N . GLU A 1 398 ? -25.673 4.279 40.664 1.00 97.44 398 GLU A N 1
ATOM 3374 C CA . GLU A 1 398 ? -26.582 5.426 40.682 1.00 97.44 398 GLU A CA 1
ATOM 3375 C C . GLU A 1 398 ? -25.843 6.757 40.535 1.00 97.44 398 GLU A C 1
ATOM 3377 O O . GLU A 1 398 ? -26.294 7.591 39.759 1.00 97.44 398 GLU A O 1
ATOM 3382 N N . ALA A 1 399 ? -24.677 6.936 41.164 1.00 97.94 399 ALA A N 1
ATOM 3383 C CA . ALA A 1 399 ? -23.883 8.157 40.997 1.00 97.94 399 ALA A CA 1
ATOM 3384 C C . ALA A 1 399 ? -23.457 8.392 39.531 1.00 97.94 399 ALA A C 1
ATOM 3386 O O . ALA A 1 399 ? -23.476 9.523 39.049 1.00 97.94 399 ALA A O 1
ATOM 3387 N N . TYR A 1 400 ? -23.122 7.327 38.794 1.00 97.94 400 TYR A N 1
ATOM 3388 C CA . TYR A 1 400 ? -22.851 7.419 37.353 1.00 97.94 400 TYR A CA 1
ATOM 3389 C C . TYR A 1 400 ? -24.124 7.717 36.551 1.00 97.94 400 TYR A C 1
ATOM 3391 O O . TYR A 1 400 ? -24.095 8.498 35.603 1.00 97.94 400 TYR A O 1
ATOM 3399 N N . PHE A 1 401 ? -25.255 7.119 36.924 1.00 97.75 401 PHE A N 1
ATOM 3400 C CA . PHE A 1 401 ? -26.533 7.376 36.261 1.00 97.75 401 PHE A CA 1
ATOM 3401 C C . PHE A 1 401 ? -27.056 8.798 36.488 1.00 97.75 401 PHE A C 1
ATOM 3403 O O . PHE A 1 401 ? -27.664 9.368 35.583 1.00 97.75 401 PHE A O 1
ATOM 3410 N N . GLU A 1 402 ? -26.801 9.392 37.653 1.00 97.06 402 GLU A N 1
ATOM 3411 C CA . GLU A 1 402 ? -27.087 10.804 37.923 1.00 97.06 402 GLU A CA 1
ATOM 3412 C C . GLU A 1 402 ? -26.270 11.724 37.011 1.00 97.06 402 GLU A C 1
ATOM 3414 O O . GLU A 1 402 ? -26.817 12.673 36.451 1.00 97.06 402 GLU A O 1
ATOM 3419 N N . GLU A 1 403 ? -24.991 11.412 36.797 1.00 95.62 403 GLU A N 1
ATOM 3420 C CA . GLU A 1 403 ? -24.145 12.147 35.855 1.00 95.62 403 GLU A CA 1
ATOM 3421 C C . GLU A 1 403 ? -24.670 12.038 34.415 1.00 95.62 403 GLU A C 1
ATOM 3423 O O . GLU A 1 403 ? -24.791 13.048 33.723 1.00 95.62 403 GLU A O 1
ATOM 3428 N N . VAL A 1 404 ? -25.048 10.832 33.972 1.00 95.00 404 VAL A N 1
ATOM 3429 C CA . VAL A 1 404 ? -25.674 10.618 32.654 1.00 95.00 404 VAL A CA 1
ATOM 3430 C C . VAL A 1 404 ? -26.950 11.453 32.516 1.00 95.00 404 VAL A C 1
ATOM 3432 O O . VAL A 1 404 ? -27.127 12.140 31.511 1.00 95.00 404 VAL A O 1
ATOM 3435 N N . LEU A 1 405 ? -27.824 11.443 33.525 1.00 94.25 405 LEU A N 1
ATOM 3436 C CA . LEU A 1 405 ? -29.051 12.242 33.543 1.00 94.25 405 LEU A CA 1
ATOM 3437 C C . LEU A 1 405 ? -28.763 13.747 33.417 1.00 94.25 405 LEU A C 1
ATOM 3439 O O . LEU A 1 405 ? -29.506 14.450 32.733 1.00 94.25 405 LEU A O 1
ATOM 3443 N N . GLU A 1 406 ? -27.696 14.246 34.035 1.00 94.19 406 GLU A N 1
ATOM 3444 C CA . GLU A 1 406 ? -27.328 15.660 33.939 1.00 94.19 406 GLU A CA 1
ATOM 3445 C C . GLU A 1 406 ? -26.889 16.057 32.523 1.00 94.19 406 GLU A C 1
ATOM 3447 O O . GLU A 1 406 ? -27.278 17.117 32.026 1.00 94.19 406 GLU A O 1
ATOM 3452 N N . TYR A 1 407 ? -26.179 15.178 31.812 1.00 92.50 407 TYR A N 1
ATOM 3453 C CA . TYR A 1 407 ? -25.885 15.391 30.392 1.00 92.50 407 TYR A CA 1
ATOM 3454 C C . TYR A 1 407 ? -27.158 15.473 29.547 1.00 92.50 407 TYR A C 1
ATOM 3456 O O . TYR A 1 407 ? -27.292 16.372 28.720 1.00 92.50 407 TYR A O 1
ATOM 3464 N N . TYR A 1 408 ? -28.130 14.599 29.804 1.00 89.62 408 TYR A N 1
ATOM 3465 C CA . TYR A 1 408 ? -29.426 14.630 29.120 1.00 89.62 408 TYR A CA 1
ATOM 3466 C C . TYR A 1 408 ? -30.238 15.901 29.392 1.00 89.62 408 TYR A C 1
ATOM 3468 O O . TYR A 1 408 ? -31.019 16.319 28.544 1.00 89.62 408 TYR A O 1
ATOM 3476 N N . ARG A 1 409 ? -30.072 16.536 30.556 1.00 90.75 409 ARG A N 1
ATOM 3477 C CA . ARG A 1 409 ? -30.741 17.810 30.873 1.00 90.75 409 ARG A CA 1
ATOM 3478 C C . ARG A 1 409 ? -30.117 19.014 30.180 1.00 90.75 409 ARG A C 1
ATOM 3480 O O . ARG A 1 409 ? -30.789 20.030 30.024 1.00 90.75 409 ARG A O 1
ATOM 3487 N N . THR A 1 410 ? -28.831 18.934 29.858 1.00 87.00 410 THR A N 1
ATOM 3488 C CA . THR A 1 410 ? -28.019 20.092 29.464 1.00 87.00 410 THR A CA 1
ATOM 3489 C C . THR A 1 410 ? -27.683 20.117 27.977 1.00 87.00 410 THR A C 1
ATOM 3491 O O . THR A 1 410 ? -27.424 21.192 27.440 1.00 87.00 410 THR A O 1
ATOM 3494 N N . ILE A 1 411 ? -27.698 18.964 27.307 1.00 80.50 411 ILE A N 1
ATOM 3495 C CA . ILE A 1 411 ? -27.296 18.814 25.909 1.00 80.50 411 ILE A CA 1
ATOM 3496 C C . ILE A 1 411 ? -28.529 18.529 25.042 1.00 80.50 411 ILE A C 1
ATOM 3498 O O . ILE A 1 411 ? -29.231 17.550 25.268 1.00 80.50 411 ILE A O 1
ATOM 3502 N N . ASP A 1 412 ? -28.759 19.376 24.033 1.00 67.81 412 ASP A N 1
ATOM 3503 C CA . ASP A 1 412 ? -29.863 19.263 23.054 1.00 67.81 412 ASP A CA 1
ATOM 3504 C C . ASP A 1 412 ? -29.520 18.326 21.867 1.00 67.81 412 ASP A C 1
ATOM 3506 O O . ASP A 1 412 ? -30.353 18.022 21.016 1.00 67.81 412 ASP A O 1
ATOM 3510 N N . ASP A 1 413 ? -28.270 17.854 21.797 1.00 60.97 413 ASP A N 1
ATOM 3511 C CA . ASP A 1 413 ? -27.789 16.951 20.747 1.00 60.97 413 ASP A CA 1
ATOM 3512 C C . ASP A 1 413 ? -28.300 15.507 20.899 1.00 60.97 413 ASP A C 1
ATOM 3514 O O . ASP A 1 413 ? -28.717 15.059 21.968 1.00 60.97 413 ASP A O 1
ATOM 3518 N N . GLN A 1 414 ? -28.209 14.748 19.799 1.00 69.44 414 GLN A N 1
ATOM 3519 C CA . GLN A 1 414 ? -28.584 13.333 19.676 1.00 69.44 414 GLN A CA 1
ATOM 3520 C C . GLN A 1 414 ? -27.720 12.411 20.563 1.00 69.44 414 GLN A C 1
ATOM 3522 O O . GLN A 1 414 ? -26.857 11.676 20.077 1.00 69.44 414 GLN A O 1
ATOM 3527 N N . LEU A 1 415 ? -27.938 12.433 21.878 1.00 81.69 415 LEU A N 1
ATOM 3528 C CA . LEU A 1 415 ? -27.392 11.434 22.792 1.00 81.69 415 LEU A CA 1
ATOM 3529 C C . LEU A 1 415 ? -27.972 10.047 22.465 1.00 81.69 415 LEU A C 1
ATOM 3531 O O . LEU A 1 415 ? -29.142 9.898 22.106 1.00 81.69 415 LEU A O 1
ATOM 3535 N N . ALA A 1 416 ? -27.140 9.013 22.594 1.00 83.31 416 ALA A N 1
ATOM 3536 C CA . ALA A 1 416 ? -27.558 7.631 22.391 1.00 83.31 416 ALA A CA 1
ATOM 3537 C C . ALA A 1 416 ? -28.456 7.169 23.544 1.00 83.31 416 ALA A C 1
ATOM 3539 O O . ALA A 1 416 ? -28.056 7.308 24.699 1.00 83.31 416 ALA A O 1
ATOM 3540 N N . VAL A 1 417 ? -29.621 6.582 23.228 1.00 87.75 417 VAL A N 1
ATOM 3541 C CA . VAL A 1 417 ? -30.608 6.089 24.210 1.00 87.75 417 VAL A CA 1
ATOM 3542 C C . VAL A 1 417 ? -29.908 5.327 25.343 1.00 87.75 417 VAL A C 1
ATOM 3544 O O . VAL A 1 417 ? -29.150 4.396 25.045 1.00 87.75 417 VAL A O 1
ATOM 3547 N N . PRO A 1 418 ? -30.160 5.672 26.622 1.00 90.94 418 PRO A N 1
ATOM 3548 C CA . PRO A 1 418 ? -29.451 5.073 27.742 1.00 90.94 418 PRO A CA 1
ATOM 3549 C C . PRO A 1 418 ? -30.085 3.718 28.102 1.00 90.94 418 PRO A C 1
ATOM 3551 O O . PRO A 1 418 ? -30.743 3.558 29.131 1.00 90.94 418 PRO A O 1
ATOM 3554 N N . SER A 1 419 ? -29.962 2.747 27.195 1.00 91.88 419 SER A N 1
ATOM 3555 C CA . SER A 1 419 ? -30.597 1.430 27.286 1.00 91.88 419 SER A CA 1
ATOM 3556 C C . SER A 1 419 ? -30.186 0.620 28.515 1.00 91.88 419 SER A C 1
ATOM 3558 O O . SER A 1 419 ? -31.027 -0.059 29.101 1.00 91.88 419 SER A O 1
ATOM 3560 N N . GLU A 1 420 ? -28.930 0.686 28.934 1.00 92.31 420 GLU A N 1
ATOM 3561 C CA . GLU A 1 420 ? -28.369 -0.080 30.039 1.00 92.31 420 GLU A CA 1
ATOM 3562 C C . GLU A 1 420 ? -28.894 0.483 31.359 1.00 92.31 420 GLU A C 1
ATOM 3564 O O . GLU A 1 420 ? -29.414 -0.274 32.184 1.00 92.31 420 GLU A O 1
ATOM 3569 N N . LEU A 1 421 ? -28.874 1.809 31.514 1.00 93.25 421 LEU A N 1
ATOM 3570 C CA . LEU A 1 421 ? -29.487 2.502 32.647 1.00 93.25 421 LEU A CA 1
ATOM 3571 C C . LEU A 1 421 ? -30.980 2.168 32.734 1.00 93.25 421 LEU A C 1
ATOM 3573 O O . LEU A 1 421 ? -31.457 1.725 33.781 1.00 93.25 421 LEU A O 1
ATOM 3577 N N . LEU A 1 422 ? -31.718 2.317 31.629 1.00 92.56 422 LEU A N 1
ATOM 3578 C CA . LEU A 1 422 ? -33.157 2.040 31.595 1.00 92.56 422 LEU A CA 1
ATOM 3579 C C . LEU A 1 422 ? -33.481 0.564 31.871 1.00 92.56 422 LEU A C 1
ATOM 3581 O O . LEU A 1 422 ? -34.545 0.266 32.408 1.00 92.56 422 LEU A O 1
ATOM 3585 N N . SER A 1 423 ? -32.581 -0.358 31.521 1.00 91.81 423 SER A N 1
ATOM 3586 C CA . SER A 1 423 ? -32.766 -1.790 31.773 1.00 91.81 423 SER A CA 1
ATOM 3587 C C . SER A 1 423 ? -32.478 -2.209 33.217 1.00 91.81 423 SER A C 1
ATOM 3589 O O . SER A 1 423 ? -33.023 -3.215 33.669 1.00 91.81 423 SER A O 1
ATOM 3591 N N . CYS A 1 424 ? -31.617 -1.480 33.936 1.00 92.12 424 CYS A N 1
ATOM 3592 C CA . CYS A 1 424 ? -31.189 -1.870 35.281 1.00 92.12 424 CYS A CA 1
ATOM 3593 C C . CYS A 1 424 ? -32.024 -1.238 36.397 1.00 92.12 424 CYS A C 1
ATOM 3595 O O . CYS A 1 424 ? -32.245 -1.885 37.421 1.00 92.12 424 CYS A O 1
ATOM 3597 N N . LEU A 1 425 ? -32.499 -0.002 36.213 1.00 93.88 425 LEU A N 1
ATOM 3598 C CA . LEU A 1 425 ? -33.250 0.701 37.246 1.00 93.88 425 LEU A CA 1
ATOM 3599 C C . LEU A 1 425 ? -34.732 0.295 37.237 1.00 93.88 425 LEU A C 1
ATOM 3601 O O . LEU A 1 425 ? -35.350 0.200 36.174 1.00 93.88 425 LEU A O 1
ATOM 3605 N N . PRO A 1 426 ? -35.358 0.125 38.417 1.00 93.81 426 PRO A N 1
ATOM 3606 C CA . PRO A 1 426 ? -36.804 -0.022 38.514 1.00 93.81 426 PRO A CA 1
ATOM 3607 C C . PRO A 1 426 ? -37.547 1.148 37.853 1.00 93.81 426 PRO A C 1
ATOM 3609 O O . PRO A 1 426 ? -37.134 2.301 37.964 1.00 93.81 426 PRO A O 1
ATOM 3612 N N . LYS A 1 427 ? -38.706 0.886 37.236 1.00 92.88 427 LYS A N 1
ATOM 3613 C CA . LYS A 1 427 ? -39.506 1.925 36.548 1.00 92.88 427 LYS A CA 1
ATOM 3614 C C . LYS A 1 427 ? -39.974 3.064 37.464 1.00 92.88 427 LYS A C 1
ATOM 3616 O O . LYS A 1 427 ? -40.281 4.151 36.989 1.00 92.88 427 LYS A O 1
ATOM 3621 N N . ASN A 1 428 ? -40.058 2.811 38.769 1.00 94.19 428 ASN A N 1
ATOM 3622 C CA . ASN A 1 428 ? -40.402 3.807 39.785 1.00 94.19 428 ASN A CA 1
ATOM 3623 C C . ASN A 1 428 ? -39.174 4.542 40.356 1.00 94.19 428 ASN A C 1
ATOM 3625 O O . ASN A 1 428 ? -39.335 5.370 41.252 1.00 94.19 428 ASN A O 1
ATOM 3629 N N . HIS A 1 429 ? -37.962 4.249 39.876 1.00 96.50 429 HIS A N 1
ATOM 3630 C CA . HIS A 1 429 ? -36.746 4.905 40.338 1.00 96.50 429 HIS A CA 1
ATOM 3631 C C . HIS A 1 429 ? -36.723 6.381 39.893 1.00 96.50 429 HIS A C 1
ATOM 3633 O O . HIS A 1 429 ? -37.015 6.662 38.726 1.00 96.50 429 HIS A O 1
ATOM 3639 N N . PRO A 1 430 ? -36.330 7.338 40.757 1.00 96.31 430 PRO A N 1
ATOM 3640 C CA . PRO A 1 430 ? -36.346 8.765 40.420 1.00 96.31 430 PRO A CA 1
ATOM 3641 C C . PRO A 1 430 ? -35.576 9.123 39.141 1.00 96.31 430 PRO A C 1
ATOM 3643 O O . PRO A 1 430 ? -36.079 9.884 38.318 1.00 96.31 430 PRO A O 1
ATOM 3646 N N . ILE A 1 431 ? -34.390 8.534 38.939 1.00 95.12 431 ILE A N 1
ATOM 3647 C CA . ILE A 1 431 ? -33.572 8.743 37.728 1.00 95.12 431 ILE A CA 1
ATOM 3648 C C . ILE A 1 431 ? -34.303 8.247 36.470 1.00 95.12 431 ILE A C 1
ATOM 3650 O O . ILE A 1 431 ? -34.319 8.943 35.457 1.00 95.12 431 ILE A O 1
ATOM 3654 N N . PHE A 1 432 ? -34.951 7.077 36.543 1.00 94.12 432 PHE A N 1
ATOM 3655 C CA . PHE A 1 432 ? -35.702 6.502 35.423 1.00 94.12 432 PHE A CA 1
ATOM 3656 C C . PHE A 1 432 ? -36.855 7.425 35.011 1.00 94.12 432 PHE A C 1
ATOM 3658 O O . PHE A 1 432 ? -37.003 7.762 33.836 1.00 94.12 432 PHE A O 1
ATOM 3665 N N . ILE A 1 433 ? -37.638 7.883 35.995 1.00 93.44 433 ILE A N 1
ATOM 3666 C CA . ILE A 1 433 ? -38.753 8.813 35.780 1.00 93.44 433 ILE A CA 1
ATOM 3667 C C . ILE A 1 433 ? -38.241 10.127 35.173 1.00 93.44 433 ILE A C 1
ATOM 3669 O O . ILE A 1 433 ? -38.833 10.639 34.224 1.00 93.44 433 ILE A O 1
ATOM 3673 N N . ALA A 1 434 ? -37.133 10.664 35.690 1.00 92.88 434 ALA A N 1
ATOM 3674 C CA . ALA A 1 434 ? -36.552 11.908 35.198 1.00 92.88 434 ALA A CA 1
ATOM 3675 C C . ALA A 1 434 ? -36.098 11.805 33.732 1.00 92.88 434 ALA A C 1
ATOM 3677 O O . ALA A 1 434 ? -36.434 12.688 32.947 1.00 92.88 434 ALA A O 1
ATOM 3678 N N . LEU A 1 435 ? -35.403 10.729 33.345 1.00 89.75 435 LEU A N 1
ATOM 3679 C CA . LEU A 1 435 ? -34.984 10.508 31.955 1.00 89.75 435 LEU A CA 1
ATOM 3680 C C . LEU A 1 435 ? -36.176 10.387 31.002 1.00 89.75 435 LEU A C 1
ATOM 3682 O O . LEU A 1 435 ? -36.166 11.000 29.937 1.00 89.75 435 LEU A O 1
ATOM 3686 N N . CYS A 1 436 ? -37.224 9.655 31.397 1.00 86.94 436 CYS A N 1
ATOM 3687 C CA . CYS A 1 436 ? -38.435 9.512 30.582 1.00 86.94 436 CYS A CA 1
ATOM 3688 C C . CYS A 1 436 ? -39.148 10.853 30.331 1.00 86.94 436 CYS A C 1
ATOM 3690 O O . CYS A 1 436 ? -39.811 11.009 29.309 1.00 86.94 436 CYS A O 1
ATOM 3692 N N . ASN A 1 437 ? -39.003 11.823 31.240 1.00 88.00 437 ASN A N 1
ATOM 3693 C CA . ASN A 1 437 ? -39.621 13.144 31.120 1.00 88.00 437 ASN A CA 1
ATOM 3694 C C . ASN A 1 437 ? -38.824 14.130 30.244 1.00 88.00 437 ASN A C 1
ATOM 3696 O O . ASN A 1 437 ? -39.393 15.132 29.818 1.00 88.00 437 ASN A O 1
ATOM 3700 N N . ILE A 1 438 ? -37.530 13.889 29.993 1.00 85.25 438 ILE A N 1
ATOM 3701 C CA . ILE A 1 438 ? -36.643 14.828 29.276 1.00 85.25 438 ILE A CA 1
ATOM 3702 C C . ILE A 1 438 ? -36.780 14.722 27.753 1.00 85.25 438 ILE A C 1
ATOM 3704 O O . ILE A 1 438 ? -36.699 15.732 27.061 1.00 85.25 438 ILE A O 1
ATOM 3708 N N . GLY A 1 439 ? -37.006 13.530 27.203 1.00 65.25 439 GLY A N 1
ATOM 3709 C CA . GLY A 1 439 ? -37.012 13.339 25.756 1.00 65.25 439 GLY A CA 1
ATOM 3710 C C . GLY A 1 439 ? -37.877 12.167 25.324 1.00 65.25 439 GLY A C 1
ATOM 3711 O O . GLY A 1 439 ? -37.898 11.121 25.963 1.00 65.25 439 GLY A O 1
ATOM 3712 N N . SER A 1 440 ? -38.594 12.367 24.217 1.00 51.56 440 SER A N 1
ATOM 3713 C CA . SER A 1 440 ? -39.570 11.455 23.611 1.00 51.56 440 SER A CA 1
ATOM 3714 C C . SER A 1 440 ? -38.927 10.159 23.090 1.00 51.56 440 SER A C 1
ATOM 3716 O O . SER A 1 440 ? -38.868 9.939 21.879 1.00 51.56 440 SER A O 1
ATOM 3718 N N . PHE A 1 441 ? -38.460 9.271 23.968 1.00 56.03 441 PHE A N 1
ATOM 3719 C CA . PHE A 1 441 ? -38.189 7.883 23.597 1.00 56.03 441 PHE A CA 1
ATOM 3720 C C . PHE A 1 441 ? -39.538 7.265 23.204 1.00 56.03 441 PHE A C 1
ATOM 3722 O O . PHE A 1 441 ? -40.306 6.849 24.069 1.00 56.03 441 PHE A O 1
ATOM 3729 N N . LYS A 1 442 ? -39.905 7.313 21.912 1.00 42.94 442 LYS A N 1
ATOM 3730 C CA . LYS A 1 442 ? -41.190 6.787 21.429 1.00 42.94 442 LYS A CA 1
ATOM 3731 C C . LYS A 1 442 ? -41.369 5.370 21.972 1.00 42.94 442 LYS A C 1
ATOM 3733 O O . LYS A 1 442 ? -40.562 4.481 21.717 1.00 42.94 442 LYS A O 1
ATOM 3738 N N . HIS A 1 443 ? -42.427 5.226 22.758 1.00 40.25 443 HIS A N 1
ATOM 3739 C CA . HIS A 1 443 ? -42.781 4.128 23.654 1.00 40.25 443 HIS A CA 1
ATOM 3740 C C . HIS A 1 443 ? -43.009 2.753 22.989 1.00 40.25 443 HIS A C 1
ATOM 3742 O O . HIS A 1 443 ? -43.639 1.887 23.595 1.00 40.25 443 HIS A O 1
ATOM 3748 N N . ASP A 1 444 ? -42.516 2.504 21.776 1.00 37.72 444 ASP A N 1
ATOM 3749 C CA . ASP A 1 444 ? -42.900 1.309 21.019 1.00 37.72 444 ASP A CA 1
ATOM 3750 C C . ASP A 1 444 ? -42.169 0.024 21.458 1.00 37.72 444 ASP A C 1
ATOM 3752 O O . ASP A 1 444 ? -42.672 -1.062 21.188 1.00 37.72 444 ASP A O 1
ATOM 3756 N N . ASN A 1 445 ? -41.074 0.108 22.232 1.00 37.78 445 ASN A N 1
ATOM 3757 C CA . ASN A 1 445 ? -40.297 -1.077 22.653 1.00 37.78 445 ASN A CA 1
ATOM 3758 C C . ASN A 1 445 ? -40.369 -1.445 24.148 1.00 37.78 445 ASN A C 1
ATOM 3760 O O . ASN A 1 445 ? -39.804 -2.458 24.548 1.00 37.78 445 ASN A O 1
ATOM 3764 N N . PHE A 1 446 ? -41.091 -0.689 24.982 1.00 41.28 446 PHE A N 1
ATOM 3765 C CA . PHE A 1 446 ? -41.246 -1.006 26.410 1.00 41.28 446 PHE A CA 1
ATOM 3766 C C . PHE A 1 446 ? -42.708 -0.875 26.852 1.00 41.28 446 PHE A C 1
ATOM 3768 O O . PHE A 1 446 ? -43.048 -0.047 27.700 1.00 41.28 446 PHE A O 1
ATOM 3775 N N . LYS A 1 447 ? -43.604 -1.699 26.292 1.00 30.22 447 LYS A N 1
ATOM 3776 C CA . LYS A 1 447 ? -44.935 -1.880 26.889 1.00 30.22 447 LYS A CA 1
ATOM 3777 C C . LYS A 1 447 ? -44.760 -2.557 28.246 1.00 30.22 447 LYS A C 1
ATOM 3779 O O . LYS A 1 447 ? -44.297 -3.688 28.336 1.00 30.22 447 LYS A O 1
ATOM 3784 N N . ALA A 1 448 ? -45.090 -1.832 29.311 1.00 31.00 448 ALA A N 1
ATOM 3785 C CA . ALA A 1 448 ? -45.358 -2.442 30.600 1.00 31.00 448 ALA A CA 1
ATOM 3786 C C . ALA A 1 448 ? -46.571 -3.365 30.430 1.00 31.00 448 ALA A C 1
ATOM 3788 O O . ALA A 1 448 ? -47.626 -2.897 30.001 1.00 31.00 448 ALA A O 1
ATOM 3789 N N . GLU A 1 449 ? -46.424 -4.652 30.738 1.00 25.27 449 GLU A N 1
ATOM 3790 C CA . GLU A 1 449 ? -47.597 -5.470 31.028 1.00 25.27 449 GLU A CA 1
ATOM 3791 C C . GLU A 1 449 ? -48.276 -4.866 32.265 1.00 25.27 449 GLU A C 1
ATOM 3793 O O . GLU A 1 449 ? -47.592 -4.603 33.262 1.00 25.27 449 GLU A O 1
ATOM 3798 N N . PRO A 1 450 ? -49.574 -4.531 32.190 1.00 31.62 450 PRO A N 1
ATOM 3799 C CA . PRO A 1 450 ? -50.285 -4.028 33.346 1.00 31.62 450 PRO A CA 1
ATOM 3800 C C . PRO A 1 450 ? -50.467 -5.159 34.362 1.00 31.62 450 PRO A C 1
ATOM 3802 O O . PRO A 1 450 ? -50.776 -6.291 33.996 1.00 31.62 450 PRO A O 1
ATOM 3805 N N . SER A 1 451 ? -50.227 -4.770 35.615 1.00 36.12 451 SER A N 1
ATOM 3806 C CA . SER A 1 451 ? -50.386 -5.484 36.889 1.00 36.12 451 SER A CA 1
ATOM 3807 C C . SER A 1 451 ? -51.457 -6.563 36.952 1.00 36.12 451 SER A C 1
ATOM 3809 O O . SER A 1 451 ? -52.599 -6.243 36.539 1.00 36.12 451 SER A O 1
#

pLDDT: mean 88.97, std 13.98, range [25.27, 98.62]

Sequence (451 aa):
MRNPIRRNKNIGTAKQGFKQNNKMVIPFLRHSTKFFPENLTEYTKVRRCINGVNFLFVVEKTRPDYYHACTIEDLEVILRNVLVKDLGDLTTIILRQPKRKEEILSPVWGRLVYGYEFENVIQPAIILEAQSYQRSLVWKRNLHVDAQRELERLRHDGHRIEENRREFRIYPEPDKVRATQLYRTLLHEIGHYVQYNQTGDEYVYIPKNEREAFAHRYADKMSKILQESRQIPFDRIVDFEALTRDNLQISDFIDGYKDFLYKKFDAFDKPVDDSEKLILRNAVEVILKAIPSPQLDAEDYYLWGYLYYFSDGDRPTLRKVAKEKFEQSLVVDPGYYMSRLYLAHCLHDERELDDALREYERVDQEALRQEFPIWRYVKLREQIGYCYYQLGFPTKGEAYFEEVLEYYRTIDDQLAVP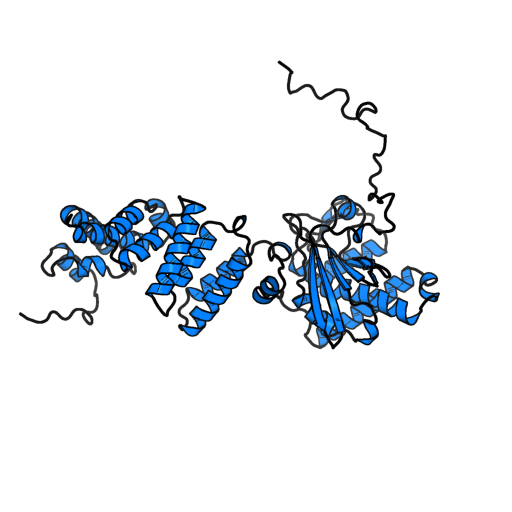SELLSCLPKNHPIFIALCNIGSFKHDNFKAEPS

Secondary structure (DSSP, 8-state):
---TT---TTTTSGGGTTTTS----PPP-TT--S-GGG---SEEEEEEEETTEEEEEEEEPPPTT-B-SS-HHHHHHHHHTS-HHHHTT--EEEEE---HHHHHHS--SEEEEEEEEETTEEEEEEEEE-B-SSS-EEEESS--HHHHHHHHHHHHTT-EEEE-SSEEEEE--HHHHHHHIIIIIIHHHHHHHHHHHHHGGGGGGS-HHHHHHHHHHHHHHHHHHHHHTT-SS------HHHHHHTT--GGGT-S-SHHHHHHHHHHHSSS--HHHHHHHHHHHHHHHHHS-GGG--HHHHHHHHHHHHT-SS-HHHHHHHHHHHHHHHHHH-TT-HHHHHHHHHHHHHTT-HHHHHHHHHTS-HHHHHHHS-HHHHHHHHHHHHHHHHHTT-HHHHHHHHHHHHHHHHH--S-----HHHHHHS-TTSHHHHHHHHHS---GGG--PPP-

Organism: NCBI:txid3048013

Radius of gyration: 31.51 Å; chains: 1; bounding box: 98×49×82 Å

InterPro domains:
  IPR011990 Tetratricopeptide-like helical domain superfamily [G3DSA:1.25.40.10] (261-443)
  IPR011990 Tetratricopeptide-like helical domain superfamily [SSF48452] (287-410)

Foldseek 3Di:
DDDPPDDDPCVCHVVVVNPVDPDLDDDDDPPDPADPQLPADDWFWDWDQAPNAIAIEIEGFEDPQWAQLADVVRQSLLRNLDDPLLCVQARYEYAGEDDPSCCVPPDDQKAWDQFRQDPNGTHIYIYGYIDGQVAWDKAFPPDDPVVVVVVVVLVVLPWDWDDDPTIITTRDDSLSSSCCNRQAVVQLNSQLSSVCVVQPPCSVVDDPVVSSVRSRVRSVVSSVVCVVVVSPDDDHDDDLVVCVVRVHQVSNHDDDCVVVLVVLLVVLPDPDDLVSLVVSLVVLVSSLVSDDLVPDALVSLQSNLVSLCPHDDPNVVSLVSSLVSLVSSCVRPVLPLSSLLVNLVSCVVVVVLVVSLVSLVSRPLVCCCVVDDNLVSLQSLLSNLLSCLVVPNNVSSVVSLVVSLVCLQPDPDDRDDSVSNCVRDDCPDPSNVSNVVSDCPPCPPDDDDDD